Protein AF-A0A2D5W8D3-F1 (afdb_monomer)

Nearest PDB structures (foldseek):
  2ddr-assembly3_C  TM=7.465E-01  e=8.000E-18  Bacillus cereus
  3i5v-assembly2_B  TM=7.827E-01  e=8.193E-17  Staphylococcus aureus subsp. aureus RN4220
  2uyr-assembly1_X  TM=7.467E-01  e=1.779E-16  Bacillus cereus
  1zwx-assembly1_A  TM=7.799E-01  e=8.390E-16  Listeria ivanovii
  3k55-assembly1_A  TM=8.135E-01  e=6.959E-13  Staphylococcus aureus subsp. aureus RN4220

Secondary structure (DSSP, 8-state):
---------------HHHHHTGGGTSHHHHHHHHHHHHHHGGG-TT-------------SEEEEEEEEEEE-TTSSSSSSS-HHHHHHHHHHHHHHHHHHHHTT--EEEEEEE--HHHHHHHHHHS--SEEEE-----TTS-TTT--B----EEEESS-EEEEEEEEPPP-SSGGGGB--EEEEEEEEETTEEEEEEEEEPPPS-SHHHHHHHHHHHHHHHHHHHHHHHHHGGGPPPEEEEEE----TT-HHHHHHHHHHH-BTTB-EEEHHHH-SEEESTT--SB-TT-HHHHHHTTT--PPPB--EEEEEEPPTTS---EEEEEEEEE--B--TTSPPSEEEE-TTS-EEEE-BSSSSPEEEEEEEEPPPPSEEEEEESSPPGGGGGGGGGTEEEEEEETTEEEEEETTS-HHHHHHHHHHHHHHH-SS-SSS-TTHHHHHHHHHTT-EEEEESSHHHHTT--HHHHHHTT--SEEEEETTT--TT--BTTTB--THHHHHHHHHHHHHHHH-HHHH-SSBTBHHHHHHHHHTTS--SS--SS--TT-SB----SS--HHHHHHHHHHHHHHHHTTTT-STTHHHHSTTTB---SHHHHHHH-HHHHHHHT-TTS----S---S-TT-

pLDDT: mean 83.13, std 19.75, range [19.62, 98.62]

Mean predicted aligned error: 13.13 Å

Sequence (630 aa):
MIITDGKERSRRRGWGALVGVVLALVLGQSMAWAAQAAQGSQAAQGAREGPLAGIQPEDDSLRILTWNVHLFGKTMFGLGGTYADDQRRVEFISEELSRLARAGMDVVVLQEVWDDGMARQLIRDAGFPHGVMGADRTLRGDVERTFLGSGLVILSRYPLERVEQVAFAPTQGYDNFTSKGFVMCDVKLAGRTIGLVTTHLHAGGGEETEANRKLQIAALGEALAEREGLAGPAAMPCLIAGDFNTSRESPARHEFMLESLGTTGQPVVDAWIAAEETEPESGATAVSHNTLRRFFNDGRRSRSHSIDYCLLRADGQGRQPFVVRRASVRRFVLSDEERPFGEIAEDDGSVTPVIDLSDHLAVEVELELVAVPVLEAPTVGPLPGRLAWAREQLFTKWGSAFGIDVIAMETVSEEKLLHALHVLAQYIDNDEDGEADDKRVLAALREHGALLVMAGSDRELERLDQRQFERAGHRLIQDLYGRETHPAGSSLAKGFDATLEEVWHLVSFGWAATYPEVFGFERGSRLAQAMDLARGGYHRRMPRRYPAGAWYSYYDRTCDYRCQVAEYSYWTLITKLGGQSYAGRAREIADEWRLTTPDELQSGDPAVWSLLSDSRWRLPRVLPDGSYGD

Foldseek 3Di:
DDDDDDDPDPPPPDCLLVLVQVLPVVVVVVVVVVVVVVVVCPVDPDDDDDDPDDDQLPALKAKEKEEAQQQCQPPDDPLAADNVLSVVLLVLVLVVLLVCLVVDHFKYKYANQFDVVSLVVSQVRSNAPDKDDQQDQCQQVCNVQAPTGQRIMMGGNFDWAPKDWHADHAAPDPCNRYSFAKIWTWTCHSNATEIEMEGAAQADDDDRSLVRLLSRLLVLLVVLVVVCLVQALLFHKYKYWYFSNFFPVDVVRVVSSQDSNADVQKGKDWLLVQEPEEPPNVQFWQPQPQQSLCVSVLNDRDHTGNGTTIMIIAGSRSDGQKRWHYKYWAWDWADPPDAASDWHQDPVRDIDGNTTSHSTTMMMIMIGTDPDQQWFQKDQAQDRPLCNLCVVLQWRIWIDGLNQIETEHPLADSLLRLLLNQLLSCQQPVVLPSHGLDSQLSNLLSSQRQYEYEYQDPVSCVPDDPVSCVSSSNRQYFYDHNQLADLQAAAPVRHHHCSLQRSLLRSLVSVCRSCVQASNLDPNHLLLVLLQVLQVHDDQAQDPDTDPLHQFHDDDRSHGSSNSSSVSSSLLVCQLQQSQVYPPSCVVCVNGGHQRHNVSCCVSRVSVVVSQPPVVVSGRDHRRSSDRPD

Solvent-accessible surface area (backbone atoms only — not comparable to full-atom values): 33862 Å² total; per-residue (Å²): 134,90,83,86,84,89,79,85,73,79,75,81,78,68,56,73,34,63,65,56,52,56,68,61,66,57,58,64,58,57,51,59,50,54,60,52,53,60,65,68,50,74,81,67,86,79,78,81,86,68,83,94,69,86,82,77,64,82,50,65,60,47,35,40,35,27,33,50,43,70,31,43,40,88,71,54,97,67,85,75,67,53,51,69,51,36,59,53,40,52,54,54,51,17,52,52,39,27,50,40,36,74,72,63,46,37,35,39,33,36,27,42,40,43,20,66,69,57,43,56,44,38,51,68,53,19,62,37,86,28,63,53,64,34,68,66,31,57,76,76,75,48,53,90,58,20,81,29,28,37,11,36,37,42,36,19,67,40,64,76,39,81,74,45,71,48,52,52,81,84,53,84,70,79,62,38,36,32,28,34,29,39,38,37,27,36,32,52,54,65,79,40,69,31,35,41,34,36,38,47,47,55,73,76,79,57,71,68,38,52,52,52,34,52,54,48,44,41,54,53,20,50,55,51,50,51,60,29,67,76,35,26,46,34,19,53,31,30,42,42,29,25,41,51,60,49,41,60,90,37,60,74,59,41,51,52,49,35,56,40,57,26,52,96,64,22,56,41,42,54,37,71,78,60,22,77,36,61,38,60,86,78,58,50,20,38,41,64,85,34,35,35,36,28,57,73,50,76,65,52,92,56,76,64,35,25,26,60,45,52,32,44,31,24,14,45,58,42,48,64,61,55,45,36,53,32,22,33,55,46,81,59,60,63,59,93,88,54,82,57,81,46,72,38,82,43,98,87,76,50,72,47,66,21,38,38,61,25,43,37,36,25,42,37,39,37,32,32,54,54,80,70,60,51,66,42,72,70,44,84,51,86,61,55,81,70,45,46,72,43,49,83,69,58,38,43,32,36,32,27,26,70,74,35,44,36,39,23,22,75,71,33,54,68,69,53,53,42,23,48,41,20,34,45,36,25,68,46,17,51,86,53,81,76,54,54,63,44,57,63,31,55,44,42,30,45,61,38,21,37,33,41,42,35,26,46,40,72,79,66,58,75,74,58,65,67,67,58,44,47,65,54,21,33,75,38,74,34,69,44,42,44,76,40,46,39,72,88,50,62,37,76,89,81,38,68,31,42,49,72,46,42,46,42,57,54,54,47,49,11,43,17,70,65,35,42,69,45,52,12,44,50,92,78,7,54,46,30,54,35,48,23,58,33,32,64,44,84,62,98,59,85,66,98,66,70,50,90,85,32,45,41,47,80,84,63,85,72,45,52,69,40,48,50,33,51,52,46,51,43,55,51,52,41,10,60,44,42,74,39,58,50,72,66,42,60,71,77,40,52,84,34,44,64,49,35,31,40,69,44,32,49,73,75,38,50,64,51,40,56,59,69,64,40,74,91,66,55,59,73,78,56,59,65,72,40,68,64,80,117

Structure (mmCIF, N/CA/C/O backbone):
data_AF-A0A2D5W8D3-F1
#
_entry.id   AF-A0A2D5W8D3-F1
#
loop_
_atom_site.group_PDB
_atom_site.id
_atom_site.type_symbol
_atom_site.label_atom_id
_atom_site.label_alt_id
_atom_site.label_comp_id
_atom_site.label_asym_id
_atom_site.label_entity_id
_atom_site.label_seq_id
_atom_site.pdbx_PDB_ins_code
_atom_site.Cartn_x
_atom_site.Cartn_y
_atom_site.Cartn_z
_atom_site.occupancy
_atom_site.B_iso_or_equiv
_atom_site.auth_seq_id
_atom_site.auth_comp_id
_atom_site.auth_asym_id
_atom_site.auth_atom_id
_atom_site.pdbx_PDB_model_num
ATOM 1 N N . MET A 1 1 ? 49.568 6.950 -50.021 1.00 24.25 1 MET A N 1
ATOM 2 C CA . MET A 1 1 ? 49.724 7.988 -48.979 1.00 24.25 1 MET A CA 1
ATOM 3 C C . MET A 1 1 ? 48.438 7.978 -48.171 1.00 24.25 1 MET A C 1
ATOM 5 O O . MET A 1 1 ? 47.384 7.801 -48.760 1.00 24.25 1 MET A O 1
ATOM 9 N N . ILE A 1 2 ? 48.569 7.939 -46.853 1.00 23.28 2 ILE A N 1
ATOM 10 C CA . ILE A 1 2 ? 47.726 7.185 -45.916 1.00 23.28 2 ILE A CA 1
ATOM 11 C C . ILE A 1 2 ? 46.347 7.830 -45.675 1.00 23.28 2 ILE A C 1
ATOM 13 O O . ILE A 1 2 ? 46.267 9.012 -45.363 1.00 23.28 2 ILE A O 1
ATOM 17 N N . ILE A 1 3 ? 45.293 7.014 -45.787 1.00 19.62 3 ILE A N 1
ATOM 18 C CA . ILE A 1 3 ? 43.926 7.257 -45.301 1.00 19.62 3 ILE A CA 1
ATOM 19 C C . ILE A 1 3 ? 43.832 6.515 -43.960 1.00 19.62 3 ILE A C 1
ATOM 21 O O . ILE A 1 3 ? 44.001 5.296 -43.939 1.00 19.62 3 ILE A O 1
ATOM 25 N N . THR A 1 4 ? 43.644 7.228 -42.848 1.00 24.56 4 THR A N 1
ATOM 26 C CA . THR A 1 4 ? 43.496 6.628 -41.511 1.00 24.56 4 THR A CA 1
ATOM 27 C C . THR A 1 4 ? 42.038 6.330 -41.178 1.00 24.56 4 THR A C 1
ATOM 29 O O . THR A 1 4 ? 41.163 7.184 -41.288 1.00 24.56 4 THR A O 1
ATOM 32 N N . ASP A 1 5 ? 41.858 5.078 -40.773 1.00 22.69 5 ASP A N 1
ATOM 33 C CA . ASP A 1 5 ? 40.679 4.324 -40.359 1.00 22.69 5 ASP A CA 1
ATOM 34 C C . ASP A 1 5 ? 40.107 4.859 -39.027 1.00 22.69 5 ASP A C 1
ATOM 36 O O . ASP A 1 5 ? 40.812 4.909 -38.021 1.00 22.69 5 ASP A O 1
ATOM 40 N N . GLY A 1 6 ? 38.835 5.265 -39.020 1.00 23.48 6 GLY A N 1
ATOM 41 C CA . GLY A 1 6 ? 38.076 5.666 -37.830 1.00 23.48 6 GLY A CA 1
ATOM 42 C C . GLY A 1 6 ? 37.102 4.563 -37.429 1.00 23.48 6 GLY A C 1
ATOM 43 O O . GLY A 1 6 ? 35.901 4.681 -37.648 1.00 23.48 6 GLY A O 1
ATOM 44 N N . LYS A 1 7 ? 37.631 3.459 -36.894 1.00 24.30 7 LYS A N 1
ATOM 45 C CA . LYS A 1 7 ? 36.863 2.356 -36.296 1.00 24.30 7 LYS A CA 1
ATOM 46 C C . LYS A 1 7 ? 37.125 2.301 -34.792 1.00 24.30 7 LYS A C 1
ATOM 48 O O . LYS A 1 7 ? 37.852 1.429 -34.320 1.00 24.30 7 LYS A O 1
ATOM 53 N N . GLU A 1 8 ? 36.481 3.172 -34.024 1.00 25.92 8 GLU A N 1
ATOM 54 C CA . GLU A 1 8 ? 36.252 2.907 -32.600 1.00 25.92 8 GLU A CA 1
ATOM 55 C C . GLU A 1 8 ? 34.978 2.073 -32.458 1.00 25.92 8 GLU A C 1
ATOM 57 O O . GLU A 1 8 ? 33.883 2.548 -32.187 1.00 25.92 8 GLU A O 1
ATOM 62 N N . ARG A 1 9 ? 35.147 0.768 -32.697 1.00 29.73 9 ARG A N 1
ATOM 63 C CA . ARG A 1 9 ? 34.225 -0.256 -32.208 1.00 29.73 9 ARG A CA 1
ATOM 64 C C . ARG A 1 9 ? 34.239 -0.187 -30.682 1.00 29.73 9 ARG A C 1
ATOM 66 O O . ARG A 1 9 ? 35.213 -0.647 -30.079 1.00 29.73 9 ARG A O 1
ATOM 73 N N . SER A 1 10 ? 33.167 0.303 -30.061 1.00 31.20 10 SER A N 1
ATOM 74 C CA . SER A 1 10 ? 32.905 -0.045 -28.668 1.00 31.20 10 SER A CA 1
ATOM 75 C C . SER A 1 10 ? 32.681 -1.560 -28.638 1.00 31.20 10 SER A C 1
ATOM 77 O O . SER A 1 10 ? 31.729 -2.126 -29.175 1.00 31.20 10 SER A O 1
ATOM 79 N N . ARG A 1 11 ? 33.666 -2.283 -28.108 1.00 31.50 11 ARG A N 1
ATOM 80 C CA . ARG A 1 11 ? 33.438 -3.649 -27.656 1.00 31.50 11 ARG A CA 1
ATOM 81 C C . ARG A 1 11 ? 32.442 -3.518 -26.512 1.00 31.50 11 ARG A C 1
ATOM 83 O O . ARG A 1 11 ? 32.870 -3.166 -25.418 1.00 31.50 11 ARG A O 1
ATOM 90 N N . ARG A 1 12 ? 31.158 -3.783 -26.776 1.00 39.97 12 ARG A N 1
ATOM 91 C CA . ARG A 1 12 ? 30.146 -4.073 -25.754 1.00 39.97 12 ARG A CA 1
ATOM 92 C C . ARG A 1 12 ? 30.737 -5.105 -24.788 1.00 39.97 12 ARG A C 1
ATOM 94 O O . ARG A 1 12 ? 30.813 -6.294 -25.087 1.00 39.97 12 ARG A O 1
ATOM 101 N N . ARG A 1 13 ? 31.267 -4.629 -23.665 1.00 34.84 13 ARG A N 1
ATOM 102 C CA . ARG A 1 13 ? 31.344 -5.384 -22.417 1.00 34.84 13 ARG A CA 1
ATOM 103 C C . ARG A 1 13 ? 30.086 -4.966 -21.670 1.00 34.84 13 ARG A C 1
ATOM 105 O O . ARG A 1 13 ? 30.158 -4.127 -20.787 1.00 34.84 13 ARG A O 1
ATOM 112 N N . GLY A 1 14 ? 28.940 -5.451 -22.147 1.00 31.59 14 GLY A N 1
ATOM 113 C CA . GLY A 1 14 ? 27.645 -5.158 -21.552 1.00 31.59 14 GLY A CA 1
ATOM 114 C C . GLY A 1 14 ? 27.603 -5.743 -20.149 1.00 31.59 14 GLY A C 1
ATOM 115 O O . GLY A 1 14 ? 27.614 -6.959 -19.976 1.00 31.59 14 GLY A O 1
ATOM 116 N N . TRP A 1 15 ? 27.609 -4.867 -19.151 1.00 33.50 15 TRP A N 1
ATOM 117 C CA . TRP A 1 15 ? 27.189 -5.194 -17.792 1.00 33.50 15 TRP A CA 1
ATOM 118 C C . TRP A 1 15 ? 25.678 -5.008 -17.594 1.00 33.50 15 TRP A C 1
ATOM 120 O O . TRP A 1 15 ? 25.173 -5.498 -16.589 1.00 33.50 15 TRP A O 1
ATOM 130 N N . GLY A 1 16 ? 24.941 -4.460 -18.575 1.00 35.34 16 GLY A N 1
ATOM 131 C CA . GLY A 1 16 ? 23.466 -4.463 -18.570 1.00 35.34 16 GLY A CA 1
ATOM 132 C C . GLY A 1 16 ? 22.880 -5.878 -18.434 1.00 35.34 16 GLY A C 1
ATOM 133 O O . GLY A 1 16 ? 21.890 -6.106 -17.746 1.00 35.34 16 GLY A O 1
ATOM 134 N N . ALA A 1 17 ? 23.595 -6.889 -18.939 1.00 37.69 17 ALA A N 1
ATOM 135 C CA . ALA A 1 17 ? 23.249 -8.285 -18.708 1.00 37.69 17 ALA A CA 1
ATOM 136 C C . ALA A 1 17 ? 23.621 -8.798 -17.301 1.00 37.69 17 ALA A C 1
ATOM 138 O O . ALA A 1 17 ? 22.993 -9.736 -16.834 1.00 37.69 17 ALA A O 1
ATOM 139 N N . LEU A 1 18 ? 24.597 -8.232 -16.578 1.00 33.50 18 LEU A N 1
ATOM 140 C CA . LEU A 1 18 ? 24.971 -8.741 -15.247 1.00 33.50 18 LEU A CA 1
ATOM 141 C C . LEU A 1 18 ? 23.983 -8.322 -14.144 1.00 33.50 18 LEU A C 1
ATOM 143 O O . LEU A 1 18 ? 23.810 -9.076 -13.186 1.00 33.50 18 LEU A O 1
ATOM 147 N N . VAL A 1 19 ? 23.289 -7.190 -14.309 1.00 36.91 19 VAL A N 1
ATOM 148 C CA . VAL A 1 19 ? 22.168 -6.789 -13.437 1.00 36.91 19 VAL A CA 1
ATOM 149 C C . VAL A 1 19 ? 20.884 -7.535 -13.835 1.00 36.91 19 VAL A C 1
ATOM 151 O O . VAL A 1 19 ? 20.197 -8.074 -12.966 1.00 36.91 19 VAL A O 1
ATOM 154 N N . GLY A 1 20 ? 20.639 -7.739 -15.138 1.00 33.91 20 GLY A N 1
ATOM 155 C CA . GLY A 1 20 ? 19.534 -8.577 -15.630 1.00 33.91 20 GLY A CA 1
ATOM 156 C C . GLY A 1 20 ? 19.639 -10.079 -15.290 1.00 33.91 20 GLY A C 1
ATOM 157 O O . GLY A 1 20 ? 18.625 -10.772 -15.222 1.00 33.91 20 GLY A O 1
ATOM 158 N N . VAL A 1 21 ? 20.841 -10.609 -15.027 1.00 37.09 21 VAL A N 1
ATOM 159 C CA . VAL A 1 21 ? 21.083 -12.057 -14.827 1.00 37.09 21 VAL A CA 1
ATOM 160 C C . VAL A 1 21 ? 20.906 -12.537 -13.379 1.00 37.09 21 VAL A C 1
ATOM 162 O O . VAL A 1 21 ? 20.705 -13.733 -13.158 1.00 37.09 21 VAL A O 1
ATOM 165 N N . VAL A 1 22 ? 20.878 -11.660 -12.370 1.00 36.31 22 VAL A N 1
ATOM 166 C CA . VAL A 1 22 ? 20.624 -12.101 -10.976 1.00 36.31 22 VAL A CA 1
ATOM 167 C C . VAL A 1 22 ? 19.124 -12.160 -10.637 1.00 36.31 22 VAL A C 1
ATOM 169 O O . VAL A 1 22 ? 18.720 -12.918 -9.751 1.00 36.31 22 VAL A O 1
ATOM 172 N N . LEU A 1 23 ? 18.268 -11.531 -11.453 1.00 37.06 23 LEU A N 1
ATOM 173 C CA . LEU A 1 23 ? 16.800 -11.627 -11.381 1.00 37.06 23 LEU A CA 1
ATOM 174 C C . LEU A 1 23 ? 16.247 -13.053 -11.618 1.00 37.06 23 LEU A C 1
ATOM 176 O O . LEU A 1 23 ? 15.072 -13.320 -11.357 1.00 37.06 23 LEU A O 1
ATOM 180 N N . ALA A 1 24 ? 17.077 -14.002 -12.069 1.00 34.75 24 ALA A N 1
ATOM 181 C CA . ALA A 1 24 ? 16.685 -15.395 -12.303 1.00 34.75 24 ALA A CA 1
ATOM 182 C C . ALA A 1 24 ? 17.076 -16.383 -11.183 1.00 34.75 24 ALA A C 1
ATOM 184 O O . ALA A 1 24 ? 16.484 -17.458 -11.094 1.00 34.75 24 ALA A O 1
ATOM 185 N N . LEU A 1 25 ? 18.022 -16.051 -10.294 1.00 31.30 25 LEU A N 1
ATOM 186 C CA . LEU A 1 25 ? 18.466 -16.985 -9.244 1.00 31.30 25 LEU A CA 1
ATOM 187 C C . LEU A 1 25 ? 17.639 -16.899 -7.953 1.00 31.30 25 LEU A C 1
ATOM 189 O O . LEU A 1 25 ? 17.515 -17.899 -7.247 1.00 31.30 25 LEU A O 1
ATOM 193 N N . VAL A 1 26 ? 17.023 -15.748 -7.668 1.00 32.66 26 VAL A N 1
ATOM 194 C CA . VAL A 1 26 ? 16.264 -15.529 -6.421 1.00 32.66 26 VAL A CA 1
ATOM 195 C C . VAL A 1 26 ? 14.777 -15.894 -6.564 1.00 32.66 26 VAL A C 1
ATOM 197 O O . VAL A 1 26 ? 14.192 -16.434 -5.627 1.00 32.66 26 VAL A O 1
ATOM 200 N N . LEU A 1 27 ? 14.181 -15.758 -7.757 1.00 34.28 27 LEU A N 1
ATOM 201 C CA . LEU A 1 27 ? 12.790 -16.186 -8.009 1.00 34.28 27 LEU A CA 1
ATOM 202 C C . LEU A 1 27 ? 12.598 -17.716 -7.976 1.00 34.28 27 LEU A C 1
ATOM 204 O O . LEU A 1 27 ? 11.504 -18.208 -7.705 1.00 34.28 27 LEU A O 1
ATOM 208 N N . GLY A 1 28 ? 13.670 -18.487 -8.191 1.00 28.38 28 GLY A N 1
ATOM 209 C CA . GLY A 1 28 ? 13.640 -19.947 -8.066 1.00 28.38 28 GLY A CA 1
ATOM 210 C C . GLY A 1 28 ? 13.543 -20.453 -6.620 1.00 28.38 28 GLY A C 1
ATOM 211 O O . GLY A 1 28 ? 13.090 -21.575 -6.403 1.00 28.38 28 GLY A O 1
ATOM 212 N N . GLN A 1 29 ? 13.931 -19.644 -5.625 1.00 29.00 29 GLN A N 1
ATOM 213 C CA . GLN A 1 29 ? 13.843 -20.021 -4.207 1.00 29.00 29 GLN A CA 1
ATOM 214 C C . GLN A 1 29 ? 12.537 -19.556 -3.547 1.00 29.00 29 GLN A C 1
ATOM 216 O O . GLN A 1 29 ? 12.048 -20.229 -2.641 1.00 29.00 29 GLN A O 1
ATOM 221 N N . SER A 1 30 ? 11.906 -18.490 -4.044 1.00 30.86 30 SER A N 1
ATOM 222 C CA . SER A 1 30 ? 10.603 -18.020 -3.551 1.00 30.86 30 SER A CA 1
ATOM 223 C C . SER A 1 30 ? 9.411 -18.855 -4.052 1.00 30.86 30 SER A C 1
ATOM 225 O O . SER A 1 30 ? 8.416 -18.977 -3.339 1.00 30.86 30 SER A O 1
ATOM 227 N N . MET A 1 31 ? 9.514 -19.541 -5.199 1.00 31.61 31 MET A N 1
ATOM 228 C CA . MET A 1 31 ? 8.467 -20.480 -5.653 1.00 31.61 31 MET A CA 1
ATOM 229 C C . MET A 1 31 ? 8.491 -21.848 -4.947 1.00 31.61 31 MET A C 1
ATOM 231 O O . MET A 1 31 ? 7.461 -22.519 -4.877 1.00 31.61 31 MET A O 1
ATOM 235 N N . ALA A 1 32 ? 9.625 -22.258 -4.366 1.00 28.38 32 ALA A N 1
ATOM 236 C CA . ALA A 1 32 ? 9.691 -23.477 -3.552 1.00 28.38 32 ALA A CA 1
ATOM 237 C C . ALA A 1 32 ? 8.893 -23.336 -2.239 1.00 28.38 32 ALA A C 1
ATOM 239 O O . ALA A 1 32 ? 8.331 -24.314 -1.748 1.00 28.38 32 ALA A O 1
ATOM 240 N N . TRP A 1 33 ? 8.765 -22.109 -1.724 1.00 29.73 33 TRP A N 1
ATOM 241 C CA . TRP A 1 33 ? 7.934 -21.778 -0.565 1.00 29.73 33 TRP A CA 1
ATOM 242 C C . TRP A 1 33 ? 6.436 -21.713 -0.899 1.00 29.73 33 TRP A C 1
ATOM 244 O O . TRP A 1 33 ? 5.616 -22.214 -0.130 1.00 29.73 33 TRP A O 1
ATOM 254 N N . ALA A 1 34 ? 6.066 -21.200 -2.079 1.00 30.02 34 ALA A N 1
ATOM 255 C CA . ALA A 1 34 ? 4.674 -21.183 -2.546 1.00 30.02 34 ALA A CA 1
ATOM 256 C C . ALA A 1 34 ? 4.088 -22.602 -2.721 1.00 30.02 34 ALA A C 1
ATOM 258 O O . ALA A 1 34 ? 2.923 -22.845 -2.404 1.00 30.02 34 ALA A O 1
ATOM 259 N N . ALA A 1 35 ? 4.910 -23.574 -3.137 1.00 28.59 35 ALA A N 1
ATOM 260 C CA . ALA A 1 35 ? 4.507 -24.980 -3.225 1.00 28.59 35 ALA A CA 1
ATOM 261 C C . ALA A 1 35 ? 4.337 -25.661 -1.848 1.00 28.59 35 ALA A C 1
ATOM 263 O O . ALA A 1 35 ? 3.561 -26.610 -1.726 1.00 28.59 35 ALA A O 1
ATOM 264 N N . GLN A 1 36 ? 5.021 -25.171 -0.807 1.00 29.75 36 GLN A N 1
ATOM 265 C CA . GLN A 1 36 ? 4.899 -25.661 0.573 1.00 29.75 36 GLN A CA 1
ATOM 266 C C . GLN A 1 36 ? 3.724 -25.009 1.323 1.00 29.75 36 GLN A C 1
ATOM 268 O O . GLN A 1 36 ? 3.009 -25.700 2.048 1.00 29.75 36 GLN A O 1
ATOM 273 N N . ALA A 1 37 ? 3.424 -23.734 1.050 1.00 30.97 37 ALA A N 1
ATOM 274 C CA . ALA A 1 37 ? 2.202 -23.065 1.507 1.00 30.97 37 ALA A CA 1
ATOM 275 C C . ALA A 1 37 ? 0.925 -23.684 0.895 1.00 30.97 37 ALA A C 1
ATOM 277 O O . ALA A 1 37 ? -0.091 -23.832 1.576 1.00 30.97 37 ALA A O 1
ATOM 278 N N . ALA A 1 38 ? 0.989 -24.151 -0.358 1.00 29.48 38 ALA A N 1
ATOM 279 C CA . ALA A 1 38 ? -0.114 -24.865 -1.008 1.00 29.48 38 ALA A CA 1
ATOM 280 C C . ALA A 1 38 ? -0.427 -26.238 -0.372 1.00 29.48 38 ALA A C 1
ATOM 282 O O . ALA A 1 38 ? -1.560 -26.710 -0.460 1.00 29.48 38 ALA A O 1
ATOM 283 N N . GLN A 1 39 ? 0.541 -26.873 0.303 1.00 28.34 39 GLN A N 1
ATOM 284 C CA . GLN A 1 39 ? 0.322 -28.140 1.017 1.00 28.34 39 GLN A CA 1
ATOM 285 C C . GLN A 1 39 ? -0.253 -27.936 2.431 1.00 28.34 39 GLN A C 1
ATOM 287 O O . GLN A 1 39 ? -0.991 -28.797 2.904 1.00 28.34 39 GLN A O 1
ATOM 292 N N . GLY A 1 40 ? -0.008 -26.784 3.071 1.00 29.47 40 GLY A N 1
ATOM 293 C CA . GLY A 1 40 ? -0.643 -26.401 4.345 1.00 29.47 40 GLY A CA 1
ATOM 294 C C . GLY A 1 40 ? -2.096 -25.911 4.214 1.00 29.47 40 GLY A C 1
ATOM 295 O O . GLY A 1 40 ? -2.850 -25.936 5.181 1.00 29.47 40 GLY A O 1
ATOM 296 N N . SER A 1 41 ? -2.516 -25.524 3.007 1.00 29.38 41 SER A N 1
ATOM 297 C CA . SER A 1 41 ? -3.860 -25.004 2.694 1.00 29.38 41 SER A CA 1
ATOM 298 C C . SER A 1 41 ? -4.951 -26.088 2.561 1.00 29.38 41 SER A C 1
ATOM 300 O O . SER A 1 41 ? -6.147 -25.789 2.543 1.00 29.38 41 SER A O 1
ATOM 302 N N . GLN A 1 42 ? -4.596 -27.380 2.554 1.00 27.25 42 GLN A N 1
ATOM 303 C CA . GLN A 1 42 ? -5.591 -28.461 2.429 1.00 27.25 42 GLN A CA 1
ATOM 304 C C . GLN A 1 42 ? -6.546 -28.603 3.633 1.00 27.25 42 GLN A C 1
ATOM 306 O O . GLN A 1 42 ? -7.509 -29.362 3.547 1.00 27.25 42 GLN A O 1
ATOM 311 N N . ALA A 1 43 ? -6.349 -27.850 4.720 1.00 29.00 43 ALA A N 1
ATOM 312 C CA . ALA A 1 43 ? -7.259 -27.834 5.868 1.00 29.00 43 ALA A CA 1
ATOM 313 C C . ALA A 1 43 ? -8.363 -26.751 5.809 1.00 29.00 43 ALA A C 1
ATOM 315 O O . ALA A 1 43 ? -9.230 -26.738 6.679 1.00 29.00 43 ALA A O 1
ATOM 316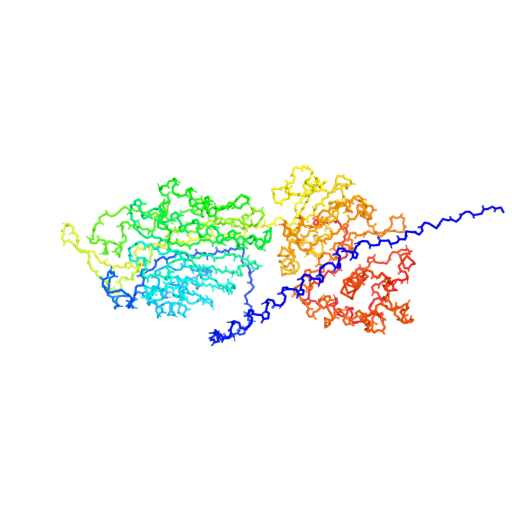 N N . ALA A 1 44 ? -8.390 -25.881 4.790 1.00 30.53 44 ALA A N 1
ATOM 317 C CA . ALA A 1 44 ? -9.366 -24.788 4.674 1.00 30.53 44 ALA A CA 1
ATOM 318 C C . ALA A 1 44 ? -10.197 -24.851 3.374 1.00 30.53 44 ALA A C 1
ATOM 320 O O . ALA A 1 44 ? -10.417 -23.848 2.702 1.00 30.53 44 ALA A O 1
ATOM 321 N N . GLN A 1 45 ? -10.687 -26.033 2.989 1.00 25.31 45 GLN A N 1
ATOM 322 C CA . GLN A 1 45 ? -11.633 -26.156 1.873 1.00 25.31 45 GLN A CA 1
ATOM 323 C C . GLN A 1 45 ? -13.073 -25.947 2.353 1.00 25.31 45 GLN A C 1
ATOM 325 O O . GLN A 1 45 ? -13.758 -26.876 2.775 1.00 25.31 45 GLN A O 1
ATOM 330 N N . GLY A 1 46 ? -13.528 -24.696 2.272 1.00 26.03 46 GLY A N 1
ATOM 331 C CA . GLY A 1 46 ? -14.923 -24.316 2.506 1.00 26.03 46 GLY A CA 1
ATOM 332 C C . GLY A 1 46 ? -15.346 -22.956 1.937 1.00 26.03 46 GLY A C 1
ATOM 333 O O . GLY A 1 46 ? -16.501 -22.578 2.113 1.00 26.03 46 GLY A O 1
ATOM 334 N N . ALA A 1 47 ? -14.465 -22.222 1.250 1.00 28.34 47 ALA A N 1
ATOM 335 C CA . ALA A 1 47 ? -14.824 -20.971 0.585 1.00 28.34 47 ALA A CA 1
ATOM 336 C C . ALA A 1 47 ? -15.275 -21.261 -0.855 1.00 28.34 47 ALA A C 1
ATOM 338 O O . ALA A 1 47 ? -14.506 -21.751 -1.678 1.00 28.34 47 ALA A O 1
ATOM 339 N N . ARG A 1 48 ? -16.551 -21.000 -1.157 1.00 26.08 48 ARG A N 1
ATOM 340 C CA . ARG A 1 48 ? -17.068 -21.012 -2.530 1.00 26.08 48 ARG A CA 1
ATOM 341 C C . ARG A 1 48 ? -16.492 -19.807 -3.276 1.00 26.08 48 ARG A C 1
ATOM 343 O O . ARG A 1 48 ? -16.851 -18.679 -2.958 1.00 26.08 48 ARG A O 1
ATOM 350 N N . GLU A 1 49 ? -15.653 -20.051 -4.277 1.00 26.20 49 GLU A N 1
ATOM 351 C CA . GLU A 1 49 ? -15.272 -19.044 -5.272 1.00 26.20 49 GLU A CA 1
ATOM 352 C C . GLU A 1 49 ? -16.506 -18.684 -6.116 1.00 26.20 49 GLU A C 1
ATOM 354 O O . GLU A 1 49 ? -16.991 -19.478 -6.926 1.00 26.20 49 GLU A O 1
ATOM 359 N N . GLY A 1 50 ? -17.067 -17.499 -5.871 1.00 25.22 50 GLY A N 1
ATOM 360 C CA . GLY A 1 50 ? -18.019 -16.857 -6.774 1.00 25.22 50 GLY A CA 1
ATOM 361 C C . GLY A 1 50 ? -17.290 -16.195 -7.952 1.00 25.22 50 GLY A C 1
ATOM 362 O O . GLY A 1 50 ? -16.098 -15.907 -7.848 1.00 25.22 50 GLY A O 1
ATOM 363 N N . PRO A 1 51 ? -17.972 -15.953 -9.085 1.00 24.41 51 PRO A N 1
ATOM 364 C CA . PRO A 1 51 ? -17.352 -15.354 -10.261 1.00 24.41 51 PRO A CA 1
ATOM 365 C C . PRO A 1 51 ? -16.816 -13.951 -9.938 1.00 24.41 51 PRO A C 1
ATOM 367 O O . PRO A 1 51 ? -17.545 -13.110 -9.417 1.00 24.41 51 PRO A O 1
ATOM 370 N N . LEU A 1 52 ? -15.544 -13.720 -10.281 1.00 29.34 52 LEU A N 1
ATOM 371 C CA . LEU A 1 52 ? -14.853 -12.427 -10.276 1.00 29.34 52 LEU A CA 1
ATOM 372 C C . LEU A 1 52 ? -15.582 -11.444 -11.208 1.00 29.34 52 LEU A C 1
ATOM 374 O O . LEU A 1 52 ? -15.242 -11.307 -12.382 1.00 29.34 52 LEU A O 1
ATOM 378 N N . ALA A 1 53 ? -16.623 -10.795 -10.695 1.00 25.31 53 ALA A N 1
ATOM 379 C CA . ALA A 1 53 ? -17.351 -9.735 -11.371 1.00 25.31 53 ALA A CA 1
ATOM 380 C C . ALA A 1 53 ? -17.022 -8.393 -10.703 1.00 25.31 53 ALA A C 1
ATOM 382 O O . ALA A 1 53 ? -17.346 -8.174 -9.542 1.00 25.31 53 ALA A O 1
ATOM 383 N N . GLY A 1 54 ? -16.341 -7.549 -11.484 1.00 32.25 54 GLY A N 1
ATOM 384 C CA . GLY A 1 54 ? -16.121 -6.108 -11.345 1.00 32.25 54 GLY A CA 1
ATOM 385 C C . GLY A 1 54 ? -16.487 -5.427 -10.027 1.00 32.25 54 GLY A C 1
ATOM 386 O O . GLY A 1 54 ? -17.634 -5.048 -9.823 1.00 32.25 54 GLY A O 1
ATOM 387 N N . ILE A 1 55 ? -15.464 -5.115 -9.236 1.00 32.47 55 ILE A N 1
ATOM 388 C CA . ILE A 1 55 ? -15.447 -3.892 -8.433 1.00 32.47 55 ILE A CA 1
ATOM 389 C C . ILE A 1 55 ? -14.279 -3.078 -8.990 1.00 32.47 55 ILE A C 1
ATOM 391 O O . ILE A 1 55 ? -13.117 -3.426 -8.781 1.00 32.47 55 ILE A O 1
ATOM 395 N N . GLN A 1 56 ? -14.593 -2.076 -9.811 1.00 33.75 56 GLN A N 1
ATOM 396 C CA . GLN A 1 56 ? -13.643 -1.024 -10.162 1.00 33.75 56 GLN A CA 1
ATOM 397 C C . GLN A 1 56 ? -13.480 -0.159 -8.902 1.00 33.75 56 GLN A C 1
ATOM 399 O O . GLN A 1 56 ? -14.496 0.283 -8.364 1.00 33.75 56 GLN A O 1
ATOM 404 N N . PRO A 1 57 ? -12.263 0.044 -8.375 1.00 42.31 57 PRO A N 1
ATOM 405 C CA . PRO A 1 57 ? -12.039 1.046 -7.347 1.00 42.31 57 PRO A CA 1
ATOM 406 C C . PRO A 1 57 ? -12.144 2.428 -8.002 1.00 42.31 57 PRO A C 1
ATOM 408 O O . PRO A 1 57 ? -11.165 2.920 -8.554 1.00 42.31 57 PRO A O 1
ATOM 411 N N . GLU A 1 58 ? -13.352 2.990 -8.035 1.00 44.31 58 GLU A N 1
ATOM 412 C CA . GLU A 1 58 ? -13.613 4.330 -8.586 1.00 44.31 58 GLU A CA 1
ATOM 413 C C . GLU A 1 58 ? -13.491 5.445 -7.534 1.00 44.31 58 GLU A C 1
ATOM 415 O O . GLU A 1 58 ? -13.418 6.605 -7.917 1.00 44.31 58 GLU A O 1
ATOM 420 N N . ASP A 1 59 ? -13.418 5.122 -6.238 1.00 55.75 59 ASP A N 1
ATOM 421 C CA . ASP A 1 59 ? -13.345 6.130 -5.175 1.00 55.75 59 ASP A CA 1
ATOM 422 C C . ASP A 1 59 ? -11.959 6.186 -4.519 1.00 55.75 59 ASP A C 1
ATOM 424 O O . ASP A 1 59 ? -11.458 5.196 -3.980 1.00 55.75 59 ASP A O 1
ATOM 428 N N . ASP A 1 60 ? -11.385 7.391 -4.487 1.00 71.00 60 ASP A N 1
ATOM 429 C CA . ASP A 1 60 ? -10.192 7.741 -3.705 1.00 71.00 60 ASP A CA 1
ATOM 430 C C . ASP A 1 60 ? -10.488 7.845 -2.196 1.00 71.00 60 ASP A C 1
ATOM 432 O O . ASP A 1 60 ? -9.612 8.197 -1.410 1.00 71.00 60 ASP A O 1
ATOM 436 N N . SER A 1 61 ? -11.714 7.539 -1.762 1.00 83.25 61 SER A N 1
ATOM 437 C CA . SER A 1 61 ? -12.134 7.592 -0.361 1.00 83.25 61 SER A CA 1
ATOM 438 C C . SER A 1 61 ? -12.295 6.198 0.251 1.00 83.25 61 SER A C 1
ATOM 440 O O . SER A 1 61 ? -12.592 5.220 -0.431 1.00 83.25 61 SER A O 1
ATOM 442 N N . LEU A 1 62 ? -12.067 6.103 1.560 1.00 88.88 62 LEU A N 1
ATOM 443 C CA . LEU A 1 62 ? -12.128 4.872 2.337 1.00 88.88 62 LEU A CA 1
ATOM 444 C C . LEU A 1 62 ? -12.833 5.128 3.668 1.00 88.88 62 LEU A C 1
ATOM 446 O O . LEU A 1 62 ? -12.442 6.017 4.423 1.00 88.88 62 LEU A O 1
ATOM 450 N N . ARG A 1 63 ? -13.824 4.299 4.001 1.00 94.44 63 ARG A N 1
ATOM 451 C CA . ARG A 1 63 ? -14.543 4.369 5.281 1.00 94.44 63 ARG A CA 1
ATOM 452 C C . ARG A 1 63 ? -14.302 3.123 6.120 1.00 94.44 63 ARG A C 1
ATOM 454 O O . ARG A 1 63 ? -14.625 2.009 5.700 1.00 94.44 63 ARG A O 1
ATOM 461 N N . ILE A 1 64 ? -13.751 3.319 7.317 1.00 96.06 64 ILE A N 1
ATOM 462 C CA . ILE A 1 64 ? -13.468 2.254 8.285 1.00 96.06 64 ILE A CA 1
ATOM 463 C C . ILE A 1 64 ? -14.218 2.487 9.597 1.00 96.06 64 ILE A C 1
ATOM 465 O O . ILE A 1 64 ? -14.254 3.602 10.112 1.00 96.06 64 ILE A O 1
ATOM 469 N N . LEU A 1 65 ? -14.785 1.419 10.159 1.00 98.19 65 LEU A N 1
ATOM 470 C CA . LEU A 1 65 ? -15.413 1.412 11.480 1.00 98.19 65 LEU A CA 1
ATOM 471 C C . LEU A 1 65 ? -14.697 0.426 12.407 1.00 98.19 65 LEU A C 1
ATOM 473 O O . LEU A 1 65 ? -14.496 -0.729 12.035 1.00 98.19 65 LEU A O 1
ATOM 477 N N . THR A 1 66 ? -14.389 0.838 13.635 1.00 98.56 66 THR A N 1
ATOM 478 C CA . THR A 1 66 ? -14.049 -0.084 14.727 1.00 98.56 66 THR A CA 1
ATOM 479 C C . THR A 1 66 ? -15.143 -0.097 15.782 1.00 98.56 66 THR A C 1
ATOM 481 O O . THR A 1 66 ? -15.651 0.960 16.167 1.00 98.56 66 THR A O 1
ATOM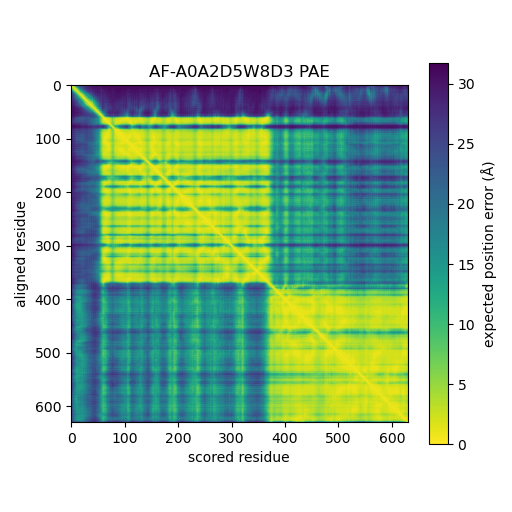 484 N N . TRP A 1 67 ? -15.524 -1.289 16.242 1.00 98.44 67 TRP A N 1
ATOM 485 C CA . TRP A 1 67 ? -16.594 -1.438 17.221 1.00 98.44 67 TRP A CA 1
ATOM 486 C C . TRP A 1 67 ? -16.411 -2.668 18.119 1.00 98.44 67 TRP A C 1
ATOM 488 O O . TRP A 1 67 ? -16.581 -3.809 17.684 1.00 98.44 67 TRP A O 1
ATOM 498 N N . ASN A 1 68 ? -16.133 -2.438 19.402 1.00 97.62 68 ASN A N 1
ATOM 499 C CA . ASN A 1 68 ? -16.331 -3.451 20.434 1.00 97.62 68 ASN A CA 1
ATOM 500 C C . ASN A 1 68 ? -17.842 -3.684 20.605 1.00 97.62 68 ASN A C 1
ATOM 502 O O . ASN A 1 68 ? -18.582 -2.732 20.851 1.00 97.62 68 ASN A O 1
ATOM 506 N N . VAL A 1 69 ? -18.318 -4.919 20.418 1.00 95.81 69 VAL A N 1
ATOM 507 C CA . VAL A 1 69 ? -19.757 -5.255 20.424 1.00 95.81 69 VAL A CA 1
ATOM 508 C C . VAL A 1 69 ? -20.213 -6.039 21.654 1.00 95.81 69 VAL A C 1
ATOM 510 O O . VAL A 1 69 ? -21.410 -6.308 21.794 1.00 95.81 69 VAL A O 1
ATOM 513 N N . HIS A 1 70 ? -19.290 -6.401 22.550 1.00 91.50 70 HIS A N 1
ATOM 514 C CA . HIS A 1 70 ? -19.602 -7.090 23.805 1.00 91.50 70 HIS A CA 1
ATOM 515 C C . HIS A 1 70 ? -20.474 -8.348 23.591 1.00 91.50 70 HIS A C 1
ATOM 517 O O . HIS A 1 70 ? -21.489 -8.514 24.255 1.00 91.50 70 HIS A O 1
ATOM 523 N N . LEU A 1 71 ? -20.189 -9.215 22.615 1.00 91.44 71 LEU A N 1
ATOM 524 C CA . LEU A 1 71 ? -20.990 -10.417 22.321 1.00 91.44 71 LEU A CA 1
ATOM 525 C C . LEU A 1 71 ? -20.342 -11.668 22.925 1.00 91.44 71 LEU A C 1
ATOM 527 O O . LEU A 1 71 ? -19.485 -12.314 22.318 1.00 91.44 71 LEU A O 1
ATOM 531 N N . PHE A 1 72 ? -20.793 -12.056 24.117 1.00 86.81 72 PHE A N 1
ATOM 532 C CA . PHE A 1 72 ? -20.273 -13.219 24.836 1.00 86.81 72 PHE A CA 1
ATOM 533 C C . PHE A 1 72 ? -20.967 -14.527 24.433 1.00 86.81 72 PHE A C 1
ATOM 535 O O . PHE A 1 72 ? -20.369 -15.602 24.497 1.00 86.81 72 PHE A O 1
ATOM 542 N N . GLY A 1 73 ? -22.219 -14.486 23.993 1.00 85.12 73 GLY A N 1
ATOM 543 C CA . GLY A 1 73 ? -22.972 -15.667 23.586 1.00 85.12 73 GLY A CA 1
ATOM 544 C C . GLY A 1 73 ? -22.939 -16.772 24.648 1.00 85.12 73 GLY A C 1
ATOM 545 O O . GLY A 1 73 ? -23.271 -16.544 25.811 1.00 85.12 73 GLY A O 1
ATOM 546 N N . LYS A 1 74 ? -22.574 -18.004 24.268 1.00 78.19 74 LYS A N 1
ATOM 547 C CA . LYS A 1 74 ? -22.539 -19.146 25.209 1.00 78.19 74 LYS A CA 1
ATOM 548 C C . LYS A 1 74 ? -21.268 -19.209 26.055 1.00 78.19 74 LYS A C 1
ATOM 550 O O . LYS A 1 74 ? -21.116 -20.141 26.844 1.00 78.19 74 LYS A O 1
ATOM 555 N N . THR A 1 75 ? -20.328 -18.292 25.849 1.00 65.06 75 THR A N 1
ATOM 556 C CA . THR A 1 75 ? -18.937 -18.490 26.268 1.00 65.06 75 THR A CA 1
ATOM 557 C C . THR A 1 75 ? -18.625 -18.079 27.702 1.00 65.06 75 THR A C 1
ATOM 559 O O . THR A 1 75 ? -17.624 -18.540 28.247 1.00 65.06 75 THR A O 1
ATOM 562 N N . MET A 1 76 ? -19.492 -17.300 28.358 1.00 62.09 76 MET A N 1
ATOM 563 C CA . MET A 1 76 ? -19.297 -16.869 29.745 1.00 62.09 76 MET A CA 1
ATOM 564 C C . MET A 1 76 ? -20.572 -17.034 30.579 1.00 62.09 76 MET A C 1
ATOM 566 O O . MET A 1 76 ? -21.629 -16.490 30.266 1.00 62.09 76 MET A O 1
ATOM 570 N N . PHE A 1 77 ? -20.455 -17.791 31.674 1.00 50.28 77 PHE A N 1
ATOM 571 C CA . PHE A 1 77 ? -21.504 -18.051 32.663 1.00 50.28 77 PHE A CA 1
ATOM 572 C C . PHE A 1 77 ? -21.862 -16.782 33.468 1.00 50.28 77 PHE A C 1
ATOM 574 O O . PHE A 1 77 ? -21.505 -16.664 34.637 1.00 50.28 77 PHE A O 1
ATOM 581 N N . GLY A 1 78 ? -22.587 -15.839 32.861 1.00 47.81 78 GLY A N 1
ATOM 582 C CA . GLY A 1 78 ? -23.316 -14.792 33.590 1.00 47.81 78 GLY A CA 1
ATOM 583 C C . GLY A 1 78 ? -22.511 -13.576 34.063 1.00 47.81 78 GLY A C 1
ATOM 584 O O . GLY A 1 78 ? -22.919 -12.944 35.032 1.00 47.81 78 GLY A O 1
ATOM 585 N N . LEU A 1 79 ? -21.402 -13.224 33.402 1.00 49.28 79 LEU A N 1
ATOM 586 C CA . LEU A 1 79 ? -20.616 -12.015 33.718 1.00 49.28 79 LEU A CA 1
ATOM 587 C C . LEU A 1 79 ? -21.008 -10.759 32.909 1.00 49.28 79 LEU A C 1
ATOM 589 O O . LEU A 1 79 ? -20.384 -9.722 33.100 1.00 49.28 79 LEU A O 1
ATOM 593 N N . GLY A 1 80 ? -22.035 -10.817 32.050 1.00 50.84 80 GLY A N 1
ATOM 594 C CA . GLY A 1 80 ? -22.363 -9.690 31.162 1.00 50.84 80 GLY A CA 1
ATOM 595 C C . GLY A 1 80 ? -23.636 -9.855 30.327 1.00 50.84 80 GLY A C 1
ATOM 596 O O . GLY A 1 80 ? -23.614 -9.632 29.126 1.00 50.84 80 GLY A O 1
ATOM 597 N N . GLY A 1 81 ? -24.760 -10.236 30.944 1.00 58.69 81 GLY A N 1
ATOM 598 C CA . GLY A 1 81 ? -26.061 -10.367 30.262 1.00 58.69 81 GLY A CA 1
ATOM 599 C C . GLY A 1 81 ? -26.491 -11.820 30.050 1.00 58.69 81 GLY A C 1
ATOM 600 O O . GLY A 1 81 ? -25.778 -12.753 30.430 1.00 58.69 81 GLY A O 1
ATOM 601 N N . THR A 1 82 ? -27.698 -12.037 29.515 1.00 68.38 82 THR A N 1
ATOM 602 C CA . THR A 1 82 ? -28.183 -13.395 29.227 1.00 68.38 82 THR A CA 1
ATOM 603 C C . THR A 1 82 ? -27.841 -13.802 27.796 1.00 68.38 82 THR A C 1
ATOM 605 O O . THR A 1 82 ? -27.866 -12.981 26.886 1.00 68.38 82 THR A O 1
ATOM 608 N N . TYR A 1 83 ? -27.603 -15.097 27.556 1.00 78.19 83 TYR A N 1
ATOM 609 C CA . TYR A 1 83 ? -27.426 -15.621 26.193 1.00 78.19 83 TYR A CA 1
ATOM 610 C C . TYR A 1 83 ? -28.570 -15.212 25.245 1.00 78.19 83 TYR A C 1
ATOM 612 O O . TYR A 1 83 ? -28.344 -14.987 24.060 1.00 78.19 83 TYR A O 1
ATOM 620 N N . ALA A 1 84 ? -29.795 -15.100 25.770 1.00 81.56 84 ALA A N 1
ATOM 621 C CA . ALA A 1 84 ? -30.956 -14.662 25.005 1.00 81.56 84 ALA A CA 1
ATOM 622 C C . ALA A 1 84 ? -30.844 -13.195 24.555 1.00 81.56 84 ALA A C 1
ATOM 624 O O . ALA A 1 84 ? -31.263 -12.870 23.445 1.00 81.56 84 ALA A O 1
ATOM 625 N N . ASP A 1 85 ? -30.254 -12.324 25.376 1.00 84.94 85 ASP A N 1
ATOM 626 C CA . ASP A 1 85 ? -30.006 -10.932 24.998 1.00 84.94 85 ASP A CA 1
ATOM 627 C C . ASP A 1 85 ? -28.941 -10.850 23.907 1.00 84.94 85 ASP A C 1
ATOM 629 O O . ASP A 1 85 ? -29.134 -10.133 22.932 1.00 84.94 85 ASP A O 1
ATOM 633 N N . ASP A 1 86 ? -27.874 -11.645 23.995 1.00 88.69 86 ASP A N 1
ATOM 634 C CA . ASP A 1 86 ? -26.828 -11.687 22.964 1.00 88.69 86 ASP A CA 1
ATOM 635 C C . ASP A 1 86 ? -27.354 -12.221 21.627 1.00 88.69 86 ASP A C 1
ATOM 637 O O . ASP A 1 86 ? -26.962 -11.723 20.574 1.00 88.69 86 ASP A O 1
ATOM 641 N N . GLN A 1 87 ? -28.281 -13.188 21.647 1.00 89.31 87 GLN A N 1
ATOM 642 C CA . GLN A 1 87 ? -28.972 -13.644 20.434 1.00 89.31 87 GLN A CA 1
ATOM 643 C C . GLN A 1 87 ? -29.794 -12.528 19.782 1.00 89.31 87 GLN A C 1
ATOM 645 O O . GLN A 1 87 ? -29.780 -12.396 18.564 1.00 89.31 87 GLN A O 1
ATOM 650 N N . ARG A 1 88 ? -30.469 -11.696 20.579 1.00 92.06 88 ARG A N 1
ATOM 651 C CA . ARG A 1 88 ? -31.189 -10.533 20.047 1.00 92.06 88 ARG A CA 1
ATOM 652 C C . ARG A 1 88 ? -30.219 -9.461 19.551 1.00 92.06 88 ARG A C 1
ATOM 654 O O . ARG A 1 88 ? -30.397 -8.924 18.465 1.00 92.06 88 ARG A O 1
ATOM 661 N N . ARG A 1 89 ? -29.165 -9.155 20.315 1.00 93.19 89 ARG A N 1
ATOM 662 C CA . ARG A 1 89 ? -28.174 -8.131 19.951 1.00 93.19 89 ARG A CA 1
ATOM 663 C C . ARG A 1 89 ? -27.441 -8.480 18.665 1.00 93.19 89 ARG A C 1
ATOM 665 O O . ARG A 1 89 ? -27.293 -7.597 17.831 1.00 93.19 89 ARG A O 1
ATOM 672 N N . VAL A 1 90 ? -27.035 -9.737 18.456 1.00 95.44 90 VAL A N 1
ATOM 673 C CA . VAL A 1 90 ? -26.351 -10.125 17.210 1.00 95.44 90 VAL A CA 1
ATOM 674 C C . VAL A 1 90 ? -27.244 -9.933 15.978 1.00 95.44 90 VAL A C 1
ATOM 676 O O . VAL A 1 90 ? -26.728 -9.576 14.921 1.00 95.44 90 VAL A O 1
ATOM 679 N N . GLU A 1 91 ? -28.566 -10.097 16.098 1.00 94.81 91 GLU A N 1
ATOM 680 C CA . GLU A 1 91 ? -29.517 -9.821 15.011 1.00 94.81 91 GLU A CA 1
ATOM 681 C C . GLU A 1 91 ? -29.550 -8.324 14.670 1.00 94.81 91 GLU A C 1
ATOM 683 O O . GLU A 1 91 ? -29.306 -7.961 13.518 1.00 94.81 91 GLU A O 1
ATOM 688 N N . PHE A 1 92 ? -29.734 -7.451 15.669 1.00 96.50 92 PHE A N 1
ATOM 689 C CA . PHE A 1 92 ? -29.714 -5.995 15.457 1.00 96.50 92 PHE A CA 1
ATOM 690 C C . PHE A 1 92 ? -28.362 -5.497 14.939 1.00 96.50 92 PHE A C 1
ATOM 692 O O . PHE A 1 92 ? -28.306 -4.712 13.997 1.00 96.50 92 PHE A O 1
ATOM 699 N N . ILE A 1 93 ? -27.257 -5.989 15.503 1.00 97.62 93 ILE A N 1
ATOM 700 C CA . ILE A 1 93 ? -25.901 -5.648 15.056 1.00 97.62 93 ILE A CA 1
ATOM 701 C C . ILE A 1 93 ? -25.702 -6.076 13.599 1.00 97.62 93 ILE A C 1
ATOM 703 O O . ILE A 1 93 ? -25.182 -5.296 12.804 1.00 97.62 93 ILE A O 1
ATOM 707 N N . SER A 1 94 ? -26.148 -7.277 13.217 1.00 97.81 94 SER A N 1
ATOM 708 C CA . SER A 1 94 ? -26.067 -7.739 11.825 1.00 97.81 94 SER A CA 1
ATOM 709 C C . SER A 1 94 ? -26.835 -6.812 10.883 1.00 97.81 94 SER A C 1
ATOM 711 O O . SER A 1 94 ? -26.328 -6.487 9.810 1.00 97.81 94 SER A O 1
ATOM 713 N N . GLU A 1 95 ? -28.022 -6.347 11.284 1.00 96.88 95 GLU A N 1
ATOM 714 C CA . GLU A 1 95 ? -28.826 -5.413 10.493 1.00 96.88 95 GLU A CA 1
ATOM 715 C C . GLU A 1 95 ? -28.149 -4.042 10.337 1.00 96.88 95 GLU A C 1
ATOM 717 O O . GLU A 1 95 ? -28.089 -3.513 9.220 1.00 96.88 95 GLU A O 1
ATOM 722 N N . GLU A 1 96 ? -27.595 -3.491 11.421 1.00 97.75 96 GLU A N 1
ATOM 723 C CA . GLU A 1 96 ? -26.847 -2.229 11.400 1.00 97.75 96 GLU A CA 1
ATOM 724 C C . GLU A 1 96 ? -25.619 -2.318 10.491 1.00 97.75 96 GLU A C 1
ATOM 726 O O . GLU A 1 96 ? -25.419 -1.456 9.631 1.00 97.75 96 GLU A O 1
ATOM 731 N N . LEU A 1 97 ? -24.836 -3.395 10.597 1.00 98.25 97 LEU A N 1
ATOM 732 C CA . LEU A 1 97 ? -23.693 -3.638 9.714 1.00 98.25 97 LEU A CA 1
ATOM 733 C C . LEU A 1 97 ? -24.129 -3.758 8.249 1.00 98.25 97 LEU A C 1
ATOM 735 O O . LEU A 1 97 ? -23.535 -3.131 7.373 1.00 98.25 97 LEU A O 1
ATOM 739 N N . SER A 1 98 ? -25.228 -4.470 7.995 1.00 98.12 98 SER A N 1
ATOM 740 C CA . SER A 1 98 ? -25.864 -4.561 6.678 1.00 98.12 98 SER A CA 1
ATOM 741 C C . SER A 1 98 ? -26.266 -3.188 6.126 1.00 98.12 98 SER A C 1
ATOM 743 O O . SER A 1 98 ? -26.130 -2.922 4.927 1.00 98.12 98 SER A O 1
ATOM 745 N N . ARG A 1 99 ? -26.775 -2.292 6.981 1.00 97.62 99 ARG A N 1
ATOM 746 C CA . ARG A 1 99 ? -27.127 -0.919 6.602 1.00 97.62 99 ARG A CA 1
ATOM 747 C C . ARG A 1 99 ? -25.882 -0.098 6.279 1.00 97.62 99 ARG A C 1
ATOM 749 O O . ARG A 1 99 ? -25.885 0.593 5.263 1.00 97.62 99 ARG A O 1
ATOM 756 N N . LEU A 1 100 ? -24.826 -0.214 7.082 1.00 97.31 100 LEU A N 1
ATOM 757 C CA . LEU A 1 100 ? -23.539 0.442 6.842 1.00 97.31 100 LEU A CA 1
ATOM 758 C C . LEU A 1 100 ? -22.904 -0.015 5.523 1.00 97.31 100 LEU A C 1
ATOM 760 O O . LEU A 1 100 ? -22.491 0.830 4.730 1.00 97.31 100 LEU A O 1
ATOM 764 N N . ALA A 1 101 ? -22.899 -1.322 5.244 1.00 96.38 101 ALA A N 1
ATOM 765 C CA . ALA A 1 101 ? -22.387 -1.883 3.993 1.00 96.38 101 ALA A CA 1
ATOM 766 C C . ALA A 1 101 ? -23.107 -1.294 2.766 1.00 96.38 101 ALA A C 1
ATOM 768 O O . ALA A 1 101 ? -22.462 -0.874 1.800 1.00 96.38 101 ALA A O 1
ATOM 769 N N . ARG A 1 102 ? -24.446 -1.190 2.825 1.00 96.62 102 ARG A N 1
ATOM 770 C CA . ARG A 1 102 ? -25.264 -0.534 1.784 1.00 96.62 102 ARG A CA 1
ATOM 771 C C . ARG A 1 102 ? -25.022 0.973 1.691 1.00 96.62 102 ARG A C 1
ATOM 773 O O . ARG A 1 102 ? -25.154 1.534 0.611 1.00 96.62 102 ARG A O 1
ATOM 780 N N . ALA A 1 103 ? -24.683 1.616 2.804 1.00 95.19 103 ALA A N 1
ATOM 781 C CA . ALA A 1 103 ? -24.420 3.049 2.889 1.00 95.19 103 ALA A CA 1
ATOM 782 C C . ALA A 1 103 ? -22.977 3.436 2.525 1.00 95.19 103 ALA A C 1
ATOM 784 O O . ALA A 1 103 ? -22.589 4.577 2.765 1.00 95.19 103 ALA A O 1
ATOM 785 N N . GLY A 1 104 ? -22.172 2.518 1.982 1.00 92.06 104 GLY A N 1
ATOM 786 C CA . GLY A 1 104 ? -20.830 2.849 1.507 1.00 92.06 104 GLY A CA 1
ATOM 787 C C . GLY A 1 104 ? -19.682 2.460 2.439 1.00 92.06 104 GLY A C 1
ATOM 788 O O . GLY A 1 104 ? -18.553 2.694 2.044 1.00 92.06 104 GLY A O 1
ATOM 789 N N . MET A 1 105 ? -19.925 1.864 3.613 1.00 95.38 105 MET A N 1
ATOM 790 C CA . MET A 1 105 ? -18.843 1.421 4.508 1.00 95.38 105 MET A CA 1
ATOM 791 C C . MET A 1 105 ? -17.962 0.365 3.828 1.00 95.38 105 MET A C 1
ATOM 793 O O . MET A 1 105 ? -18.488 -0.593 3.254 1.00 95.38 105 MET A O 1
ATOM 797 N N . ASP A 1 106 ? -16.640 0.522 3.911 1.00 94.06 106 ASP A N 1
ATOM 798 C CA . ASP A 1 106 ? -15.689 -0.353 3.221 1.00 94.06 106 ASP A CA 1
ATOM 799 C C . ASP A 1 106 ? -15.145 -1.450 4.125 1.00 94.06 106 ASP A C 1
ATOM 801 O O . ASP A 1 106 ? -15.077 -2.609 3.711 1.00 94.06 106 ASP A O 1
ATOM 805 N N . VAL A 1 107 ? -14.767 -1.092 5.353 1.00 96.19 107 VAL A N 1
ATOM 806 C CA . VAL A 1 107 ? -14.137 -1.999 6.315 1.00 96.19 107 VAL A CA 1
ATOM 807 C C . VAL A 1 107 ? -14.775 -1.830 7.687 1.00 96.19 107 VAL A C 1
ATOM 809 O O . VAL A 1 107 ? -14.955 -0.716 8.172 1.00 96.19 107 VAL A O 1
ATOM 812 N N . VAL A 1 108 ? -15.073 -2.945 8.347 1.00 98.44 108 VAL A N 1
ATOM 813 C CA . VAL A 1 108 ? -15.480 -2.960 9.753 1.00 98.44 108 VAL A CA 1
ATOM 814 C C . VAL A 1 108 ? -14.610 -3.944 10.515 1.00 98.44 108 VAL A C 1
ATOM 816 O O . VAL A 1 108 ? -14.462 -5.094 10.107 1.00 98.44 108 VAL A O 1
ATOM 819 N N . VAL A 1 109 ? -14.066 -3.510 11.646 1.00 98.56 109 VAL A N 1
ATOM 820 C CA . VAL A 1 109 ? -13.365 -4.381 12.586 1.00 98.56 109 VAL A CA 1
ATOM 821 C C . VAL A 1 109 ? -14.122 -4.440 13.906 1.00 98.56 109 VAL A C 1
ATOM 823 O O . VAL A 1 109 ? -14.479 -3.412 14.479 1.00 98.56 109 VAL A O 1
ATOM 826 N N . LEU A 1 110 ? -14.395 -5.651 14.381 1.00 98.62 110 LEU A N 1
ATOM 827 C CA . LEU A 1 110 ? -15.186 -5.894 15.582 1.00 98.62 110 LEU A CA 1
ATOM 828 C C . LEU A 1 110 ? -14.340 -6.553 16.663 1.00 98.62 110 LEU A C 1
ATOM 830 O O . LEU A 1 110 ? -13.514 -7.425 16.372 1.00 98.62 110 LEU A O 1
ATOM 834 N N . GLN A 1 111 ? -14.590 -6.160 17.908 1.00 98.00 111 GLN A N 1
ATOM 835 C CA . GLN A 1 111 ? -13.984 -6.747 19.101 1.00 98.00 111 GLN A CA 1
ATOM 836 C C . GLN A 1 111 ? -15.062 -7.356 20.001 1.00 98.00 111 GLN A C 1
ATOM 838 O O . GLN A 1 111 ? -16.237 -7.002 19.916 1.00 98.00 111 GLN A O 1
ATOM 843 N N . GLU A 1 112 ? -14.646 -8.286 20.860 1.00 94.44 112 GLU A N 1
ATOM 844 C CA . GLU A 1 112 ? -15.516 -9.016 21.791 1.00 94.44 112 GLU A CA 1
ATOM 845 C C . GLU A 1 112 ? -16.634 -9.831 21.134 1.00 94.44 112 GLU A C 1
ATOM 847 O O . GLU A 1 112 ? -17.707 -10.004 21.697 1.00 94.44 112 GLU A O 1
ATOM 852 N N . VAL A 1 113 ? -16.380 -10.399 19.955 1.00 94.81 113 VAL A N 1
ATOM 853 C CA . VAL A 1 113 ? -17.248 -11.424 19.360 1.00 94.81 113 VAL A CA 1
ATOM 854 C C . VAL A 1 113 ? -16.795 -12.809 19.828 1.00 94.81 113 VAL A C 1
ATOM 856 O O . VAL A 1 113 ? -16.192 -13.579 19.080 1.00 94.81 113 VAL A O 1
ATOM 859 N N . TRP A 1 114 ? -17.009 -13.108 21.107 1.00 90.44 114 TRP A N 1
ATOM 860 C CA . TRP A 1 114 ? -16.420 -14.276 21.771 1.00 90.44 114 TRP A CA 1
ATOM 861 C C . TRP A 1 114 ? -17.038 -15.611 21.341 1.00 90.44 114 TRP A C 1
ATOM 863 O O . TRP A 1 114 ? -16.351 -16.634 21.331 1.00 90.44 114 TRP A O 1
ATOM 873 N N . ASP A 1 115 ? -18.322 -15.620 20.976 1.00 90.44 115 ASP A N 1
ATOM 874 C CA . ASP A 1 115 ? -19.018 -16.814 20.492 1.00 90.44 115 ASP A CA 1
ATOM 875 C C . ASP A 1 115 ? -18.802 -17.013 18.983 1.00 90.44 115 ASP A C 1
ATOM 877 O O . ASP A 1 115 ? -19.293 -16.239 18.157 1.00 90.44 115 ASP A O 1
ATOM 881 N N . ASP A 1 116 ? -18.111 -18.093 18.598 1.00 90.56 116 ASP A N 1
ATOM 882 C CA . ASP A 1 116 ? -17.845 -18.392 17.182 1.00 90.56 116 ASP A CA 1
ATOM 883 C C . ASP A 1 116 ? -19.124 -18.513 16.335 1.00 90.56 116 ASP A C 1
ATOM 885 O O . ASP A 1 116 ? -19.102 -18.278 15.127 1.00 90.56 116 ASP A O 1
ATOM 889 N N . GLY A 1 117 ? -20.235 -18.961 16.928 1.00 92.88 117 GLY A N 1
ATOM 890 C CA . GLY A 1 117 ? -21.513 -19.082 16.234 1.00 92.88 117 GLY A CA 1
ATOM 891 C C . GLY A 1 117 ? -22.042 -17.713 15.820 1.00 92.88 117 GLY A C 1
ATOM 892 O O . GLY A 1 117 ? -22.438 -17.541 14.665 1.00 92.88 117 GLY A O 1
ATOM 893 N N . MET A 1 118 ? -21.967 -16.748 16.737 1.00 94.56 118 MET A N 1
ATOM 894 C CA . MET A 1 118 ? -22.319 -15.348 16.498 1.00 94.56 118 MET A CA 1
ATOM 895 C C . MET A 1 118 ? -21.340 -14.668 15.538 1.00 94.56 118 MET A C 1
ATOM 897 O O . MET A 1 118 ? -21.783 -13.996 14.612 1.00 94.56 118 MET A O 1
ATOM 901 N N . ALA A 1 119 ? -20.032 -14.917 15.656 1.00 95.62 119 ALA A N 1
ATOM 902 C CA . ALA A 1 119 ? -19.046 -14.409 14.696 1.00 95.62 119 ALA A CA 1
ATOM 903 C C . ALA A 1 119 ? -19.342 -14.875 13.265 1.00 95.62 119 ALA A C 1
ATOM 905 O O . ALA A 1 119 ? -19.378 -14.075 12.331 1.00 95.62 119 ALA A O 1
ATOM 906 N N . ARG A 1 120 ? -19.640 -16.169 13.087 1.00 96.19 120 ARG A N 1
ATOM 907 C CA . ARG A 1 120 ? -20.043 -16.699 11.777 1.00 96.19 120 ARG A CA 1
ATOM 908 C C . ARG A 1 120 ? -21.384 -16.137 11.309 1.00 96.19 120 ARG A C 1
ATOM 910 O O . ARG A 1 120 ? -21.599 -16.091 10.104 1.00 96.19 120 ARG A O 1
ATOM 917 N N . GLN A 1 121 ? -22.298 -15.791 12.215 1.00 96.25 121 GLN A N 1
ATOM 918 C CA . GLN A 1 121 ? -23.563 -15.139 11.864 1.00 96.25 121 GLN A CA 1
ATOM 919 C C . GLN A 1 121 ? -23.314 -13.727 11.334 1.00 96.25 121 GLN A C 1
ATOM 921 O O . GLN A 1 121 ? -23.712 -13.443 10.211 1.00 96.25 121 GLN A O 1
ATOM 926 N N . LEU A 1 122 ? -22.544 -12.913 12.060 1.00 97.38 122 LEU A N 1
ATOM 927 C CA . LEU A 1 122 ? -22.154 -11.572 11.624 1.00 97.38 122 LEU A CA 1
ATOM 928 C C . LEU A 1 122 ? -21.476 -11.597 10.250 1.00 97.38 122 LEU A C 1
ATOM 930 O O . LEU A 1 122 ? -21.893 -10.867 9.361 1.00 97.38 122 LEU A O 1
ATOM 934 N N . ILE A 1 123 ? -20.498 -12.486 10.030 1.00 97.56 123 ILE A N 1
ATOM 935 C CA . ILE A 1 123 ? -19.812 -12.598 8.728 1.00 97.56 123 ILE A CA 1
ATOM 936 C C . ILE A 1 123 ? -20.789 -12.908 7.582 1.00 97.56 123 ILE A C 1
ATOM 938 O O . ILE A 1 123 ? -20.594 -12.425 6.471 1.00 97.56 123 ILE A O 1
ATOM 942 N N . ARG A 1 124 ? -21.835 -13.708 7.824 1.00 97.31 124 ARG A N 1
ATOM 943 C CA . ARG A 1 124 ? -22.825 -14.040 6.787 1.00 97.31 124 ARG A CA 1
ATOM 944 C C . ARG A 1 124 ? -23.829 -12.917 6.541 1.00 97.31 124 ARG A C 1
ATOM 946 O O . ARG A 1 124 ? -24.199 -12.694 5.392 1.00 97.31 124 ARG A O 1
ATOM 953 N N . ASP A 1 125 ? -24.268 -12.244 7.600 1.00 97.62 125 ASP A N 1
ATOM 954 C CA . ASP A 1 125 ? -25.481 -11.420 7.570 1.00 97.62 125 ASP A CA 1
ATOM 955 C C . ASP A 1 125 ? -25.174 -9.906 7.507 1.00 97.62 125 ASP A C 1
ATOM 957 O O . ASP A 1 125 ? -26.035 -9.105 7.140 1.00 97.62 125 ASP A O 1
ATOM 961 N N . ALA A 1 126 ? -23.931 -9.495 7.783 1.00 96.62 126 ALA A N 1
ATOM 962 C CA . ALA A 1 126 ? -23.495 -8.094 7.782 1.00 96.62 126 ALA A CA 1
ATOM 963 C C . ALA A 1 126 ? -23.408 -7.440 6.388 1.00 96.62 126 ALA A C 1
ATOM 965 O O . ALA A 1 126 ? -23.146 -6.245 6.294 1.00 96.62 126 ALA A O 1
ATOM 966 N N . GLY A 1 127 ? -23.596 -8.192 5.298 1.00 96.44 127 GLY A N 1
ATOM 967 C CA . GLY A 1 127 ? -23.637 -7.641 3.936 1.00 96.44 127 GLY A CA 1
ATOM 968 C C . GLY A 1 127 ? -22.277 -7.309 3.304 1.00 96.44 127 GLY A C 1
ATOM 969 O O . GLY A 1 127 ? -22.248 -6.727 2.220 1.00 96.44 127 GLY A O 1
ATOM 970 N N . PHE A 1 128 ? -21.163 -7.697 3.932 1.00 96.62 128 PHE A N 1
ATOM 971 C CA . PHE A 1 128 ? -19.815 -7.581 3.363 1.00 96.62 128 PHE A CA 1
ATOM 972 C C . PHE A 1 128 ? -19.428 -8.868 2.602 1.00 96.62 128 PHE A C 1
ATOM 974 O O . PHE A 1 128 ? -19.638 -9.959 3.133 1.00 96.62 128 PHE A O 1
ATOM 981 N N . PRO A 1 129 ? -18.848 -8.795 1.385 1.00 94.38 129 PRO A N 1
ATOM 982 C CA . PRO A 1 129 ? -18.451 -9.979 0.612 1.00 94.38 129 PRO A CA 1
ATOM 983 C C . PRO A 1 129 ? -17.296 -10.782 1.224 1.00 94.38 129 PRO A C 1
ATOM 985 O O . PRO A 1 129 ? -17.163 -11.974 0.942 1.00 94.38 129 PRO A O 1
ATOM 988 N N . HIS A 1 130 ? -16.451 -10.143 2.037 1.00 95.81 130 HIS A N 1
ATOM 989 C CA . HIS A 1 130 ? -15.279 -10.764 2.643 1.00 95.81 130 HIS A CA 1
ATOM 990 C C . HIS A 1 130 ? -15.307 -10.595 4.161 1.00 95.81 130 HIS A C 1
ATOM 992 O O . HIS A 1 130 ? -15.592 -9.512 4.669 1.00 95.81 130 HIS A O 1
ATOM 998 N N . GLY A 1 131 ? -14.973 -11.659 4.892 1.00 96.88 131 GLY A N 1
ATOM 999 C CA . GLY A 1 131 ? -14.867 -11.598 6.343 1.00 96.88 131 GLY A CA 1
ATOM 1000 C C . GLY A 1 131 ? -14.011 -12.711 6.930 1.00 96.88 131 GLY A C 1
ATOM 1001 O O . GLY A 1 131 ? -13.994 -13.833 6.420 1.00 96.88 131 GLY A O 1
ATOM 1002 N N . VAL A 1 132 ? -13.293 -12.390 8.004 1.00 96.44 132 VAL A N 1
ATOM 1003 C CA . VAL A 1 132 ? -12.411 -13.309 8.738 1.00 96.44 132 VAL A CA 1
ATOM 1004 C C . VAL A 1 132 ? -12.579 -13.120 10.241 1.00 96.44 132 VAL A C 1
ATOM 1006 O O . VAL A 1 132 ? -12.965 -12.048 10.701 1.00 96.44 132 VAL A O 1
ATOM 1009 N N . MET A 1 133 ? -12.283 -14.163 11.015 1.00 95.31 133 MET A N 1
ATOM 1010 C CA . MET A 1 133 ? -12.337 -14.130 12.478 1.00 95.31 133 MET A CA 1
ATOM 1011 C C . MET A 1 133 ? -11.104 -14.796 13.088 1.00 95.31 133 MET A C 1
ATOM 1013 O O . MET A 1 133 ? -10.586 -15.766 12.532 1.00 95.31 133 MET A O 1
ATOM 1017 N N . GLY A 1 134 ? -10.670 -14.322 14.255 1.00 92.25 134 GLY A N 1
ATOM 1018 C CA . GLY A 1 134 ? -9.581 -14.936 15.016 1.00 92.25 134 GLY A CA 1
ATOM 1019 C C . GLY A 1 134 ? -10.043 -16.155 15.823 1.00 92.25 134 GLY A C 1
ATOM 1020 O O . GLY A 1 134 ? -10.184 -16.098 17.046 1.00 92.25 134 GLY A O 1
ATOM 1021 N N . ALA A 1 135 ? -10.328 -17.253 15.122 1.00 87.81 135 ALA A N 1
ATOM 1022 C CA . ALA A 1 135 ? -10.857 -18.493 15.694 1.00 87.81 135 ALA A CA 1
ATOM 1023 C C . ALA A 1 135 ? -9.788 -19.456 16.248 1.00 87.81 135 ALA A C 1
ATOM 1025 O O . ALA A 1 135 ? -10.155 -20.425 16.916 1.00 87.81 135 ALA A O 1
ATOM 1026 N N . ASP A 1 136 ? -8.496 -19.243 15.976 1.00 86.94 136 ASP A N 1
ATOM 1027 C CA . ASP A 1 136 ? -7.448 -20.176 16.398 1.00 86.94 136 ASP A CA 1
ATOM 1028 C C . ASP A 1 136 ? -7.133 -20.026 17.893 1.00 86.94 136 ASP A C 1
ATOM 1030 O O . ASP A 1 136 ? -6.664 -18.989 18.362 1.00 86.94 136 ASP A O 1
ATOM 1034 N N . ARG A 1 137 ? -7.390 -21.100 18.642 1.00 85.31 137 ARG A N 1
ATOM 1035 C CA . ARG A 1 137 ? -7.199 -21.193 20.099 1.00 85.31 137 ARG A CA 1
ATOM 1036 C C . ARG A 1 137 ? -5.886 -21.872 20.480 1.00 85.31 137 ARG A C 1
ATOM 1038 O O . ARG A 1 137 ? -5.533 -21.925 21.654 1.00 85.31 137 ARG A O 1
ATOM 1045 N N . THR A 1 138 ? -5.164 -22.414 19.503 1.00 81.25 138 THR A N 1
ATOM 1046 C CA . THR A 1 138 ? -3.959 -23.225 19.720 1.00 81.25 138 THR A CA 1
ATOM 1047 C C . THR A 1 138 ? -2.681 -22.393 19.798 1.00 81.25 138 THR A C 1
ATOM 1049 O O . THR A 1 138 ? -1.656 -22.888 20.260 1.00 81.25 138 THR A O 1
ATOM 1052 N N . LEU A 1 139 ? -2.753 -21.111 19.432 1.00 82.19 139 LEU A N 1
ATOM 1053 C CA . LEU A 1 139 ? -1.606 -20.206 19.297 1.00 82.19 139 LEU A CA 1
ATOM 1054 C C . LEU A 1 139 ? -0.794 -19.998 20.587 1.00 82.19 139 LEU A C 1
ATOM 1056 O O . LEU A 1 139 ? 0.381 -19.654 20.521 1.00 82.19 139 LEU A O 1
ATOM 1060 N N . ARG A 1 140 ? -1.387 -20.226 21.767 1.00 75.75 140 ARG A N 1
ATOM 1061 C CA . ARG A 1 140 ? -0.682 -20.158 23.063 1.00 75.75 140 ARG A CA 1
ATOM 1062 C C . ARG A 1 140 ? -0.034 -21.484 23.487 1.00 75.75 140 ARG A C 1
ATOM 1064 O O . ARG A 1 140 ? 0.589 -21.541 24.542 1.00 75.75 140 ARG A O 1
ATOM 1071 N N . GLY A 1 141 ? -0.211 -22.560 22.720 1.00 64.94 141 GLY A N 1
ATOM 1072 C CA . GLY A 1 141 ? 0.306 -23.902 23.017 1.00 64.94 141 GLY A CA 1
ATOM 1073 C C . GLY A 1 141 ? -0.412 -24.656 24.149 1.00 64.94 141 GLY A C 1
ATOM 1074 O O . GLY A 1 141 ? -0.329 -25.880 24.196 1.00 64.94 141 GLY A O 1
ATOM 1075 N N . ASP A 1 142 ? -1.151 -23.965 25.025 1.00 65.88 142 ASP A N 1
ATOM 1076 C CA . ASP A 1 142 ? -1.951 -24.551 26.111 1.00 65.88 142 ASP A CA 1
ATOM 1077 C C . ASP A 1 142 ? -3.456 -24.462 25.794 1.00 65.88 142 ASP A C 1
ATOM 1079 O O . ASP A 1 142 ? -4.166 -23.525 26.181 1.00 65.88 142 ASP A O 1
ATOM 1083 N N . VAL A 1 143 ? -3.930 -25.448 25.027 1.00 58.81 143 VAL A N 1
ATOM 1084 C CA . VAL A 1 143 ? -5.325 -25.543 24.561 1.00 58.81 143 VAL A CA 1
ATOM 1085 C C . VAL A 1 143 ? -6.294 -25.914 25.692 1.00 58.81 143 VAL A C 1
ATOM 1087 O O . VAL A 1 143 ? -7.489 -25.662 25.575 1.00 58.81 143 VAL A O 1
ATOM 1090 N N . GLU A 1 144 ? -5.804 -26.492 26.797 1.00 59.12 144 GLU A N 1
ATOM 1091 C CA . GLU A 1 144 ? -6.641 -26.840 27.955 1.00 59.12 144 GLU A CA 1
ATOM 1092 C C . GLU A 1 144 ? -7.034 -25.595 28.764 1.00 59.12 144 GLU A C 1
ATOM 1094 O O . GLU A 1 144 ? -8.110 -25.562 29.364 1.00 59.12 144 GLU A O 1
ATOM 1099 N N . ARG A 1 145 ? -6.193 -24.551 28.752 1.00 62.44 145 ARG A N 1
ATOM 1100 C CA . ARG A 1 145 ? -6.480 -23.259 29.400 1.00 62.44 145 ARG A CA 1
ATOM 1101 C C . ARG A 1 145 ? -7.131 -22.225 28.482 1.00 62.44 145 ARG A C 1
ATOM 1103 O O . ARG A 1 145 ? -7.840 -21.355 28.984 1.00 62.44 145 ARG A O 1
ATOM 1110 N N . THR A 1 146 ? -6.921 -22.316 27.168 1.00 66.12 146 THR A N 1
ATOM 1111 C CA . THR A 1 146 ? -7.428 -21.345 26.180 1.00 66.12 146 THR A CA 1
ATOM 1112 C C . THR A 1 146 ? -8.681 -21.871 25.484 1.00 66.12 146 THR A C 1
ATOM 1114 O O . THR A 1 146 ? -8.603 -22.507 24.434 1.00 66.12 146 THR A O 1
ATOM 1117 N N . PHE A 1 147 ? -9.859 -21.620 26.057 1.00 68.12 147 PHE A N 1
ATOM 1118 C CA . PHE A 1 147 ? -11.112 -22.150 25.503 1.00 68.12 147 PHE A CA 1
ATOM 1119 C C . PHE A 1 147 ? -11.848 -21.180 24.566 1.00 68.12 147 PHE A C 1
ATOM 1121 O O . PHE A 1 147 ? -12.714 -21.634 23.814 1.00 68.12 147 PHE A O 1
ATOM 1128 N N . LEU A 1 148 ? -11.489 -19.889 24.549 1.00 72.25 148 LEU A N 1
ATOM 1129 C CA . LEU A 1 148 ? -12.064 -18.876 23.649 1.00 72.25 148 LEU A CA 1
ATOM 1130 C C . LEU A 1 148 ? -11.066 -18.405 22.591 1.00 72.25 148 LEU A C 1
ATOM 1132 O O . LEU A 1 148 ? -9.864 -18.350 22.848 1.00 72.25 148 LEU A O 1
ATOM 1136 N N . GLY A 1 149 ? -11.591 -18.057 21.408 1.00 81.44 149 GLY A N 1
ATOM 1137 C CA . GLY A 1 149 ? -10.828 -17.381 20.352 1.00 81.44 149 GLY A CA 1
ATOM 1138 C C . GLY A 1 149 ? -10.428 -15.955 20.755 1.00 81.44 149 GLY A C 1
ATOM 1139 O O . GLY A 1 149 ? -10.533 -15.571 21.922 1.00 81.44 149 GLY A O 1
ATOM 1140 N N . SER A 1 150 ? -9.973 -15.144 19.798 1.00 89.25 150 SER A N 1
ATOM 1141 C CA . SER A 1 150 ? -9.532 -13.771 20.090 1.00 89.25 150 SER A CA 1
ATOM 1142 C C . SER A 1 150 ? -10.687 -12.786 20.283 1.00 89.25 150 SER A C 1
ATOM 1144 O O . SER A 1 150 ? -10.468 -11.691 20.794 1.00 89.25 150 SER A O 1
ATOM 1146 N N . GLY A 1 151 ? -11.901 -13.157 19.859 1.00 93.75 151 GLY A N 1
ATOM 1147 C CA . GLY A 1 151 ? -13.059 -12.263 19.833 1.00 93.75 151 GLY A CA 1
ATOM 1148 C C . GLY A 1 151 ? -12.995 -11.209 18.722 1.00 93.75 151 GLY A C 1
ATOM 1149 O O . GLY A 1 151 ? -13.753 -10.245 18.763 1.00 93.75 151 GLY A O 1
ATOM 1150 N N . LEU A 1 152 ? -12.084 -11.364 17.756 1.00 97.94 152 LEU A N 1
ATOM 1151 C CA . LEU A 1 152 ? -11.838 -10.389 16.696 1.00 97.94 152 LEU A CA 1
ATOM 1152 C C . LEU A 1 152 ? -12.457 -10.830 15.370 1.00 97.94 152 LEU A C 1
ATOM 1154 O O . LEU A 1 152 ? -12.274 -11.978 14.954 1.00 97.94 152 LEU A O 1
ATOM 1158 N N . VAL A 1 153 ? -13.129 -9.904 14.686 1.00 98.44 153 VAL A N 1
ATOM 1159 C CA . VAL A 1 153 ? -13.700 -10.104 13.345 1.00 98.44 153 VAL A CA 1
ATOM 1160 C C . VAL A 1 153 ? -13.316 -8.930 12.448 1.00 98.44 153 VAL A C 1
ATOM 1162 O O . VAL A 1 153 ? -13.362 -7.783 12.877 1.00 98.44 153 VAL A O 1
ATOM 1165 N N . ILE A 1 154 ? -12.963 -9.210 11.195 1.00 98.38 154 ILE A N 1
ATOM 1166 C CA . ILE A 1 154 ? -12.784 -8.205 10.141 1.00 98.38 154 ILE A CA 1
ATOM 1167 C C . ILE A 1 154 ? -13.812 -8.489 9.048 1.00 98.38 154 ILE A C 1
ATOM 1169 O O . ILE A 1 154 ? -13.937 -9.631 8.608 1.00 98.38 154 ILE A O 1
ATOM 1173 N N . LEU A 1 155 ? -14.521 -7.456 8.603 1.00 98.31 155 LEU A N 1
ATOM 1174 C CA . LEU A 1 155 ? -15.464 -7.460 7.487 1.00 98.31 155 LEU A CA 1
ATOM 1175 C C . LEU A 1 155 ? -15.001 -6.431 6.452 1.00 98.31 155 LEU A C 1
ATOM 1177 O O . LEU A 1 155 ? -14.576 -5.338 6.822 1.00 98.31 155 LEU A O 1
ATOM 1181 N N . SER A 1 156 ? -15.063 -6.770 5.166 1.00 95.25 156 SER A N 1
ATOM 1182 C CA . SER A 1 156 ? -14.522 -5.927 4.100 1.00 95.25 156 SER A CA 1
ATOM 1183 C C . SER A 1 156 ? -15.305 -6.058 2.796 1.00 95.25 156 SER A C 1
ATOM 1185 O O . SER A 1 156 ? -15.702 -7.154 2.386 1.00 95.25 156 SER A O 1
ATOM 1187 N N . ARG A 1 157 ? -15.490 -4.925 2.110 1.00 92.00 157 ARG A N 1
ATOM 1188 C CA . ARG A 1 157 ? -15.960 -4.858 0.718 1.00 92.00 157 ARG A CA 1
ATOM 1189 C C . ARG A 1 157 ? -14.951 -5.473 -0.255 1.00 92.00 157 ARG A C 1
ATOM 1191 O O . ARG A 1 157 ? -15.341 -5.982 -1.302 1.00 92.00 157 ARG A O 1
ATOM 1198 N N . TYR A 1 158 ? -13.676 -5.448 0.115 1.00 88.56 158 TYR A N 1
ATOM 1199 C CA . TYR A 1 158 ? -12.540 -5.846 -0.707 1.00 88.56 158 TYR A CA 1
ATOM 1200 C C . TYR A 1 158 ? -11.919 -7.170 -0.236 1.00 88.56 158 TYR A C 1
ATOM 1202 O O . TYR A 1 158 ? -12.008 -7.486 0.957 1.00 88.56 158 TYR A O 1
ATOM 1210 N N . PRO A 1 159 ? -11.260 -7.935 -1.128 1.00 87.25 159 PRO A N 1
ATOM 1211 C CA . PRO A 1 159 ? -10.603 -9.188 -0.767 1.00 87.25 159 PRO A CA 1
ATOM 1212 C C . PRO A 1 159 ? -9.592 -9.030 0.372 1.00 87.25 159 PRO A C 1
ATOM 1214 O O . PRO A 1 159 ? -8.822 -8.067 0.397 1.00 87.25 159 PRO A O 1
ATOM 1217 N N . LEU A 1 160 ? -9.597 -10.008 1.282 1.00 90.81 160 LEU A N 1
ATOM 1218 C CA . LEU A 1 160 ? -8.665 -10.122 2.403 1.00 90.81 160 LEU A CA 1
ATOM 1219 C C . LEU A 1 160 ? -7.646 -11.224 2.103 1.00 90.81 160 LEU A C 1
ATOM 1221 O O . LEU A 1 160 ? -8.015 -12.378 1.875 1.00 90.81 160 LEU A O 1
ATOM 1225 N N . GLU A 1 161 ? -6.368 -10.870 2.108 1.00 86.25 161 GLU A N 1
ATOM 1226 C CA . GLU A 1 161 ? -5.243 -11.743 1.775 1.00 86.25 161 GLU A CA 1
ATOM 1227 C C . GLU A 1 161 ? -4.267 -11.830 2.956 1.00 86.25 161 GLU A C 1
ATOM 1229 O O . GLU A 1 161 ? -4.300 -11.006 3.867 1.00 86.25 161 GLU A O 1
ATOM 1234 N N . ARG A 1 162 ? -3.404 -12.857 2.969 1.00 86.12 162 ARG A N 1
ATOM 1235 C CA . ARG A 1 162 ? -2.349 -13.037 3.992 1.00 86.12 162 ARG A CA 1
ATOM 1236 C C . ARG A 1 162 ? -2.837 -12.824 5.434 1.00 86.12 162 ARG A C 1
ATOM 1238 O O . ARG A 1 162 ? -2.245 -12.069 6.205 1.00 86.12 162 ARG A O 1
ATOM 1245 N N . VAL A 1 163 ? -3.949 -13.475 5.760 1.00 92.94 163 VAL A N 1
ATOM 1246 C CA . VAL A 1 163 ? -4.595 -13.380 7.06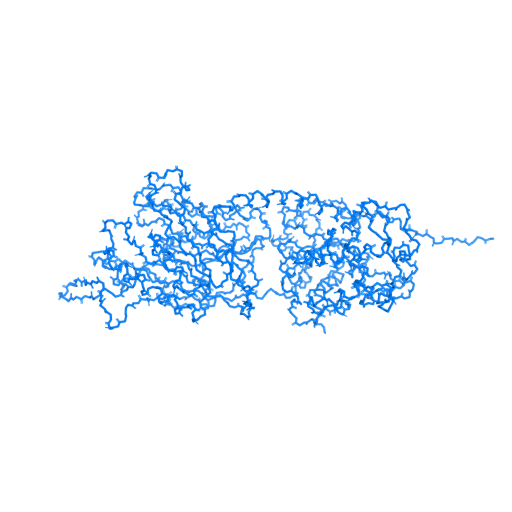9 1.00 92.94 163 VAL A CA 1
ATOM 1247 C C . VAL A 1 163 ? -3.777 -14.164 8.088 1.00 92.94 163 VAL A C 1
ATOM 1249 O O . VAL A 1 163 ? -3.524 -15.353 7.903 1.00 92.94 163 VAL A O 1
ATOM 1252 N N . GLU A 1 164 ? -3.398 -13.503 9.171 1.00 92.81 164 GLU A N 1
ATOM 1253 C CA . GLU A 1 164 ? -2.623 -14.068 10.265 1.00 92.81 164 GLU A CA 1
ATOM 1254 C C . GLU A 1 164 ? -3.244 -13.654 11.598 1.00 92.81 164 GLU A C 1
ATOM 1256 O O . GLU A 1 164 ? -3.610 -12.497 11.808 1.00 92.81 164 GLU A O 1
ATOM 1261 N N . GLN A 1 165 ? -3.373 -14.617 12.506 1.00 93.81 165 GLN A N 1
ATOM 1262 C CA . GLN A 1 165 ? -3.791 -14.379 13.879 1.00 93.81 165 GLN A CA 1
ATOM 1263 C C . GLN A 1 165 ? -2.588 -14.594 14.790 1.00 93.81 165 GLN A C 1
ATOM 1265 O O . GLN A 1 165 ? -1.932 -15.630 14.720 1.00 93.81 165 GLN A O 1
ATOM 1270 N N . VAL A 1 166 ? -2.352 -13.649 15.693 1.00 92.12 166 VAL A N 1
ATOM 1271 C CA . VAL A 1 166 ? -1.301 -13.740 16.706 1.00 92.12 166 VAL A CA 1
ATOM 1272 C C . VAL A 1 166 ? -1.942 -13.596 18.073 1.00 92.12 166 VAL A C 1
ATOM 1274 O O . VAL A 1 166 ? -2.752 -12.697 18.287 1.00 92.12 166 VAL A O 1
ATOM 1277 N N . ALA A 1 167 ? -1.589 -14.478 19.006 1.00 91.50 167 ALA A N 1
ATOM 1278 C CA . ALA A 1 167 ? -2.031 -14.389 20.392 1.00 91.50 167 ALA A CA 1
ATOM 1279 C C . ALA A 1 167 ? -0.953 -13.723 21.254 1.00 91.50 167 ALA A C 1
ATOM 1281 O O . ALA A 1 167 ? 0.223 -14.072 21.174 1.00 91.50 167 ALA A O 1
ATOM 1282 N N . PHE A 1 168 ? -1.360 -12.807 22.131 1.00 90.62 168 PHE A N 1
ATOM 1283 C CA . PHE A 1 168 ? -0.474 -12.273 23.158 1.00 90.62 168 PHE A CA 1
ATOM 1284 C C . PHE A 1 168 ? -0.097 -13.351 24.173 1.00 90.62 168 PHE A C 1
ATOM 1286 O O . PHE A 1 168 ? -0.828 -14.331 24.363 1.00 90.62 168 PHE A O 1
ATOM 1293 N N . ALA A 1 169 ? 1.012 -13.124 24.879 1.00 84.06 169 ALA A N 1
ATOM 1294 C CA . ALA A 1 169 ? 1.383 -13.934 26.027 1.00 84.06 169 ALA A CA 1
ATOM 1295 C C . ALA A 1 169 ? 0.254 -13.952 27.086 1.00 84.06 169 ALA A C 1
ATOM 1297 O O . ALA A 1 169 ? -0.476 -12.963 27.223 1.00 84.06 169 ALA A O 1
ATOM 1298 N N . PRO A 1 170 ? 0.098 -15.055 27.839 1.00 74.38 170 PRO A N 1
ATOM 1299 C CA . PRO A 1 170 ? -0.898 -15.146 28.901 1.00 74.38 170 PRO A CA 1
ATOM 1300 C C . PRO A 1 170 ? -0.718 -14.047 29.959 1.00 74.38 170 PRO A C 1
ATOM 1302 O O . PRO A 1 170 ? 0.395 -13.801 30.424 1.00 74.38 170 PRO A O 1
ATOM 1305 N N . THR A 1 171 ? -1.818 -13.416 30.369 1.00 72.81 171 THR A N 1
ATOM 1306 C CA . THR A 1 171 ? -1.870 -12.409 31.444 1.00 72.81 171 THR A CA 1
ATOM 1307 C C . THR A 1 171 ? -2.622 -12.959 32.661 1.00 72.81 171 THR A C 1
ATOM 1309 O O . THR A 1 171 ? -3.245 -14.017 32.586 1.00 72.81 171 THR A O 1
ATOM 1312 N N . GLN A 1 172 ? -2.617 -12.248 33.794 1.00 67.12 172 GLN A N 1
ATOM 1313 C CA . GLN A 1 172 ? -3.511 -12.574 34.916 1.00 67.12 172 GLN A CA 1
ATOM 1314 C C . GLN A 1 172 ? -4.975 -12.192 34.599 1.00 67.12 172 GLN A C 1
ATOM 1316 O O . GLN A 1 172 ? -5.233 -11.358 33.730 1.00 67.12 172 GLN A O 1
ATOM 1321 N N . GLY A 1 173 ? -5.945 -12.794 35.299 1.00 66.06 173 GLY A N 1
ATOM 1322 C CA . GLY A 1 173 ? -7.380 -12.480 35.166 1.00 66.06 173 GLY A CA 1
ATOM 1323 C C . GLY A 1 173 ? -8.127 -13.255 34.068 1.00 66.06 173 GLY A C 1
ATOM 1324 O O . GLY A 1 173 ? -7.642 -14.270 33.570 1.00 66.06 173 GLY A O 1
ATOM 1325 N N . TYR A 1 174 ? -9.333 -12.791 33.708 1.00 61.69 174 TYR A N 1
ATOM 1326 C CA . TYR A 1 174 ? -10.216 -13.468 32.739 1.00 61.69 174 TYR A CA 1
ATOM 1327 C C . TYR A 1 174 ? -9.618 -13.563 31.326 1.00 61.69 174 TYR A C 1
ATOM 1329 O O . TYR A 1 174 ? -9.864 -14.535 30.615 1.00 61.69 174 TYR A O 1
ATOM 1337 N N . ASP A 1 175 ? -8.754 -12.617 30.953 1.00 65.88 175 ASP A N 1
ATOM 1338 C CA . ASP A 1 175 ? -8.065 -12.597 29.655 1.00 65.88 175 ASP A CA 1
ATOM 1339 C C . ASP A 1 175 ? -7.123 -13.800 29.446 1.00 65.88 175 ASP A C 1
ATOM 1341 O O . ASP A 1 175 ? -6.776 -14.138 28.308 1.00 65.88 175 ASP A O 1
ATOM 1345 N N . ASN A 1 176 ? -6.758 -14.505 30.523 1.00 68.88 176 ASN A N 1
ATOM 1346 C CA . ASN A 1 176 ? -5.965 -15.732 30.460 1.00 68.88 176 ASN A CA 1
ATOM 1347 C C . ASN A 1 176 ? -6.682 -16.876 29.717 1.00 68.88 176 ASN A C 1
ATOM 1349 O O . ASN A 1 176 ? -6.029 -17.754 29.162 1.00 68.88 176 ASN A O 1
ATOM 1353 N N . PHE A 1 177 ? -8.017 -16.857 29.686 1.00 68.94 177 PHE A N 1
ATOM 1354 C CA . PHE A 1 177 ? -8.844 -17.917 29.099 1.00 68.94 177 PHE A CA 1
ATOM 1355 C C . PHE A 1 177 ? -9.123 -17.748 27.596 1.00 68.94 177 PHE A C 1
ATOM 1357 O O . PHE A 1 177 ? -9.761 -18.598 26.968 1.00 68.94 177 PHE A O 1
ATOM 1364 N N . THR A 1 178 ? -8.652 -16.643 27.020 1.00 74.19 178 THR A N 1
ATOM 1365 C CA . THR A 1 178 ? -8.910 -16.231 25.634 1.00 74.19 178 THR A CA 1
ATOM 1366 C C . THR A 1 178 ? -7.621 -16.241 24.828 1.00 74.19 178 THR A C 1
ATOM 1368 O O . THR A 1 178 ? -6.556 -15.967 25.378 1.00 74.19 178 THR A O 1
ATOM 1371 N N . SER A 1 179 ? -7.682 -16.450 23.514 1.00 79.12 179 SER A N 1
ATOM 1372 C CA . SER A 1 179 ? -6.542 -16.178 22.629 1.00 79.12 179 SER A CA 1
ATOM 1373 C C . SER A 1 179 ? -6.475 -14.690 22.245 1.00 79.12 179 SER A C 1
ATOM 1375 O O . SER A 1 179 ? -6.311 -14.365 21.066 1.00 79.12 179 SER A O 1
ATOM 1377 N N . LYS A 1 180 ? -6.642 -13.779 23.225 1.00 88.44 180 LYS A N 1
ATOM 1378 C CA . LYS A 1 180 ? -6.497 -12.325 23.027 1.00 88.44 180 LYS A CA 1
ATOM 1379 C C . LYS A 1 180 ? -5.170 -12.014 22.347 1.00 88.44 180 LYS A C 1
ATOM 1381 O O . LYS A 1 180 ? -4.140 -12.618 22.666 1.00 88.44 180 LYS A O 1
ATOM 1386 N N . GLY A 1 181 ? -5.214 -11.067 21.425 1.00 93.50 181 GLY A N 1
ATOM 1387 C CA . GLY A 1 181 ? -4.184 -10.883 20.422 1.00 93.50 181 GLY A CA 1
ATOM 1388 C C . GLY A 1 181 ? -4.630 -9.892 19.361 1.00 93.50 181 GLY A C 1
ATOM 1389 O O . GLY A 1 181 ? -5.445 -9.012 19.635 1.00 93.50 181 GLY A O 1
ATOM 1390 N N . PHE A 1 182 ? -4.142 -10.091 18.145 1.00 97.25 182 PHE A N 1
ATOM 1391 C CA . PHE A 1 182 ? -4.538 -9.319 16.976 1.00 97.25 182 PHE A CA 1
ATOM 1392 C C . PHE A 1 182 ? -4.704 -10.222 15.751 1.00 97.25 182 PHE A C 1
ATOM 1394 O O . PHE A 1 182 ? -4.123 -11.307 15.665 1.00 97.25 182 PHE A O 1
ATOM 1401 N N . VAL A 1 183 ? -5.524 -9.770 14.807 1.00 97.31 183 VAL A N 1
ATOM 1402 C CA . VAL A 1 183 ? -5.651 -10.357 13.469 1.00 97.31 183 VAL A CA 1
ATOM 1403 C C . VAL A 1 183 ? -5.128 -9.331 12.480 1.00 97.31 183 VAL A C 1
ATOM 1405 O O . VAL A 1 183 ? -5.578 -8.187 12.497 1.00 97.31 183 VAL A O 1
ATOM 1408 N N . MET A 1 184 ? -4.184 -9.735 11.634 1.00 94.88 184 MET A N 1
ATOM 1409 C CA . MET A 1 184 ? -3.619 -8.908 10.576 1.00 94.88 184 MET A CA 1
ATOM 1410 C C . MET A 1 184 ? -3.898 -9.517 9.203 1.00 94.88 184 MET A C 1
ATOM 1412 O O . MET A 1 184 ? -3.902 -10.734 9.041 1.00 94.88 184 MET A O 1
ATOM 1416 N N . CYS A 1 185 ? -4.119 -8.683 8.198 1.00 93.06 185 CYS A N 1
ATOM 1417 C CA . CYS A 1 185 ? -4.327 -9.106 6.817 1.00 93.06 185 CYS A CA 1
ATOM 1418 C C . CYS A 1 185 ? -3.901 -8.001 5.850 1.00 93.06 185 CYS A C 1
ATOM 1420 O O . CYS A 1 185 ? -3.702 -6.859 6.257 1.00 93.06 185 CYS A O 1
ATOM 1422 N N . ASP A 1 186 ? -3.748 -8.355 4.581 1.00 87.88 186 ASP A N 1
ATOM 1423 C CA . ASP A 1 186 ? -3.658 -7.397 3.486 1.00 87.88 186 ASP A CA 1
ATOM 1424 C C . ASP A 1 186 ? -5.048 -7.201 2.887 1.00 87.88 186 ASP A C 1
ATOM 1426 O O . ASP A 1 186 ? -5.766 -8.168 2.624 1.00 87.88 186 ASP A O 1
ATOM 1430 N N . VAL A 1 187 ? -5.426 -5.952 2.652 1.00 84.25 187 VAL A N 1
ATOM 1431 C CA . VAL A 1 187 ? -6.687 -5.593 2.009 1.00 84.25 187 VAL A CA 1
ATOM 1432 C C . VAL A 1 187 ? -6.409 -4.779 0.750 1.00 84.25 187 VAL A C 1
ATOM 1434 O O . VAL A 1 187 ? -5.589 -3.860 0.743 1.00 84.25 187 VAL A O 1
ATOM 1437 N N . LYS A 1 188 ? -7.087 -5.139 -0.343 1.00 72.00 188 LYS A N 1
ATOM 1438 C CA . LYS A 1 188 ? -6.966 -4.468 -1.645 1.00 72.00 188 LYS A CA 1
ATOM 1439 C C . LYS A 1 188 ? -7.920 -3.278 -1.731 1.00 72.00 188 LYS A C 1
ATOM 1441 O O . LYS A 1 188 ? -8.985 -3.386 -2.331 1.00 72.00 188 LYS A O 1
ATOM 1446 N N . LEU A 1 189 ? -7.556 -2.167 -1.103 1.00 67.00 189 LEU A N 1
ATOM 1447 C CA . LEU A 1 189 ? -8.357 -0.943 -1.034 1.00 67.00 189 LEU A CA 1
ATOM 1448 C C . LEU A 1 189 ? -7.995 0.000 -2.177 1.00 67.00 189 LEU A C 1
ATOM 1450 O O . LEU A 1 189 ? -6.826 0.337 -2.349 1.00 67.00 189 LEU A O 1
ATOM 1454 N N . ALA A 1 190 ? -8.993 0.448 -2.943 1.00 53.66 190 ALA A N 1
ATOM 1455 C CA . ALA A 1 190 ? -8.816 1.499 -3.948 1.00 53.66 190 ALA A CA 1
ATOM 1456 C C . ALA A 1 190 ? -7.641 1.245 -4.937 1.00 53.66 190 ALA A C 1
ATOM 1458 O O . ALA A 1 190 ? -6.851 2.128 -5.266 1.00 53.66 190 ALA A O 1
ATOM 1459 N N . GLY A 1 191 ? -7.459 -0.012 -5.366 1.00 51.88 191 GLY A N 1
ATOM 1460 C CA . GLY A 1 191 ? -6.372 -0.409 -6.277 1.00 51.88 191 GLY A CA 1
ATOM 1461 C C . GLY A 1 191 ? -4.975 -0.494 -5.640 1.00 51.88 191 GLY A C 1
ATOM 1462 O O . GLY A 1 191 ? -4.005 -0.749 -6.352 1.00 51.88 191 GLY A O 1
ATOM 1463 N N . ARG A 1 192 ? -4.859 -0.319 -4.318 1.00 66.19 192 ARG A N 1
ATOM 1464 C CA . ARG A 1 192 ? -3.628 -0.477 -3.530 1.00 66.19 192 ARG A CA 1
ATOM 1465 C C . ARG A 1 192 ? -3.783 -1.618 -2.526 1.00 66.19 192 ARG A C 1
ATOM 1467 O O . ARG A 1 192 ? -4.884 -1.919 -2.078 1.00 66.19 192 ARG A O 1
ATOM 1474 N N . THR A 1 193 ? -2.674 -2.239 -2.145 1.00 74.06 193 THR A N 1
ATOM 1475 C CA . THR A 1 193 ? -2.654 -3.206 -1.041 1.00 74.06 193 THR A CA 1
ATOM 1476 C C . THR A 1 193 ? -2.214 -2.487 0.230 1.00 74.06 193 THR A C 1
ATOM 1478 O O . THR A 1 193 ? -1.222 -1.758 0.222 1.00 74.06 193 THR A O 1
ATOM 1481 N N . ILE A 1 194 ? -2.985 -2.643 1.304 1.00 83.62 194 ILE A N 1
ATOM 1482 C CA . ILE A 1 194 ? -2.785 -1.955 2.584 1.00 83.62 194 ILE A CA 1
ATOM 1483 C C . ILE A 1 194 ? -2.863 -2.995 3.697 1.00 83.62 194 ILE A C 1
ATOM 1485 O O . ILE A 1 194 ? -3.697 -3.900 3.644 1.00 83.62 194 ILE A O 1
ATOM 1489 N N . GLY A 1 195 ? -1.999 -2.875 4.702 1.00 90.38 195 GLY A N 1
ATOM 1490 C CA . GLY A 1 195 ? -2.097 -3.686 5.908 1.00 90.38 195 GLY A CA 1
ATOM 1491 C C . GLY A 1 195 ? -3.319 -3.281 6.731 1.00 90.38 195 GLY A C 1
ATOM 1492 O O . GLY A 1 195 ? -3.594 -2.097 6.917 1.00 90.38 195 GLY A O 1
ATOM 1493 N N . LEU A 1 196 ? -4.055 -4.252 7.251 1.00 94.44 196 LEU A N 1
ATOM 1494 C CA . LEU A 1 196 ? -5.171 -4.027 8.160 1.00 94.44 196 LEU A CA 1
ATOM 1495 C C . LEU A 1 196 ? -5.011 -4.916 9.384 1.00 94.44 196 LEU A C 1
ATOM 1497 O O . LEU A 1 196 ? -4.894 -6.136 9.267 1.00 94.44 196 LEU A O 1
ATOM 1501 N N . VAL A 1 197 ? -5.045 -4.296 10.558 1.00 97.62 197 VAL A N 1
ATOM 1502 C CA . VAL A 1 197 ? -4.954 -4.967 11.850 1.00 97.62 197 VAL A CA 1
ATOM 1503 C C . VAL A 1 197 ? -6.177 -4.639 12.679 1.00 97.62 197 VAL A C 1
ATOM 1505 O O . VAL A 1 197 ? -6.548 -3.472 12.809 1.00 97.62 197 VAL A O 1
ATOM 1508 N N . THR A 1 198 ? -6.735 -5.662 13.323 1.00 98.38 198 THR A N 1
ATOM 1509 C CA . THR A 1 198 ? -7.599 -5.465 14.481 1.00 98.38 198 THR A CA 1
ATOM 1510 C C . THR A 1 198 ? -7.040 -6.092 15.744 1.00 98.38 198 THR A C 1
ATOM 1512 O O . THR A 1 198 ? -6.403 -7.143 15.687 1.00 98.38 198 THR A O 1
ATOM 1515 N N . THR A 1 199 ? -7.255 -5.438 16.884 1.00 98.25 199 THR A N 1
ATOM 1516 C CA . THR A 1 199 ? -6.752 -5.870 18.190 1.00 98.25 199 THR A CA 1
ATOM 1517 C C . THR A 1 199 ? -7.752 -5.560 19.300 1.00 98.25 199 THR A C 1
ATOM 1519 O O . THR A 1 199 ? -8.594 -4.672 19.164 1.00 98.25 199 THR A O 1
ATOM 1522 N N . HIS A 1 200 ? -7.643 -6.291 20.407 1.00 96.94 200 HIS A N 1
ATOM 1523 C CA . HIS A 1 200 ? -8.317 -5.975 21.662 1.00 96.94 200 HIS A CA 1
ATOM 1524 C C . HIS A 1 200 ? -7.336 -6.207 22.818 1.00 96.94 200 HIS A C 1
ATOM 1526 O O . HIS A 1 200 ? -6.973 -7.347 23.127 1.00 96.94 200 HIS A O 1
ATOM 1532 N N . LEU A 1 201 ? -6.883 -5.116 23.441 1.00 95.06 201 LEU A N 1
ATOM 1533 C CA . LEU A 1 201 ? -5.875 -5.164 24.501 1.00 95.06 201 LEU A CA 1
ATOM 1534 C C . LEU A 1 201 ? -6.465 -5.541 25.869 1.00 95.06 201 LEU A C 1
ATOM 1536 O O . LEU A 1 201 ? -7.672 -5.703 26.055 1.00 95.06 201 LEU A O 1
ATOM 1540 N N . HIS A 1 202 ? -5.582 -5.733 26.846 1.00 91.75 202 HIS A N 1
ATOM 1541 C CA . HIS A 1 202 ? -5.947 -6.126 28.201 1.00 91.75 202 HIS A CA 1
ATOM 1542 C C . HIS A 1 202 ? -6.858 -5.086 28.876 1.00 91.75 202 HIS A C 1
ATOM 1544 O O . HIS A 1 202 ? -6.531 -3.894 28.906 1.00 91.75 202 HIS A O 1
ATOM 1550 N N . ALA A 1 203 ? -7.982 -5.543 29.432 1.00 87.56 203 ALA A N 1
ATOM 1551 C CA . ALA A 1 203 ? -9.027 -4.684 29.990 1.00 87.56 203 ALA A CA 1
ATOM 1552 C C . ALA A 1 203 ? -8.817 -4.380 31.484 1.00 87.56 203 ALA A C 1
ATOM 1554 O O . ALA A 1 203 ? -8.165 -5.128 32.211 1.00 87.56 203 ALA A O 1
ATOM 1555 N N . GLY A 1 204 ? -9.411 -3.284 31.962 1.00 83.00 204 GLY A N 1
ATOM 1556 C CA . GLY A 1 204 ? -9.387 -2.880 33.372 1.00 83.00 204 GLY A CA 1
ATOM 1557 C C . GLY A 1 204 ? -8.345 -1.807 33.716 1.00 83.00 204 GLY A C 1
ATOM 1558 O O . GLY A 1 204 ? -7.643 -1.270 32.853 1.00 83.00 204 GLY A O 1
ATOM 1559 N N . GLY A 1 205 ? -8.259 -1.473 35.007 1.00 82.31 205 GLY A N 1
ATOM 1560 C CA . GLY A 1 205 ? -7.369 -0.436 35.540 1.00 82.31 205 GLY A CA 1
ATOM 1561 C C . GLY A 1 205 ? -6.418 -0.955 36.621 1.00 82.31 205 GLY A C 1
ATOM 1562 O O . GLY A 1 205 ? -6.690 -1.969 37.255 1.00 82.31 205 GLY A O 1
ATOM 1563 N N . GLY A 1 206 ? -5.326 -0.224 36.851 1.00 86.62 206 GLY A N 1
ATOM 1564 C CA . GLY A 1 206 ? -4.275 -0.579 37.814 1.00 86.62 206 GLY A CA 1
ATOM 1565 C C . GLY A 1 206 ? -2.920 -0.802 37.141 1.00 86.62 206 GLY A C 1
ATOM 1566 O O . GLY A 1 206 ? -2.851 -1.034 35.938 1.00 86.62 206 GLY A O 1
ATOM 1567 N N . GLU A 1 207 ? -1.834 -0.704 37.910 1.00 87.00 207 GLU A N 1
ATOM 1568 C CA . GLU A 1 207 ? -0.462 -0.731 37.373 1.00 87.00 207 GLU A CA 1
ATOM 1569 C C . GLU A 1 207 ? -0.118 -2.034 36.644 1.00 87.00 207 GLU A C 1
ATOM 1571 O O . GLU A 1 207 ? 0.518 -1.993 35.593 1.00 87.00 207 GLU A O 1
ATOM 1576 N N . GLU A 1 208 ? -0.572 -3.180 37.157 1.00 86.94 208 GLU A N 1
ATOM 1577 C CA . GLU A 1 208 ? -0.355 -4.480 36.514 1.00 86.94 208 GLU A CA 1
ATOM 1578 C C . GLU A 1 208 ? -1.046 -4.556 35.146 1.00 86.94 208 GLU A C 1
ATOM 1580 O O . GLU A 1 208 ? -0.444 -4.978 34.159 1.00 86.94 208 GLU A O 1
ATOM 1585 N N . THR A 1 209 ? -2.287 -4.074 35.062 1.00 87.75 209 THR A N 1
ATOM 1586 C CA . THR A 1 209 ? -3.047 -4.047 33.812 1.00 87.75 209 THR A CA 1
ATOM 1587 C C . THR A 1 209 ? -2.390 -3.137 32.775 1.00 87.75 209 THR A C 1
ATOM 1589 O O . THR A 1 209 ? -2.288 -3.505 31.604 1.00 87.75 209 THR A O 1
ATOM 1592 N N . GLU A 1 210 ? -1.887 -1.970 33.198 1.00 90.00 210 GLU A N 1
ATOM 1593 C CA . GLU A 1 210 ? -1.110 -1.084 32.321 1.00 90.00 210 GLU A CA 1
ATOM 1594 C C . GLU A 1 210 ? 0.185 -1.752 31.843 1.00 90.00 210 GLU A C 1
ATOM 1596 O O . GLU A 1 210 ? 0.546 -1.623 30.675 1.00 90.00 210 GLU A O 1
ATOM 1601 N N . ALA A 1 211 ? 0.891 -2.475 32.719 1.00 90.81 211 ALA A N 1
ATOM 1602 C CA . ALA A 1 211 ? 2.107 -3.195 32.348 1.00 90.81 211 ALA A CA 1
ATOM 1603 C C . ALA A 1 211 ? 1.819 -4.284 31.300 1.00 90.81 211 ALA A C 1
ATOM 1605 O O . ALA A 1 211 ? 2.549 -4.383 30.312 1.00 90.81 211 ALA A O 1
ATOM 1606 N N . ASN A 1 212 ? 0.717 -5.027 31.455 1.00 90.88 212 ASN A N 1
ATOM 1607 C CA . ASN A 1 212 ? 0.261 -6.001 30.462 1.00 90.88 212 ASN A CA 1
ATOM 1608 C C . ASN A 1 212 ? -0.030 -5.331 29.112 1.00 90.88 212 ASN A C 1
ATOM 1610 O O . ASN A 1 212 ? 0.466 -5.800 28.089 1.00 90.88 212 ASN A O 1
ATOM 1614 N N . ARG A 1 213 ? -0.757 -4.202 29.091 1.00 94.06 213 ARG A N 1
ATOM 1615 C CA . ARG A 1 213 ? -1.011 -3.459 27.843 1.00 94.06 213 ARG A CA 1
ATOM 1616 C C . ARG A 1 213 ? 0.277 -3.004 27.167 1.00 94.06 213 ARG A C 1
ATOM 1618 O O . ARG A 1 213 ? 0.400 -3.155 25.958 1.00 94.06 213 ARG A O 1
ATOM 1625 N N . LYS A 1 214 ? 1.264 -2.510 27.922 1.00 94.31 214 LYS A N 1
ATOM 1626 C CA . LYS A 1 214 ? 2.560 -2.105 27.350 1.00 94.31 214 LYS A CA 1
ATOM 1627 C C . LYS A 1 214 ? 3.280 -3.259 26.655 1.00 94.31 214 LYS A C 1
ATOM 1629 O O . LYS A 1 214 ? 3.795 -3.068 25.559 1.00 94.31 214 LYS A O 1
ATOM 1634 N N . LEU A 1 215 ? 3.283 -4.448 27.262 1.00 93.69 215 LEU A N 1
ATOM 1635 C CA . LEU A 1 215 ? 3.869 -5.645 26.650 1.00 93.69 215 LEU A CA 1
ATOM 1636 C C . LEU A 1 215 ? 3.121 -6.062 25.377 1.00 93.69 215 LEU A C 1
ATOM 1638 O O . LEU A 1 215 ? 3.747 -6.443 24.394 1.00 93.69 215 LEU A O 1
ATOM 1642 N N . GLN A 1 216 ? 1.792 -5.963 25.375 1.00 95.44 216 GLN A N 1
ATOM 1643 C CA . GLN A 1 216 ? 0.969 -6.286 24.206 1.00 95.44 216 GLN A CA 1
ATOM 1644 C C . GLN A 1 216 ? 1.172 -5.297 23.053 1.00 95.44 216 GLN A C 1
ATOM 1646 O O . GLN A 1 216 ? 1.296 -5.712 21.904 1.00 95.44 216 GLN A O 1
ATOM 1651 N N . ILE A 1 217 ? 1.250 -3.998 23.359 1.00 97.12 217 ILE A N 1
ATOM 1652 C CA . ILE A 1 217 ? 1.557 -2.948 22.381 1.00 97.12 217 ILE A CA 1
ATOM 1653 C C . ILE A 1 217 ? 2.940 -3.194 21.767 1.00 97.12 217 ILE A C 1
ATOM 1655 O O . ILE A 1 217 ? 3.067 -3.153 20.547 1.00 97.12 217 ILE A O 1
ATOM 1659 N N . ALA A 1 218 ? 3.952 -3.497 22.589 1.00 94.56 218 ALA A N 1
ATOM 1660 C CA . ALA A 1 218 ? 5.293 -3.817 22.102 1.00 94.56 218 ALA A CA 1
ATOM 1661 C C . ALA A 1 218 ? 5.287 -5.055 21.188 1.00 94.56 218 ALA A C 1
ATOM 1663 O O . ALA A 1 218 ? 5.831 -4.998 20.091 1.00 94.56 218 ALA A O 1
ATOM 1664 N N . ALA A 1 219 ? 4.596 -6.131 21.580 1.00 94.06 219 ALA A N 1
ATOM 1665 C CA . ALA A 1 219 ? 4.481 -7.341 20.764 1.00 94.06 219 ALA A CA 1
ATOM 1666 C C . ALA A 1 219 ? 3.789 -7.088 19.411 1.00 94.06 219 ALA A C 1
ATOM 1668 O O . ALA A 1 219 ? 4.198 -7.640 18.391 1.00 94.06 219 ALA A O 1
ATOM 1669 N N . LEU A 1 220 ? 2.752 -6.241 19.380 1.00 96.25 220 LEU A N 1
ATOM 1670 C CA . LEU A 1 220 ? 2.118 -5.824 18.128 1.00 96.25 220 LEU A CA 1
ATOM 1671 C C . LEU A 1 220 ? 3.080 -4.991 17.263 1.00 96.25 220 LEU A C 1
ATOM 1673 O O . LEU A 1 220 ? 3.190 -5.233 16.062 1.00 96.25 220 LEU A O 1
ATOM 1677 N N . GLY A 1 221 ? 3.799 -4.041 17.866 1.00 94.31 221 GLY A N 1
ATOM 1678 C CA . GLY A 1 221 ? 4.812 -3.236 17.183 1.00 94.31 221 GLY A CA 1
ATOM 1679 C C . GLY A 1 221 ? 5.924 -4.079 16.554 1.00 94.31 221 GLY A C 1
ATOM 1680 O O . GLY A 1 221 ? 6.258 -3.874 15.386 1.00 94.31 221 GLY A O 1
ATOM 1681 N N . GLU A 1 222 ? 6.436 -5.063 17.297 1.00 91.44 222 GLU A N 1
ATOM 1682 C CA . GLU A 1 222 ? 7.455 -6.021 16.849 1.00 91.44 222 GLU A CA 1
ATOM 1683 C C . GLU A 1 222 ? 6.962 -6.884 15.684 1.00 91.44 222 GLU A C 1
ATOM 1685 O O . GLU A 1 222 ? 7.658 -6.989 14.677 1.00 91.44 222 GLU A O 1
ATOM 1690 N N . ALA A 1 223 ? 5.750 -7.441 15.768 1.00 90.62 223 ALA A N 1
ATOM 1691 C CA . ALA A 1 223 ? 5.180 -8.253 14.690 1.00 90.62 223 ALA A CA 1
ATOM 1692 C C . ALA A 1 223 ? 4.996 -7.450 13.392 1.00 90.62 223 ALA A C 1
ATOM 1694 O O . ALA A 1 223 ? 5.262 -7.940 12.292 1.00 90.62 223 ALA A O 1
ATOM 1695 N N . LEU A 1 224 ? 4.576 -6.188 13.510 1.00 89.50 224 LEU A N 1
ATOM 1696 C CA . LEU A 1 224 ? 4.486 -5.289 12.364 1.00 89.50 224 LEU A CA 1
ATOM 1697 C C . LEU A 1 224 ? 5.873 -4.968 11.794 1.00 89.50 224 LEU A C 1
ATOM 1699 O O . LEU A 1 224 ? 6.060 -5.057 10.585 1.00 89.50 224 LEU A O 1
ATOM 1703 N N . ALA A 1 225 ? 6.857 -4.670 12.646 1.00 84.88 225 ALA A N 1
ATOM 1704 C CA . ALA A 1 225 ? 8.231 -4.418 12.213 1.00 84.88 225 ALA A CA 1
ATOM 1705 C C . ALA A 1 225 ? 8.890 -5.652 11.567 1.00 84.88 225 ALA A C 1
ATOM 1707 O O . ALA A 1 225 ? 9.684 -5.508 10.642 1.00 84.88 225 ALA A O 1
ATOM 1708 N N . GLU A 1 226 ? 8.561 -6.871 12.001 1.00 83.12 226 GLU A N 1
ATOM 1709 C CA . GLU A 1 226 ? 9.029 -8.109 11.367 1.00 83.12 226 GLU A CA 1
ATOM 1710 C C . GLU A 1 226 ? 8.432 -8.276 9.963 1.00 83.12 226 GLU A C 1
ATOM 1712 O O . GLU A 1 226 ? 9.166 -8.511 8.996 1.00 83.12 226 GLU A O 1
ATOM 1717 N N . ARG A 1 227 ? 7.112 -8.080 9.825 1.00 76.75 227 ARG A N 1
ATOM 1718 C CA . ARG A 1 227 ? 6.422 -8.100 8.524 1.00 76.75 227 ARG A CA 1
ATOM 1719 C C . ARG A 1 227 ? 7.021 -7.075 7.559 1.00 76.75 227 ARG A C 1
ATOM 1721 O O . ARG A 1 227 ? 7.181 -7.368 6.374 1.00 76.75 227 ARG A O 1
ATOM 1728 N N . GLU A 1 228 ? 7.384 -5.903 8.068 1.00 71.00 228 GLU A N 1
ATOM 1729 C CA . GLU A 1 228 ? 8.070 -4.856 7.313 1.00 71.00 228 GLU A CA 1
ATOM 1730 C C . GLU A 1 228 ? 9.520 -5.194 7.003 1.00 71.00 228 GLU A C 1
ATOM 1732 O O . GLU A 1 228 ? 9.935 -4.988 5.876 1.00 71.00 228 GLU A O 1
ATOM 1737 N N . GLY A 1 229 ? 10.303 -5.738 7.936 1.00 62.88 229 GLY A N 1
ATOM 1738 C CA . GLY A 1 229 ? 11.698 -6.114 7.687 1.00 62.88 229 GLY A CA 1
ATOM 1739 C C . GLY A 1 229 ? 11.837 -7.105 6.526 1.00 62.88 229 GLY A C 1
ATOM 1740 O O . GLY A 1 229 ? 12.818 -7.069 5.784 1.00 62.88 229 GLY A O 1
ATOM 1741 N N . LEU A 1 230 ? 10.816 -7.942 6.317 1.00 58.72 230 LEU A N 1
ATOM 1742 C CA . LEU A 1 230 ? 10.691 -8.821 5.152 1.00 58.72 230 LEU A CA 1
ATOM 1743 C C . LEU A 1 230 ? 10.347 -8.071 3.847 1.00 58.72 230 LEU A C 1
ATOM 1745 O O . LEU A 1 230 ? 10.729 -8.514 2.759 1.00 58.72 230 LEU A O 1
ATOM 1749 N N . ALA A 1 231 ? 9.615 -6.959 3.940 1.00 55.19 231 ALA A N 1
ATOM 1750 C CA . ALA A 1 231 ? 9.181 -6.132 2.813 1.00 55.19 231 ALA A CA 1
ATOM 1751 C C . ALA A 1 231 ? 10.156 -4.978 2.476 1.00 55.19 231 ALA A C 1
ATOM 1753 O O . ALA A 1 231 ? 10.215 -4.539 1.329 1.00 55.19 231 ALA A O 1
ATOM 1754 N N . GLY A 1 232 ? 10.950 -4.509 3.440 1.00 59.97 232 GLY A N 1
ATOM 1755 C CA . GLY A 1 232 ? 11.800 -3.326 3.335 1.00 59.97 232 GLY A CA 1
ATOM 1756 C C . GLY A 1 232 ? 10.998 -2.069 2.964 1.00 59.97 232 GLY A C 1
ATOM 1757 O O . GLY A 1 232 ? 9.860 -1.905 3.386 1.00 59.97 232 GLY A O 1
ATOM 1758 N N . PRO A 1 233 ? 11.557 -1.190 2.125 1.00 52.09 233 PRO A N 1
ATOM 1759 C CA . PRO A 1 233 ? 10.867 -0.041 1.529 1.00 52.09 233 PRO A CA 1
ATOM 1760 C C . PRO A 1 233 ? 9.599 -0.332 0.719 1.00 52.09 233 PRO A C 1
ATOM 1762 O O . PRO A 1 233 ? 8.841 0.600 0.464 1.00 52.09 233 PRO A O 1
ATOM 1765 N N . ALA A 1 234 ? 9.328 -1.592 0.362 1.00 53.72 234 ALA A N 1
ATOM 1766 C CA . ALA A 1 234 ? 8.035 -2.010 -0.187 1.00 53.72 234 ALA A CA 1
ATOM 1767 C C . ALA A 1 234 ? 6.990 -2.314 0.905 1.00 53.72 234 ALA A C 1
ATOM 1769 O O . ALA A 1 234 ? 5.891 -2.777 0.597 1.00 53.72 234 ALA A O 1
ATOM 1770 N N . ALA A 1 235 ? 7.317 -2.087 2.184 1.00 65.19 235 ALA A N 1
ATOM 1771 C CA . ALA A 1 235 ? 6.365 -2.189 3.278 1.00 65.19 235 ALA A CA 1
ATOM 1772 C C . ALA A 1 235 ? 5.157 -1.297 2.999 1.00 65.19 235 ALA A C 1
ATOM 1774 O O . ALA A 1 235 ? 5.274 -0.090 2.782 1.00 65.19 235 ALA A O 1
ATOM 1775 N N . MET A 1 236 ? 3.989 -1.924 2.992 1.00 77.06 236 MET A N 1
ATOM 1776 C CA . MET A 1 236 ? 2.730 -1.249 2.736 1.00 77.06 236 MET A CA 1
ATOM 1777 C C . MET A 1 236 ? 2.317 -0.456 3.977 1.00 77.06 236 MET A C 1
ATOM 1779 O O . MET A 1 236 ? 2.598 -0.887 5.098 1.00 77.06 236 MET A O 1
ATOM 1783 N N . PRO A 1 237 ? 1.623 0.677 3.802 1.00 85.88 237 PRO A N 1
ATOM 1784 C CA . PRO A 1 237 ? 1.030 1.373 4.933 1.00 85.88 237 PRO A CA 1
ATOM 1785 C C . PRO A 1 237 ? 0.020 0.464 5.640 1.00 85.88 237 PRO A C 1
ATOM 1787 O O . PRO A 1 237 ? -0.537 -0.452 5.026 1.00 85.88 237 PRO A O 1
ATOM 1790 N N . CYS A 1 238 ? -0.230 0.716 6.925 1.00 91.44 238 CYS A N 1
ATOM 1791 C CA . CYS A 1 238 ? -1.087 -0.142 7.738 1.00 91.44 238 CYS A CA 1
ATOM 1792 C C . CYS A 1 238 ? -2.118 0.662 8.535 1.00 91.44 238 CYS A C 1
ATOM 1794 O O . CYS A 1 238 ? -1.776 1.607 9.244 1.00 91.44 238 CYS A O 1
ATOM 1796 N N . LEU A 1 239 ? -3.378 0.234 8.465 1.00 94.50 239 LEU A N 1
ATOM 1797 C CA . LEU A 1 239 ? -4.449 0.656 9.360 1.00 94.50 239 LEU A CA 1
ATOM 1798 C C . LEU A 1 239 ? -4.499 -0.291 10.556 1.00 94.50 239 LEU A C 1
ATOM 1800 O O . LEU A 1 239 ? -4.551 -1.509 10.388 1.00 94.50 239 LEU A O 1
ATOM 1804 N N . ILE A 1 240 ? -4.478 0.258 11.765 1.00 97.50 240 ILE A N 1
ATOM 1805 C CA . ILE A 1 240 ? -4.518 -0.512 13.011 1.00 97.50 240 ILE A CA 1
ATOM 1806 C C . ILE A 1 240 ? -5.705 -0.011 13.822 1.00 97.50 240 ILE A C 1
ATOM 1808 O O . ILE A 1 240 ? -5.693 1.128 14.281 1.00 97.50 240 ILE A O 1
ATOM 1812 N N . ALA A 1 241 ? -6.733 -0.838 13.994 1.00 98.19 241 ALA A N 1
ATOM 1813 C CA . ALA A 1 241 ? -7.982 -0.395 14.600 1.00 98.19 241 ALA A CA 1
ATOM 1814 C C . ALA A 1 241 ? -8.550 -1.381 15.627 1.00 98.19 241 ALA A C 1
ATOM 1816 O O . ALA A 1 241 ? -8.489 -2.596 15.454 1.00 98.19 241 ALA A O 1
ATOM 1817 N N . GLY A 1 242 ? -9.106 -0.878 16.722 1.00 98.12 242 GLY A N 1
ATOM 1818 C CA . GLY A 1 242 ? -9.655 -1.737 17.768 1.00 98.12 242 GLY A CA 1
ATOM 1819 C C . GLY A 1 242 ? -9.801 -1.054 19.113 1.00 98.12 242 GLY A C 1
ATOM 1820 O O . GLY A 1 242 ? -9.560 0.148 19.238 1.00 98.12 242 GLY A O 1
ATOM 1821 N N . ASP A 1 243 ? -10.140 -1.857 20.118 1.00 97.94 243 ASP A N 1
ATOM 1822 C CA . ASP A 1 243 ? -10.190 -1.453 21.520 1.00 97.94 243 ASP A CA 1
ATOM 1823 C C . ASP A 1 243 ? -8.810 -1.641 22.169 1.00 97.94 243 ASP A C 1
ATOM 1825 O O . ASP A 1 243 ? -8.365 -2.753 22.484 1.00 97.94 243 ASP A O 1
ATOM 1829 N N . PHE A 1 244 ? -8.106 -0.533 22.377 1.00 97.25 244 PHE A N 1
ATOM 1830 C CA . PHE A 1 244 ? -6.778 -0.537 22.980 1.00 97.25 244 PHE A CA 1
ATOM 1831 C C . PHE A 1 244 ? -6.813 -0.498 24.507 1.00 97.25 244 PHE A C 1
ATOM 1833 O O . PHE A 1 244 ? -5.755 -0.579 25.140 1.00 97.25 244 PHE A O 1
ATOM 1840 N N . ASN A 1 245 ? -7.984 -0.316 25.128 1.00 95.44 245 ASN A N 1
ATOM 1841 C CA . ASN A 1 245 ? -8.119 -0.116 26.573 1.00 95.44 245 ASN A CA 1
ATOM 1842 C C . ASN A 1 245 ? -7.145 0.945 27.150 1.00 95.44 245 ASN A C 1
ATOM 1844 O O . ASN A 1 245 ? -6.833 0.963 28.343 1.00 95.44 245 ASN A O 1
ATOM 1848 N N . THR A 1 246 ? -6.643 1.843 26.298 1.00 93.62 246 THR A N 1
ATOM 1849 C CA . THR A 1 246 ? -5.615 2.841 26.601 1.00 93.62 246 THR A CA 1
ATOM 1850 C C . THR A 1 246 ? -6.212 4.204 26.317 1.00 93.62 246 THR A C 1
ATOM 1852 O O . THR A 1 246 ? -6.555 4.503 25.185 1.00 93.62 246 THR A O 1
ATOM 1855 N N . SER A 1 247 ? -6.403 5.019 27.348 1.00 91.75 247 SER A N 1
ATOM 1856 C CA . SER A 1 247 ? -7.157 6.275 27.250 1.00 91.75 247 SER A CA 1
ATOM 1857 C C . SER A 1 247 ? -6.346 7.381 26.564 1.00 91.75 247 SER A C 1
ATOM 1859 O O . SER A 1 247 ? -5.238 7.695 27.010 1.00 91.75 247 SER A O 1
ATOM 1861 N N . ARG A 1 248 ? -6.924 7.997 25.518 1.00 92.25 248 ARG A N 1
ATOM 1862 C CA . ARG A 1 248 ? -6.336 9.134 24.775 1.00 92.25 248 ARG A CA 1
ATOM 1863 C C . ARG A 1 248 ? -6.121 10.343 25.684 1.00 92.25 248 ARG A C 1
ATOM 1865 O O . ARG A 1 248 ? -5.201 11.128 25.494 1.00 92.25 248 ARG A O 1
ATOM 1872 N N . GLU A 1 249 ? -6.930 10.451 26.736 1.00 91.12 249 GLU A N 1
ATOM 1873 C CA . GLU A 1 249 ? -6.847 11.487 27.767 1.00 91.12 249 GLU A CA 1
ATOM 1874 C C . GLU A 1 249 ? -5.612 11.346 28.681 1.00 91.12 249 GLU A C 1
ATOM 1876 O O . GLU A 1 249 ? -5.390 12.184 29.557 1.00 91.12 249 GLU A O 1
ATOM 1881 N N . SER A 1 250 ? -4.797 10.300 28.500 1.00 93.06 250 SER A N 1
ATOM 1882 C CA . SER A 1 250 ? -3.503 10.132 29.159 1.00 93.06 250 SER A CA 1
ATOM 1883 C C . SER A 1 250 ? -2.360 10.283 28.142 1.00 93.06 250 SER A C 1
ATOM 1885 O O . SER A 1 250 ? -1.932 9.279 27.568 1.00 93.06 250 SER A O 1
ATOM 1887 N N . PRO A 1 251 ? -1.808 11.503 27.951 1.00 93.44 251 PRO A N 1
ATOM 1888 C CA . PRO A 1 251 ? -0.816 11.777 26.908 1.00 93.44 251 PRO A CA 1
ATOM 1889 C C . PRO A 1 251 ? 0.381 10.825 26.929 1.00 93.44 251 PRO A C 1
ATOM 1891 O O . PRO A 1 251 ? 0.738 10.274 25.902 1.00 93.44 251 PRO A O 1
ATOM 1894 N N . ALA A 1 252 ? 0.930 10.529 28.111 1.00 94.69 252 ALA A N 1
ATOM 1895 C CA . ALA A 1 252 ? 2.079 9.631 28.238 1.00 94.69 252 ALA A CA 1
ATOM 1896 C C . ALA A 1 252 ? 1.783 8.180 27.810 1.00 94.69 252 ALA A C 1
ATOM 1898 O O . ALA A 1 252 ? 2.681 7.466 27.372 1.00 94.69 252 ALA A O 1
ATOM 1899 N N . ARG A 1 253 ? 0.539 7.708 27.971 1.00 93.75 253 ARG A N 1
ATOM 1900 C CA . ARG A 1 253 ? 0.145 6.358 27.533 1.00 93.75 253 ARG A CA 1
ATOM 1901 C C . ARG A 1 253 ? -0.115 6.328 26.034 1.00 93.75 253 ARG A C 1
ATOM 1903 O O . ARG A 1 253 ? 0.263 5.367 25.375 1.00 93.75 253 ARG A O 1
ATOM 1910 N N . HIS A 1 254 ? -0.752 7.380 25.529 1.00 95.56 254 HIS A N 1
ATOM 1911 C CA . HIS A 1 254 ? -1.035 7.563 24.113 1.00 95.56 254 HIS A CA 1
ATOM 1912 C C . HIS A 1 254 ? 0.255 7.700 23.293 1.00 95.56 254 HIS A C 1
ATOM 1914 O O . HIS A 1 254 ? 0.442 6.954 22.340 1.00 95.56 254 HIS A O 1
ATOM 1920 N N . GLU A 1 255 ? 1.195 8.537 23.733 1.00 95.69 255 GLU A N 1
ATOM 1921 C CA . GLU A 1 255 ? 2.515 8.710 23.111 1.00 95.69 255 GLU A CA 1
ATOM 1922 C C . GLU A 1 255 ? 3.304 7.396 23.091 1.00 95.69 255 GLU A C 1
ATOM 1924 O O . GLU A 1 255 ? 3.723 6.954 22.025 1.00 95.69 255 GLU A O 1
ATOM 1929 N N . PHE A 1 256 ? 3.397 6.697 24.231 1.00 95.88 256 PHE A N 1
ATOM 1930 C CA . PHE A 1 256 ? 4.051 5.385 24.299 1.00 95.88 256 PHE A CA 1
ATOM 1931 C C . PHE A 1 256 ? 3.454 4.380 23.302 1.00 95.88 256 PHE A C 1
ATOM 1933 O O . PHE A 1 256 ? 4.184 3.592 22.698 1.00 95.88 256 PHE A O 1
ATOM 1940 N N . MET A 1 257 ? 2.127 4.387 23.142 1.00 97.25 257 MET A N 1
ATOM 1941 C CA . MET A 1 257 ? 1.439 3.518 22.193 1.00 97.25 257 MET A CA 1
ATOM 1942 C C . MET A 1 257 ? 1.827 3.848 20.750 1.00 97.25 257 MET A C 1
ATOM 1944 O O . MET A 1 257 ? 2.198 2.939 20.013 1.00 97.25 257 MET A O 1
ATOM 1948 N N . LEU A 1 258 ? 1.786 5.123 20.354 1.00 97.06 258 LEU A N 1
ATOM 1949 C CA . LEU A 1 258 ? 2.154 5.541 18.998 1.00 97.06 258 LEU A CA 1
ATOM 1950 C C . LEU A 1 258 ? 3.628 5.249 18.685 1.00 97.06 258 LEU A C 1
ATOM 1952 O O . LEU A 1 258 ? 3.929 4.744 17.607 1.00 97.06 258 LEU A O 1
ATOM 1956 N N . GLU A 1 259 ? 4.535 5.507 19.630 1.00 95.44 259 GLU A N 1
ATOM 1957 C CA . GLU A 1 259 ? 5.967 5.224 19.472 1.00 95.44 259 GLU A CA 1
ATOM 1958 C C . GLU A 1 259 ? 6.249 3.728 19.336 1.00 95.44 259 GLU A C 1
ATOM 1960 O O . GLU A 1 259 ? 7.002 3.323 18.456 1.00 95.44 259 GLU A O 1
ATOM 1965 N N . SER A 1 260 ? 5.622 2.899 20.175 1.00 95.81 260 SER A N 1
ATOM 1966 C CA . SER A 1 260 ? 5.838 1.446 20.168 1.00 95.81 260 SER A CA 1
ATOM 1967 C C . SER A 1 260 ? 5.256 0.770 18.926 1.00 95.81 260 SER A C 1
ATOM 1969 O O . SER A 1 260 ? 5.752 -0.268 18.498 1.00 95.81 260 SER A O 1
ATOM 1971 N N . LEU A 1 261 ? 4.189 1.337 18.357 1.00 95.69 261 LEU A N 1
ATOM 1972 C CA . LEU A 1 261 ? 3.593 0.860 17.110 1.00 95.69 261 LEU A CA 1
ATOM 1973 C C . LEU A 1 261 ? 4.278 1.434 15.867 1.00 95.69 261 LEU A C 1
ATOM 1975 O O . LEU A 1 261 ? 3.977 0.967 14.771 1.00 95.69 261 LEU A O 1
ATOM 1979 N N . GLY A 1 262 ? 5.145 2.436 16.008 1.00 90.94 262 GLY A N 1
ATOM 1980 C CA . GLY A 1 262 ? 5.934 3.012 14.925 1.00 90.94 262 GLY A CA 1
ATOM 1981 C C . GLY A 1 262 ? 7.378 2.524 14.924 1.00 90.94 262 GLY A C 1
ATOM 1982 O O . GLY A 1 262 ? 7.823 1.794 15.806 1.00 90.94 262 GLY A O 1
ATOM 1983 N N . THR A 1 263 ? 8.133 2.948 13.917 1.00 83.62 263 THR A N 1
ATOM 1984 C CA . THR A 1 263 ? 9.589 2.760 13.849 1.00 83.62 263 THR A CA 1
ATOM 1985 C C . THR A 1 263 ? 10.251 4.022 13.294 1.00 83.62 263 THR A C 1
ATOM 1987 O O . THR A 1 263 ? 9.587 4.936 12.793 1.00 83.62 263 THR A O 1
ATOM 1990 N N . THR A 1 264 ? 11.581 4.109 13.379 1.00 76.94 264 THR A N 1
ATOM 1991 C CA . THR A 1 264 ? 12.333 5.202 12.748 1.00 76.94 264 THR A CA 1
ATOM 1992 C C . THR A 1 264 ? 12.054 5.228 11.246 1.00 76.94 264 THR A C 1
ATOM 1994 O O . THR A 1 264 ? 12.454 4.319 10.526 1.00 76.94 264 THR A O 1
ATOM 1997 N N . GLY A 1 265 ? 11.409 6.295 10.771 1.00 74.25 265 GLY A N 1
ATOM 1998 C CA . GLY A 1 265 ? 11.032 6.450 9.365 1.00 74.25 265 GLY A CA 1
ATOM 1999 C C . GLY A 1 265 ? 9.614 5.989 9.029 1.00 74.25 265 GLY A C 1
ATOM 2000 O O . GLY A 1 265 ? 9.165 6.299 7.936 1.00 74.25 265 GLY A O 1
ATOM 2001 N N . GLN A 1 266 ? 8.885 5.350 9.952 1.00 83.06 266 GLN A N 1
ATOM 2002 C CA . GLN A 1 266 ? 7.482 4.957 9.772 1.00 83.06 266 GLN A CA 1
ATOM 2003 C C . GLN A 1 266 ? 6.648 5.364 10.994 1.00 83.06 266 GLN A C 1
ATOM 2005 O O . GLN A 1 266 ? 6.361 4.541 11.871 1.00 83.06 266 GLN A O 1
ATOM 2010 N N . PRO A 1 267 ? 6.285 6.654 11.105 1.00 90.12 267 PRO A N 1
ATOM 2011 C CA . PRO A 1 267 ? 5.491 7.126 12.227 1.00 90.12 267 PRO A CA 1
ATOM 2012 C C . PRO A 1 267 ? 4.069 6.552 12.188 1.00 90.12 267 PRO A C 1
ATOM 2014 O O . PRO A 1 267 ? 3.511 6.287 11.117 1.00 90.12 267 PRO A O 1
ATOM 2017 N N . VAL A 1 268 ? 3.468 6.428 13.372 1.00 95.00 268 VAL A N 1
ATOM 2018 C CA . VAL A 1 268 ? 2.044 6.127 13.544 1.00 95.00 268 VAL A CA 1
ATOM 2019 C C . VAL A 1 268 ? 1.307 7.390 13.949 1.00 95.00 268 VAL A C 1
ATOM 2021 O O . VAL A 1 268 ? 1.754 8.133 14.821 1.00 95.00 268 VAL A O 1
ATOM 2024 N N . VAL A 1 269 ? 0.163 7.621 13.316 1.00 95.12 269 VAL A N 1
ATOM 2025 C CA . VAL A 1 269 ? -0.700 8.774 13.564 1.00 95.12 269 VAL A CA 1
ATOM 2026 C C . VAL A 1 269 ? -2.055 8.290 14.077 1.00 95.12 269 VAL A C 1
ATOM 2028 O O . VAL A 1 269 ? -2.616 7.331 13.552 1.00 95.12 269 VAL A O 1
ATOM 2031 N N . ASP A 1 270 ? -2.591 8.948 15.103 1.00 96.31 270 ASP A N 1
ATOM 2032 C CA . ASP A 1 270 ? -3.970 8.735 15.553 1.00 96.31 270 ASP A CA 1
ATOM 2033 C C . ASP A 1 270 ? -4.933 9.461 14.607 1.00 96.31 270 ASP A C 1
ATOM 2035 O O . ASP A 1 270 ? -4.867 10.688 14.483 1.00 96.31 270 ASP A O 1
ATOM 2039 N N . ALA A 1 271 ? -5.834 8.719 13.955 1.00 95.94 271 ALA A N 1
ATOM 2040 C CA . ALA A 1 271 ? -6.767 9.297 12.997 1.00 95.94 271 ALA A CA 1
ATOM 2041 C C . ALA A 1 271 ? -7.683 10.346 13.637 1.00 95.94 271 ALA A C 1
ATOM 2043 O O . ALA A 1 271 ? -7.999 11.341 12.997 1.00 95.94 271 ALA A O 1
ATOM 2044 N N . TRP A 1 272 ? -8.054 10.184 14.912 1.00 95.81 272 TRP A N 1
ATOM 2045 C CA . TRP A 1 272 ? -8.884 11.167 15.608 1.00 95.81 272 TRP A CA 1
ATOM 2046 C C . TRP A 1 272 ? -8.194 12.532 15.716 1.00 95.81 272 TRP A C 1
ATOM 2048 O O . TRP A 1 272 ? -8.834 13.569 15.588 1.00 95.81 272 TRP A O 1
ATOM 2058 N N . ILE A 1 273 ? -6.879 12.532 15.953 1.00 94.56 273 ILE A N 1
ATOM 2059 C CA . ILE A 1 273 ? -6.079 13.759 16.085 1.00 94.56 273 ILE A CA 1
ATOM 2060 C C . ILE A 1 273 ? -5.787 14.374 14.714 1.00 94.56 273 ILE A C 1
ATOM 2062 O O . ILE A 1 273 ? -5.707 15.594 14.596 1.00 94.56 273 ILE A O 1
ATOM 2066 N N . ALA A 1 274 ? -5.602 13.539 13.692 1.00 94.81 274 ALA A N 1
ATOM 2067 C CA . ALA A 1 274 ? -5.287 13.982 12.338 1.00 94.81 274 ALA A CA 1
ATOM 2068 C C . ALA A 1 274 ? -6.511 14.402 11.512 1.00 94.81 274 ALA A C 1
ATOM 2070 O O . ALA A 1 274 ? -6.328 14.941 10.422 1.00 94.81 274 ALA A O 1
ATOM 2071 N N . ALA A 1 275 ? -7.725 14.133 11.995 1.00 95.69 275 ALA A N 1
ATOM 2072 C CA . ALA A 1 2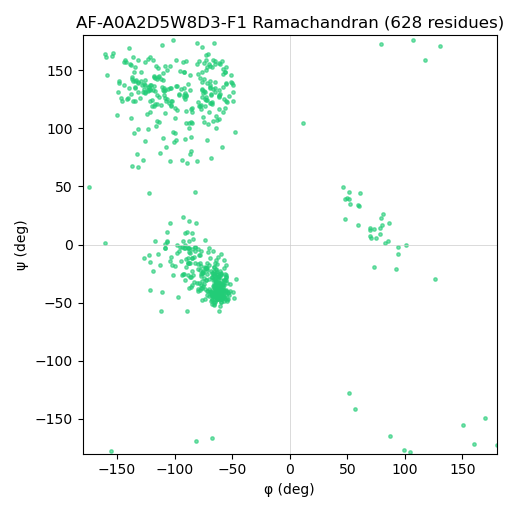75 ? -8.952 14.427 11.273 1.00 95.69 275 ALA A CA 1
ATOM 2073 C C . ALA A 1 275 ? -9.158 15.933 11.066 1.00 95.69 275 ALA A C 1
ATOM 2075 O O . ALA A 1 275 ? -9.028 16.723 12.002 1.00 95.69 275 ALA A O 1
ATOM 2076 N N . GLU A 1 276 ? -9.534 16.317 9.846 1.00 95.62 276 GLU A N 1
ATOM 2077 C CA . GLU A 1 276 ? -9.959 17.687 9.534 1.00 95.62 276 GLU A CA 1
ATOM 2078 C C . GLU A 1 276 ? -11.259 18.041 10.273 1.00 95.62 276 GLU A C 1
ATOM 2080 O O . GLU A 1 276 ? -11.411 19.160 10.768 1.00 95.62 276 GLU A O 1
ATOM 2085 N N . GLU A 1 277 ? -12.161 17.065 10.412 1.00 94.62 277 GLU A N 1
ATOM 2086 C CA . GLU A 1 277 ? -13.414 17.182 11.156 1.00 94.62 277 GLU A CA 1
ATOM 2087 C C . GLU A 1 277 ? -13.572 16.067 12.201 1.00 94.62 277 GLU A C 1
ATOM 2089 O O . GLU A 1 277 ? -13.322 14.892 11.924 1.00 94.62 277 GLU A O 1
ATOM 2094 N N . THR A 1 278 ? -14.054 16.409 13.403 1.00 94.00 278 THR A N 1
ATOM 2095 C CA . THR A 1 278 ? -14.364 15.422 14.452 1.00 94.00 278 THR A CA 1
ATOM 2096 C C . THR A 1 278 ? -15.773 15.582 15.012 1.00 94.00 278 THR A C 1
ATOM 2098 O O . THR A 1 278 ? -16.209 16.699 15.285 1.00 94.00 278 THR A O 1
ATOM 2101 N N . GLU A 1 279 ? -16.492 14.473 15.229 1.00 87.69 279 GLU A N 1
ATOM 2102 C CA . GLU A 1 279 ? -17.842 14.506 15.815 1.00 87.69 279 GLU A CA 1
ATOM 2103 C C . GLU A 1 279 ? -18.166 13.305 16.722 1.00 87.69 279 GLU A C 1
ATOM 2105 O O . GLU A 1 279 ? -18.163 12.167 16.256 1.00 87.69 279 GLU A O 1
ATOM 2110 N N . PRO A 1 280 ? -18.553 13.512 17.995 1.00 79.94 280 PRO A N 1
ATOM 2111 C CA . PRO A 1 280 ? -18.419 14.739 18.790 1.00 79.94 280 PRO A CA 1
ATOM 2112 C C . PRO A 1 280 ? -16.946 15.006 19.150 1.00 79.94 280 PRO A C 1
ATOM 2114 O O . PRO A 1 280 ? -16.198 14.046 19.282 1.00 79.94 280 PRO A O 1
ATOM 2117 N N . GLU A 1 281 ? -16.549 16.262 19.413 1.00 72.44 281 GLU A N 1
ATOM 2118 C CA . GLU A 1 281 ? -15.146 16.681 19.684 1.00 72.44 281 GLU A CA 1
ATOM 2119 C C . GLU A 1 281 ? -14.375 15.791 20.684 1.00 72.44 281 GLU A C 1
ATOM 2121 O O . GLU A 1 281 ? -13.153 15.673 20.609 1.00 72.44 281 GLU A O 1
ATOM 2126 N N . SER A 1 282 ? -15.068 15.164 21.642 1.00 79.00 282 SER A N 1
ATOM 2127 C CA . SER A 1 282 ? -14.426 14.380 22.699 1.00 79.00 282 SER A CA 1
ATOM 2128 C C . SER A 1 282 ? -13.897 13.016 22.254 1.00 79.00 282 SER A C 1
ATOM 2130 O O . SER A 1 282 ? -13.009 12.496 22.923 1.00 79.00 282 SER A O 1
ATOM 2132 N N . GLY A 1 283 ? -14.438 12.411 21.189 1.00 85.94 283 GLY A N 1
ATOM 2133 C CA . GLY A 1 283 ? -14.014 11.086 20.710 1.00 85.94 283 GLY A CA 1
ATOM 2134 C C . GLY A 1 283 ? -14.152 9.941 21.711 1.00 85.94 283 GLY A C 1
ATOM 2135 O O . GLY A 1 283 ? -13.533 8.893 21.527 1.00 85.94 283 GLY A O 1
ATOM 2136 N N . ALA A 1 284 ? -14.938 10.143 22.771 1.00 92.62 284 ALA A N 1
ATOM 2137 C CA . ALA A 1 284 ? -15.107 9.172 23.836 1.00 92.62 284 ALA A CA 1
ATOM 2138 C C . ALA A 1 284 ? -15.993 8.011 23.381 1.00 92.62 284 ALA A C 1
ATOM 2140 O O . ALA A 1 284 ? -17.088 8.214 22.857 1.00 92.62 284 ALA A O 1
ATOM 2141 N N . THR A 1 285 ? -15.537 6.793 23.648 1.00 93.94 285 THR A N 1
ATOM 2142 C CA . THR A 1 285 ? -16.139 5.556 23.138 1.00 93.94 285 THR A CA 1
ATOM 2143 C C . THR A 1 285 ? -16.795 4.760 24.256 1.00 93.94 285 THR A C 1
ATOM 2145 O O . THR A 1 285 ? -17.945 4.344 24.143 1.00 93.94 285 THR A O 1
ATOM 2148 N N . ALA A 1 286 ? -16.148 4.690 25.417 1.00 91.31 286 ALA A N 1
ATOM 2149 C CA . ALA A 1 286 ? -16.759 4.227 26.651 1.00 91.31 286 ALA A CA 1
ATOM 2150 C C . ALA A 1 286 ? -17.356 5.437 27.381 1.00 91.31 286 ALA A C 1
ATOM 2152 O O . ALA A 1 286 ? -16.676 6.082 28.181 1.00 91.31 286 ALA A O 1
ATOM 2153 N N . VAL A 1 287 ? -18.630 5.765 27.139 1.00 90.88 287 VAL A N 1
ATOM 2154 C CA . VAL A 1 287 ? -19.297 6.988 27.652 1.00 90.88 287 VAL A CA 1
ATOM 2155 C C . VAL A 1 287 ? -20.251 6.725 28.817 1.00 90.88 287 VAL A C 1
ATOM 2157 O O . VAL A 1 287 ? -20.769 5.623 28.975 1.00 90.88 287 VAL A O 1
ATOM 2160 N N . SER A 1 288 ? -20.470 7.720 29.679 1.00 88.06 288 SER A N 1
ATOM 2161 C CA . SER A 1 288 ? -21.300 7.570 30.887 1.00 88.06 288 SER A CA 1
ATOM 2162 C C . SER A 1 288 ? -22.807 7.484 30.620 1.00 88.06 288 SER A C 1
ATOM 2164 O O . SER A 1 288 ? -23.531 6.990 31.475 1.00 88.06 288 SER A O 1
ATOM 2166 N N . HIS A 1 289 ? -23.286 7.946 29.460 1.00 89.50 289 HIS A N 1
ATOM 2167 C CA . HIS A 1 289 ? -24.702 7.885 29.073 1.00 89.50 289 HIS A CA 1
ATOM 2168 C C . HIS A 1 289 ? -25.074 6.608 28.298 1.00 89.50 289 HIS A C 1
ATOM 2170 O O . HIS A 1 289 ? -26.222 6.460 27.884 1.00 89.50 289 HIS A O 1
ATOM 2176 N N . ASN A 1 290 ? -24.118 5.709 28.052 1.00 92.62 290 ASN A N 1
ATOM 2177 C CA . ASN A 1 290 ? -24.381 4.422 27.416 1.00 92.62 290 ASN A CA 1
ATOM 2178 C C . ASN A 1 290 ? -25.095 3.504 28.420 1.00 92.62 290 ASN A C 1
ATOM 2180 O O . ASN A 1 290 ? -24.565 3.208 29.493 1.00 92.62 290 ASN A O 1
ATOM 2184 N N . THR A 1 291 ? -26.311 3.076 28.090 1.00 92.62 291 THR A N 1
ATOM 2185 C CA . THR A 1 291 ? -27.163 2.302 28.996 1.00 92.62 291 THR A CA 1
ATOM 2186 C C . THR A 1 291 ? -26.639 0.886 29.215 1.00 92.62 291 THR A C 1
ATOM 2188 O O . THR A 1 291 ? -26.634 0.432 30.354 1.00 92.62 291 THR A O 1
ATOM 2191 N N . LEU A 1 292 ? -26.098 0.210 28.197 1.00 91.50 292 LEU A N 1
ATOM 2192 C CA . LEU A 1 292 ? -25.548 -1.139 28.363 1.00 91.50 292 LEU A CA 1
ATOM 2193 C C . LEU A 1 292 ? -24.301 -1.130 29.256 1.00 91.50 292 LEU A C 1
ATOM 2195 O O . LEU A 1 292 ? -24.181 -1.922 30.190 1.00 91.50 292 LEU A O 1
ATOM 2199 N N . ARG A 1 293 ? -23.424 -0.140 29.068 1.00 89.44 293 ARG A N 1
ATOM 2200 C CA . ARG A 1 293 ? -22.256 0.063 29.933 1.00 89.44 293 ARG A CA 1
ATOM 2201 C C . ARG A 1 293 ? -22.642 0.305 31.387 1.00 89.44 293 ARG A C 1
ATOM 2203 O O . ARG A 1 293 ? -22.011 -0.222 32.304 1.00 89.44 293 ARG A O 1
ATOM 2210 N N . ARG A 1 294 ? -23.646 1.155 31.619 1.00 89.62 294 ARG A N 1
ATOM 2211 C CA . ARG A 1 294 ? -24.152 1.436 32.971 1.00 89.62 294 ARG A CA 1
ATOM 2212 C C . ARG A 1 294 ? -24.755 0.186 33.601 1.00 89.62 294 ARG A C 1
ATOM 2214 O O . ARG A 1 294 ? -24.536 -0.039 34.788 1.00 89.62 294 ARG A O 1
ATOM 2221 N N . PHE A 1 295 ? -25.474 -0.608 32.811 1.00 87.12 295 PHE A N 1
ATOM 2222 C CA . PHE A 1 295 ? -26.094 -1.850 33.252 1.00 87.12 295 PHE A CA 1
ATOM 2223 C C . PHE A 1 295 ? -25.053 -2.852 33.770 1.00 87.12 295 PHE A C 1
ATOM 2225 O O . PHE A 1 295 ? -25.213 -3.364 34.873 1.00 87.12 295 PHE A O 1
ATOM 2232 N N . PHE A 1 296 ? -23.937 -3.051 33.058 1.00 81.19 296 PHE A N 1
ATOM 2233 C CA . PHE A 1 296 ? -22.873 -3.960 33.514 1.00 81.19 296 PHE A CA 1
ATOM 2234 C C . PHE A 1 296 ? -22.006 -3.416 34.651 1.00 81.19 296 PHE A C 1
ATOM 2236 O O . PHE A 1 296 ? -21.433 -4.188 35.415 1.00 81.19 296 PHE A O 1
ATOM 2243 N N . ASN A 1 297 ? -21.933 -2.096 34.816 1.00 79.19 297 ASN A N 1
ATOM 2244 C CA . ASN A 1 297 ? -21.186 -1.470 35.907 1.00 79.19 297 ASN A CA 1
ATOM 2245 C C . ASN A 1 297 ? -22.004 -1.302 37.204 1.00 79.19 297 ASN A C 1
ATOM 2247 O O . ASN A 1 297 ? -21.637 -0.468 38.036 1.00 79.19 297 ASN A O 1
ATOM 2251 N N . ASP A 1 298 ? -23.103 -2.047 37.394 1.00 69.69 298 ASP A N 1
ATOM 2252 C CA . ASP A 1 298 ? -24.026 -1.914 38.541 1.00 69.69 298 ASP A CA 1
ATOM 2253 C C . ASP A 1 298 ? -24.515 -0.461 38.746 1.00 69.69 298 ASP A C 1
ATOM 2255 O O . ASP A 1 298 ? -24.639 0.033 39.867 1.00 69.69 298 ASP A O 1
ATOM 2259 N N . GLY A 1 299 ? -24.708 0.295 37.659 1.00 62.84 299 GLY A N 1
ATOM 2260 C CA . GLY A 1 299 ? -25.125 1.701 37.721 1.00 62.84 299 GLY A CA 1
ATOM 2261 C C . GLY A 1 299 ? -24.064 2.666 38.271 1.00 62.84 299 GLY A C 1
ATOM 2262 O O . GLY A 1 299 ? -24.349 3.850 38.472 1.00 62.84 299 GLY A O 1
ATOM 2263 N N . ARG A 1 300 ? -22.822 2.213 38.500 1.00 66.56 300 ARG A N 1
ATOM 2264 C CA . ARG A 1 300 ? -21.735 3.077 38.986 1.00 66.56 300 ARG A CA 1
ATOM 2265 C C . ARG A 1 300 ? -21.380 4.140 37.948 1.00 66.56 300 ARG A C 1
ATOM 2267 O O . ARG A 1 300 ? -21.262 3.870 36.755 1.00 66.56 300 ARG A O 1
ATOM 2274 N N . ARG A 1 301 ? -21.124 5.365 38.421 1.00 66.88 301 ARG A N 1
ATOM 2275 C CA . ARG A 1 301 ? -20.632 6.463 37.575 1.00 66.88 301 ARG A CA 1
ATOM 2276 C C . ARG A 1 301 ? -19.177 6.205 37.175 1.00 66.88 301 ARG A C 1
ATOM 2278 O O . ARG A 1 301 ? -18.267 6.414 37.975 1.00 66.88 301 ARG A O 1
ATOM 2285 N N . SER A 1 302 ? -18.956 5.784 35.935 1.00 73.12 302 SER A N 1
ATOM 2286 C CA . SER A 1 302 ? -17.634 5.718 35.304 1.00 73.12 302 SER A CA 1
ATOM 2287 C C . SER A 1 302 ? -17.358 6.980 34.486 1.00 73.12 302 SER A C 1
ATOM 2289 O O . SER A 1 302 ? -18.275 7.589 33.931 1.00 73.12 302 SER A O 1
ATOM 2291 N N . ARG A 1 303 ? -16.085 7.379 34.384 1.00 80.88 303 ARG A N 1
ATOM 2292 C CA . ARG A 1 303 ? -15.693 8.467 33.480 1.00 80.88 303 ARG A CA 1
ATOM 2293 C C . ARG A 1 303 ? -15.829 8.019 32.024 1.00 80.88 303 ARG A C 1
ATOM 2295 O O . ARG A 1 303 ? -15.783 6.822 31.718 1.00 80.88 303 ARG A O 1
ATOM 2302 N N . SER A 1 304 ? -16.040 8.995 31.145 1.00 88.62 304 SER A N 1
ATOM 2303 C CA . SER A 1 304 ? -15.935 8.767 29.710 1.00 88.62 304 SER A CA 1
ATOM 2304 C C . SER A 1 304 ? -14.466 8.587 29.332 1.00 88.62 304 SER A C 1
ATOM 2306 O O . SER A 1 304 ? -13.618 9.298 29.873 1.00 88.62 304 SER A O 1
ATOM 2308 N N . HIS A 1 305 ? -14.181 7.638 28.448 1.00 90.56 305 HIS A N 1
ATOM 2309 C CA . HIS A 1 305 ? -12.831 7.365 27.965 1.00 90.56 305 HIS A CA 1
ATOM 2310 C C . HIS A 1 305 ? -12.838 7.143 26.460 1.00 90.56 305 HIS A C 1
ATOM 2312 O O . HIS A 1 305 ? -13.764 6.527 25.929 1.00 90.56 305 HIS A O 1
ATOM 2318 N N . SER A 1 306 ? -11.776 7.599 25.809 1.00 94.25 306 SER A N 1
ATOM 2319 C CA . SER A 1 306 ? -11.504 7.320 24.405 1.00 94.25 306 SER A CA 1
ATOM 2320 C C . SER A 1 306 ? -10.453 6.222 24.317 1.00 94.25 306 SER A C 1
ATOM 2322 O O . SER A 1 306 ? -9.263 6.483 24.509 1.00 94.25 306 SER A O 1
ATOM 2324 N N . ILE A 1 307 ? -10.907 4.982 24.132 1.00 95.62 307 ILE A N 1
ATOM 2325 C CA . ILE A 1 307 ? -10.047 3.787 24.165 1.00 95.62 307 ILE A CA 1
ATOM 2326 C C . ILE A 1 307 ? -10.090 2.962 22.881 1.00 95.62 307 ILE A C 1
ATOM 2328 O O . ILE A 1 307 ? -9.240 2.089 22.710 1.00 95.62 307 ILE A O 1
ATOM 2332 N N . ASP A 1 308 ? -11.008 3.278 21.970 1.00 97.44 308 ASP A N 1
ATOM 2333 C CA . ASP A 1 308 ? -11.059 2.691 20.639 1.00 97.44 308 ASP A CA 1
ATOM 2334 C C . ASP A 1 308 ? -10.410 3.648 19.632 1.00 97.44 308 ASP A C 1
ATOM 2336 O O . ASP A 1 308 ? -10.607 4.870 19.673 1.00 97.44 308 ASP A O 1
ATOM 2340 N N . TYR A 1 309 ? -9.596 3.086 18.744 1.00 97.12 309 TYR A N 1
ATOM 2341 C CA . TYR A 1 309 ? -8.758 3.849 17.824 1.00 97.12 309 TYR A CA 1
ATOM 2342 C C . TYR A 1 309 ? -8.842 3.298 16.413 1.00 97.12 309 TYR A C 1
ATOM 2344 O O . TYR A 1 309 ? -9.003 2.097 16.214 1.00 97.12 309 TYR A O 1
ATOM 2352 N N . CYS A 1 310 ? -8.614 4.184 15.448 1.00 97.19 310 CYS A N 1
ATOM 2353 C CA . CYS A 1 310 ? -8.040 3.840 14.158 1.00 97.19 310 CYS A CA 1
ATOM 2354 C C . CYS A 1 310 ? -6.710 4.592 14.048 1.00 97.19 310 CYS A C 1
ATOM 2356 O O . CYS A 1 310 ? -6.670 5.817 14.166 1.00 97.19 310 CYS A O 1
ATOM 2358 N N . LEU A 1 311 ? -5.618 3.859 13.870 1.00 97.50 311 LEU A N 1
ATOM 2359 C CA . LEU A 1 311 ? -4.260 4.382 13.779 1.00 97.50 311 LEU A CA 1
ATOM 2360 C C . LEU A 1 311 ? -3.708 4.135 12.373 1.00 97.50 311 LEU A C 1
ATOM 2362 O O . LEU A 1 311 ? -3.977 3.099 11.764 1.00 97.50 311 LEU A O 1
ATOM 2366 N N . LEU A 1 312 ? -2.923 5.087 11.877 1.00 94.62 312 LEU A N 1
ATOM 2367 C CA . LEU A 1 312 ? -2.353 5.109 10.533 1.00 94.62 312 LEU A CA 1
ATOM 2368 C C . LEU A 1 312 ? -0.836 4.981 10.626 1.00 94.62 312 LEU A C 1
ATOM 2370 O O . LEU A 1 312 ? -0.146 5.931 11.004 1.00 94.62 312 LEU A O 1
ATOM 2374 N N . ARG A 1 313 ? -0.304 3.810 10.285 1.00 92.31 313 ARG A N 1
ATOM 2375 C CA . ARG A 1 313 ? 1.138 3.577 10.169 1.00 92.31 313 ARG A CA 1
ATOM 2376 C C . ARG A 1 313 ? 1.587 3.836 8.734 1.00 92.31 313 ARG A C 1
ATOM 2378 O O . ARG A 1 313 ? 0.999 3.297 7.794 1.00 92.31 313 ARG A O 1
ATOM 2385 N N . ALA A 1 314 ? 2.624 4.656 8.585 1.00 88.06 314 ALA A N 1
ATOM 2386 C CA . ALA A 1 314 ? 3.188 5.011 7.287 1.00 88.06 314 ALA A CA 1
ATOM 2387 C C . ALA A 1 314 ? 3.807 3.804 6.551 1.00 88.06 314 ALA A C 1
ATOM 2389 O O . ALA A 1 314 ? 4.197 2.814 7.172 1.00 88.06 314 ALA A O 1
ATOM 2390 N N . ASP A 1 315 ? 3.929 3.914 5.226 1.00 81.62 315 ASP A N 1
ATOM 2391 C CA . ASP A 1 315 ? 4.615 2.925 4.382 1.00 81.62 315 ASP A CA 1
ATOM 2392 C C . ASP A 1 315 ? 6.126 2.849 4.682 1.00 81.62 315 ASP A C 1
ATOM 2394 O O . ASP A 1 315 ? 6.656 3.673 5.425 1.00 81.62 315 ASP A O 1
ATOM 2398 N N . GLY A 1 316 ? 6.842 1.891 4.084 1.00 71.25 316 GLY A N 1
ATOM 2399 C CA . GLY A 1 316 ? 8.291 1.690 4.269 1.00 71.25 316 GLY A CA 1
ATOM 2400 C C . GLY A 1 316 ? 9.170 2.878 3.870 1.00 71.25 316 GLY A C 1
ATOM 2401 O O . GLY A 1 316 ? 10.375 2.880 4.120 1.00 71.25 316 GLY A O 1
ATOM 2402 N N . GLN A 1 317 ? 8.578 3.894 3.245 1.00 69.75 317 GLN A N 1
ATOM 2403 C CA . GLN A 1 317 ? 9.217 5.137 2.840 1.00 69.75 317 GLN A CA 1
ATOM 2404 C C . GLN A 1 317 ? 8.816 6.330 3.728 1.00 69.75 317 GLN A C 1
ATOM 2406 O O . GLN A 1 317 ? 9.255 7.456 3.476 1.00 69.75 317 GLN A O 1
ATOM 2411 N N . GLY A 1 318 ? 8.002 6.098 4.760 1.00 76.12 318 GLY A N 1
ATOM 2412 C CA . GLY A 1 318 ? 7.504 7.110 5.686 1.00 76.12 318 GLY A CA 1
ATOM 2413 C C . GLY A 1 318 ? 6.352 7.948 5.151 1.00 76.12 318 GLY A C 1
ATOM 2414 O O . GLY A 1 318 ? 6.036 8.989 5.729 1.00 76.12 318 GLY A O 1
ATOM 2415 N N . ARG A 1 319 ? 5.709 7.523 4.059 1.00 77.50 319 ARG A N 1
ATOM 2416 C CA . ARG A 1 319 ? 4.561 8.223 3.481 1.00 77.50 319 ARG A CA 1
ATOM 2417 C C . ARG A 1 319 ? 3.272 7.759 4.144 1.00 77.50 319 ARG A C 1
ATOM 2419 O O . ARG A 1 319 ? 3.009 6.563 4.272 1.00 77.50 319 ARG A O 1
ATOM 2426 N N . GLN A 1 320 ? 2.446 8.728 4.519 1.00 83.25 320 GLN A N 1
ATOM 2427 C CA . GLN A 1 320 ? 1.063 8.482 4.904 1.00 83.25 320 GLN A CA 1
ATOM 2428 C C . GLN A 1 320 ? 0.209 8.474 3.633 1.00 83.25 320 GLN A C 1
ATOM 2430 O O . GLN A 1 320 ? 0.150 9.493 2.944 1.00 83.25 320 GLN A O 1
ATOM 2435 N N . PRO A 1 321 ? -0.423 7.345 3.273 1.00 74.06 321 PRO A N 1
ATOM 2436 C CA . PRO A 1 321 ? -1.195 7.246 2.037 1.00 74.06 321 PRO A CA 1
ATOM 2437 C C . PRO A 1 321 ? -2.567 7.920 2.142 1.00 74.06 321 PRO A C 1
ATOM 2439 O O . PRO A 1 321 ? -3.263 7.960 1.134 1.00 74.06 321 PRO A O 1
ATOM 2442 N N . PHE A 1 322 ? -2.966 8.405 3.324 1.00 84.62 322 PHE A N 1
ATOM 2443 C CA . PHE A 1 322 ? -4.293 8.953 3.581 1.00 84.62 322 PHE A CA 1
ATOM 2444 C C . PHE A 1 322 ? -4.239 10.325 4.252 1.00 84.62 322 PHE A C 1
ATOM 2446 O O . PHE A 1 322 ? -3.456 10.539 5.180 1.00 84.62 322 PHE A O 1
ATOM 2453 N N . VAL A 1 323 ? -5.136 11.212 3.830 1.00 89.19 323 VAL A N 1
ATOM 2454 C CA . VAL A 1 323 ? -5.631 12.329 4.637 1.00 89.19 323 VAL A CA 1
ATOM 2455 C C . VAL A 1 323 ? -6.828 11.831 5.437 1.00 89.19 323 VAL A C 1
ATOM 2457 O O . VAL A 1 323 ? -7.673 11.107 4.911 1.00 89.19 323 VAL A O 1
ATOM 2460 N N . VAL A 1 324 ? -6.918 12.216 6.708 1.00 94.69 324 VAL A N 1
ATOM 2461 C CA . VAL A 1 324 ? -8.095 11.913 7.523 1.00 94.69 324 VAL A CA 1
ATOM 2462 C C . VAL A 1 324 ? -9.091 13.051 7.371 1.00 94.69 324 VAL A C 1
ATOM 2464 O O . VAL A 1 324 ? -8.898 14.126 7.930 1.00 94.69 324 VAL A O 1
ATOM 2467 N N . ARG A 1 325 ? -10.158 12.828 6.604 1.00 94.81 325 ARG A N 1
ATOM 2468 C CA . ARG A 1 325 ? -11.195 13.845 6.390 1.00 94.81 325 ARG A CA 1
ATOM 2469 C C . ARG A 1 325 ? -12.055 14.004 7.626 1.00 94.81 325 ARG A C 1
ATOM 2471 O O . ARG A 1 325 ? -12.285 15.114 8.094 1.00 94.81 325 ARG A O 1
ATOM 2478 N N . ARG A 1 326 ? -12.490 12.883 8.194 1.00 95.94 326 ARG A N 1
ATOM 2479 C CA . ARG A 1 326 ? -13.435 12.901 9.302 1.00 95.94 326 ARG A CA 1
ATOM 2480 C C . ARG A 1 326 ? -13.213 11.737 10.247 1.00 95.94 326 ARG A C 1
ATOM 2482 O O . ARG A 1 326 ? -13.016 10.609 9.809 1.00 95.94 326 ARG A O 1
ATOM 2489 N N . ALA A 1 327 ? -13.302 11.998 11.544 1.00 96.94 327 ALA A N 1
ATOM 2490 C CA . ALA A 1 327 ? -13.409 10.966 12.566 1.00 96.94 327 ALA A CA 1
ATOM 2491 C C . ALA A 1 327 ? -14.672 11.209 13.392 1.00 96.94 327 ALA A C 1
ATOM 2493 O O . ALA A 1 327 ? -14.953 12.325 13.820 1.00 96.94 327 ALA A O 1
ATOM 2494 N N . SER A 1 328 ? -15.474 10.176 13.611 1.00 96.75 328 SER A N 1
ATOM 2495 C CA . SER A 1 328 ? -16.712 10.319 14.365 1.00 96.75 328 SER A CA 1
ATOM 2496 C C . SER A 1 328 ? -17.011 9.125 15.246 1.00 96.75 328 SER A C 1
ATOM 2498 O O . SER A 1 328 ? -16.498 8.029 15.035 1.00 96.75 328 SER A O 1
ATOM 2500 N N . VAL A 1 329 ? -17.841 9.345 16.259 1.00 96.19 329 VAL A N 1
ATOM 2501 C CA . VAL A 1 329 ? -18.329 8.291 17.140 1.00 96.19 329 VAL A CA 1
ATOM 2502 C C . VAL A 1 329 ? -19.808 8.038 16.860 1.00 96.19 329 VAL A C 1
ATOM 2504 O O . VAL A 1 329 ? -20.622 8.962 16.886 1.00 96.19 329 VAL A O 1
ATOM 2507 N N . ARG A 1 330 ? -20.181 6.776 16.631 1.00 95.06 330 ARG A N 1
ATOM 2508 C CA . ARG A 1 330 ? -21.564 6.353 16.391 1.00 95.06 330 ARG A CA 1
ATOM 2509 C C . ARG A 1 330 ? -22.133 5.579 17.568 1.00 95.06 330 ARG A C 1
ATOM 2511 O O . ARG A 1 330 ? -21.535 4.633 18.077 1.00 95.06 330 ARG A O 1
ATOM 2518 N N . ARG A 1 331 ? -23.347 5.965 17.959 1.00 94.94 331 ARG A N 1
ATOM 2519 C CA . ARG A 1 331 ? -24.161 5.264 18.950 1.00 94.94 331 ARG A CA 1
ATOM 2520 C C . ARG A 1 331 ? -25.233 4.449 18.240 1.00 94.94 331 ARG A C 1
ATOM 2522 O O . ARG A 1 331 ? -26.046 5.020 17.519 1.00 94.94 331 ARG A O 1
ATOM 2529 N N . PHE A 1 332 ? -25.254 3.147 18.497 1.00 95.69 332 PHE A N 1
ATOM 2530 C CA . PHE A 1 332 ? -26.283 2.242 17.995 1.00 95.69 332 PHE A CA 1
ATOM 2531 C C . PHE A 1 332 ? -27.198 1.821 19.143 1.00 95.69 332 PHE A C 1
ATOM 2533 O O . PHE A 1 332 ? -26.734 1.306 20.165 1.00 95.69 332 PHE A O 1
ATOM 2540 N N . VAL A 1 333 ? -28.494 2.065 18.972 1.00 96.25 333 VAL A N 1
ATOM 2541 C CA . VAL A 1 333 ? -29.535 1.751 19.954 1.00 96.25 333 VAL A CA 1
ATOM 2542 C C . VAL A 1 333 ? -30.692 1.022 19.284 1.00 96.25 333 VAL A C 1
ATOM 2544 O O . VAL A 1 333 ? -30.882 1.132 18.074 1.00 96.25 333 VAL A O 1
ATOM 2547 N N . LEU A 1 334 ? -31.469 0.302 20.086 1.00 93.94 334 LEU A N 1
ATOM 2548 C CA . LEU A 1 334 ? -32.784 -0.200 19.702 1.00 93.94 334 LEU A CA 1
ATOM 2549 C C . LEU A 1 334 ? -33.709 0.941 19.253 1.00 93.94 334 LEU A C 1
ATOM 2551 O O . LEU A 1 334 ? -33.612 2.056 19.771 1.00 93.94 334 LEU A O 1
ATOM 2555 N N . SER A 1 335 ? -34.623 0.652 18.322 1.00 89.25 335 SER A N 1
ATOM 2556 C CA . SER A 1 335 ? -35.702 1.585 17.984 1.00 89.25 335 SER A CA 1
ATOM 2557 C C . SER A 1 335 ? -36.730 1.672 19.117 1.00 89.25 335 SER A C 1
ATOM 2559 O O . SER A 1 335 ? -36.784 0.809 19.996 1.00 89.25 335 SER A O 1
ATOM 2561 N N . ASP A 1 336 ? -37.570 2.707 19.088 1.00 86.69 336 ASP A N 1
ATOM 2562 C CA . ASP A 1 336 ? -38.571 2.957 20.134 1.00 86.69 336 ASP A CA 1
ATOM 2563 C C . ASP A 1 336 ? -39.637 1.845 20.229 1.00 86.69 336 ASP A C 1
ATOM 2565 O O . ASP A 1 336 ? -40.296 1.699 21.260 1.00 86.69 336 ASP A O 1
ATOM 2569 N N . GLU A 1 337 ? -39.822 1.051 19.169 1.00 90.12 337 GLU A N 1
ATOM 2570 C CA . GLU A 1 337 ? -40.760 -0.077 19.139 1.00 90.12 337 GLU A CA 1
ATOM 2571 C C . GLU A 1 337 ? -40.197 -1.362 19.767 1.00 90.12 337 GLU A C 1
ATOM 2573 O O . GLU A 1 337 ? -40.959 -2.286 20.072 1.00 90.12 337 GLU A O 1
ATOM 2578 N N . GLU A 1 338 ? -38.880 -1.441 19.957 1.00 91.56 338 GLU A N 1
ATOM 2579 C CA . GLU A 1 338 ? -38.201 -2.649 20.405 1.00 91.56 338 GLU A CA 1
ATOM 2580 C C . GLU A 1 338 ? -38.168 -2.782 21.928 1.00 91.56 338 GLU A C 1
ATOM 2582 O O . GLU A 1 338 ? -38.044 -1.821 22.689 1.00 91.56 338 GLU A O 1
ATOM 2587 N N . ARG A 1 339 ? -38.238 -4.028 22.409 1.00 91.62 339 ARG A N 1
ATOM 2588 C CA . ARG A 1 339 ? -38.185 -4.293 23.852 1.00 91.62 339 ARG A CA 1
ATOM 2589 C C . ARG A 1 339 ? -36.756 -4.077 24.387 1.00 91.62 339 ARG A C 1
ATOM 2591 O O . ARG A 1 339 ? -35.861 -4.785 23.913 1.00 91.62 339 ARG A O 1
ATOM 2598 N N . PRO A 1 340 ? -36.548 -3.257 25.439 1.00 92.38 340 PRO A N 1
ATOM 2599 C CA . PRO A 1 340 ? -35.240 -3.085 26.076 1.00 92.38 340 PRO A CA 1
ATOM 2600 C C . PRO A 1 340 ? -34.621 -4.405 26.557 1.00 92.38 340 PRO A C 1
ATOM 2602 O O . PRO A 1 340 ? -35.337 -5.354 26.894 1.00 92.38 340 PRO A O 1
ATOM 2605 N N . PHE A 1 341 ? -33.290 -4.461 26.627 1.00 88.94 341 PHE A N 1
ATOM 2606 C CA . PHE A 1 341 ? -32.549 -5.622 27.150 1.00 88.94 341 PHE A CA 1
ATOM 2607 C C . PHE A 1 341 ? -32.643 -5.744 28.676 1.00 88.94 341 PHE A C 1
ATOM 2609 O O . PHE A 1 341 ? -32.436 -6.809 29.246 1.00 88.94 341 PHE A O 1
ATOM 2616 N N . GLY A 1 342 ? -32.987 -4.650 29.344 1.00 89.19 342 GLY A N 1
ATOM 2617 C CA . GLY A 1 342 ? -33.101 -4.571 30.789 1.00 89.19 342 GLY A CA 1
ATOM 2618 C C . GLY A 1 342 ? -33.505 -3.173 31.228 1.00 89.19 342 GLY A C 1
ATOM 2619 O O . GLY A 1 342 ? -33.807 -2.307 30.405 1.00 89.19 342 GLY A O 1
ATOM 2620 N N . GLU A 1 343 ? -33.488 -2.956 32.536 1.00 90.12 343 GLU A N 1
ATOM 2621 C CA . GLU A 1 343 ? -33.803 -1.680 33.171 1.00 90.12 343 GLU A CA 1
ATOM 2622 C C . GLU A 1 343 ? -32.750 -1.384 34.242 1.00 90.12 343 GLU A C 1
ATOM 2624 O O . GLU A 1 343 ? -32.301 -2.284 34.955 1.00 90.12 343 GLU A O 1
ATOM 2629 N N . ILE A 1 344 ? -32.350 -0.120 34.349 1.00 88.19 344 ILE A N 1
ATOM 2630 C CA . ILE A 1 344 ? -31.440 0.385 35.379 1.00 88.19 344 ILE A CA 1
ATOM 2631 C C . ILE A 1 344 ? -32.272 1.192 36.367 1.00 88.19 344 ILE A C 1
ATOM 2633 O O . ILE A 1 344 ? -32.958 2.126 35.960 1.00 88.19 344 ILE A O 1
ATOM 2637 N N . ALA A 1 345 ? -32.194 0.859 37.653 1.00 89.50 345 ALA A N 1
ATOM 2638 C CA . ALA A 1 345 ? -32.798 1.674 38.702 1.00 89.50 345 ALA A CA 1
ATOM 2639 C C . ALA A 1 345 ? -31.981 2.958 38.920 1.00 89.50 345 ALA A C 1
ATOM 2641 O O . ALA A 1 345 ? -30.760 2.898 39.070 1.00 89.50 345 ALA A O 1
ATOM 2642 N N . GLU A 1 346 ? -32.655 4.105 38.950 1.00 88.44 346 GLU A N 1
ATOM 2643 C CA . GLU A 1 346 ? -32.049 5.417 39.188 1.00 88.44 346 GLU A CA 1
ATOM 2644 C C . GLU A 1 346 ? -32.218 5.861 40.651 1.00 88.44 346 GLU A C 1
ATOM 2646 O O . GLU A 1 346 ? -33.124 5.418 41.363 1.00 88.44 346 GLU A O 1
ATOM 2651 N N . ASP A 1 347 ? -31.362 6.786 41.101 1.00 86.06 347 ASP A N 1
ATOM 2652 C CA . ASP A 1 347 ? -31.362 7.302 42.482 1.00 86.06 347 ASP A CA 1
ATOM 2653 C C . ASP A 1 347 ? -32.693 7.981 42.878 1.00 86.06 347 ASP A C 1
ATOM 2655 O O . ASP A 1 347 ? -33.037 8.044 44.060 1.00 86.06 347 ASP A O 1
ATOM 2659 N N . ASP A 1 348 ? -33.447 8.502 41.904 1.00 90.00 348 ASP A N 1
ATOM 2660 C CA . ASP A 1 348 ? -34.747 9.158 42.101 1.00 90.00 348 ASP A CA 1
ATOM 2661 C C . ASP A 1 348 ? -35.942 8.182 42.085 1.00 90.00 348 ASP A C 1
ATOM 2663 O O . ASP A 1 348 ? -37.094 8.606 42.210 1.00 90.00 348 ASP A O 1
ATOM 2667 N N . GLY A 1 349 ? -35.674 6.878 41.963 1.00 88.50 349 GLY A N 1
ATOM 2668 C CA . GLY A 1 349 ? -36.678 5.819 41.885 1.00 88.50 349 GLY A CA 1
ATOM 2669 C C . GLY A 1 349 ? -37.267 5.604 40.489 1.00 88.50 349 GLY A C 1
ATOM 2670 O O . GLY A 1 349 ? -38.143 4.749 40.342 1.00 88.50 349 GLY A O 1
ATOM 2671 N N . SER A 1 350 ? -36.815 6.348 39.474 1.00 92.81 350 SER A N 1
ATOM 2672 C CA . SER A 1 350 ? -37.144 6.070 38.075 1.00 92.81 350 SER A CA 1
ATOM 2673 C C . SER A 1 350 ? -36.340 4.883 37.529 1.00 92.81 350 SER A C 1
ATOM 2675 O O . SER A 1 350 ? -35.431 4.361 38.181 1.00 92.81 350 SER A O 1
ATOM 2677 N N . VAL A 1 351 ? -36.710 4.420 36.333 1.00 91.88 351 VAL A N 1
ATOM 2678 C CA . VAL A 1 351 ? -35.990 3.365 35.614 1.00 91.88 351 VAL A CA 1
ATOM 2679 C C . VAL A 1 351 ? -35.566 3.859 34.238 1.00 91.88 351 VAL A C 1
ATOM 2681 O O . VAL A 1 351 ? -36.362 4.460 33.515 1.00 91.88 351 VAL A O 1
ATOM 2684 N N . THR A 1 352 ? -34.320 3.573 33.866 1.00 92.00 352 THR A N 1
ATOM 2685 C CA . THR A 1 352 ? -33.796 3.837 32.522 1.00 92.00 352 THR A CA 1
ATOM 2686 C C . THR A 1 352 ? -33.739 2.531 31.729 1.00 92.00 352 THR A C 1
ATOM 2688 O O . THR A 1 352 ? -33.083 1.588 32.180 1.00 92.00 352 THR A O 1
ATOM 2691 N N . PRO A 1 353 ? -34.382 2.444 30.550 1.00 93.44 353 PRO A N 1
ATOM 2692 C CA . PRO A 1 353 ? -34.322 1.246 29.719 1.00 93.44 353 PRO A CA 1
ATOM 2693 C C . PRO A 1 353 ? -32.925 1.054 29.112 1.00 93.44 353 PRO A C 1
ATOM 2695 O O . PRO A 1 353 ? -32.284 2.011 28.675 1.00 93.44 353 PRO A O 1
ATOM 2698 N N . VAL A 1 354 ? -32.466 -0.197 29.052 1.00 92.19 354 VAL A N 1
ATOM 2699 C CA . VAL A 1 354 ? -31.206 -0.580 28.400 1.00 92.19 354 VAL A CA 1
ATOM 2700 C C . VAL A 1 354 ? -31.458 -0.815 26.917 1.00 92.19 354 VAL A C 1
ATOM 2702 O O . VAL A 1 354 ? -32.052 -1.825 26.534 1.00 92.19 354 VAL A O 1
ATOM 2705 N N . ILE A 1 355 ? -31.020 0.137 26.098 1.00 94.62 355 ILE A N 1
ATOM 2706 C CA . ILE A 1 355 ? -31.298 0.187 24.655 1.00 94.62 355 ILE A CA 1
ATOM 2707 C C . ILE A 1 355 ? -30.036 0.185 23.792 1.00 94.62 355 ILE A C 1
ATOM 2709 O O . ILE A 1 355 ? -30.130 -0.041 22.592 1.00 94.62 355 ILE A O 1
ATOM 2713 N N . ASP A 1 356 ? -28.864 0.451 24.370 1.00 95.06 356 ASP A N 1
ATOM 2714 C CA . ASP A 1 356 ? -27.604 0.446 23.625 1.00 95.06 356 ASP A CA 1
ATOM 2715 C C . ASP A 1 356 ? -27.227 -0.985 23.212 1.00 95.06 356 ASP A C 1
ATOM 2717 O O . ASP A 1 356 ? -27.316 -1.916 24.014 1.00 95.06 356 ASP A O 1
ATOM 2721 N N . LEU A 1 357 ? -26.805 -1.163 21.954 1.00 94.88 357 LEU A N 1
ATOM 2722 C CA . LEU A 1 357 ? -26.433 -2.483 21.417 1.00 94.88 357 LEU A CA 1
ATOM 2723 C C . LEU A 1 357 ? -25.066 -2.974 21.923 1.00 94.88 357 LEU A C 1
ATOM 2725 O O . LEU A 1 357 ? -24.799 -4.177 21.937 1.00 94.88 357 LEU A O 1
ATOM 2729 N N . SER A 1 358 ? -24.213 -2.040 22.339 1.00 94.06 358 SER A N 1
ATOM 2730 C CA . SER A 1 358 ? -22.884 -2.278 22.898 1.00 94.06 358 SER A CA 1
ATOM 2731 C C . SER A 1 358 ? -22.617 -1.290 24.035 1.00 94.06 358 SER A C 1
ATOM 2733 O O . SER A 1 358 ? -23.226 -0.221 24.086 1.00 94.06 358 SER A O 1
ATOM 2735 N N . ASP A 1 359 ? -21.709 -1.630 24.946 1.00 91.81 359 ASP A N 1
ATOM 2736 C CA . ASP A 1 359 ? -21.202 -0.743 25.993 1.00 91.81 359 ASP A CA 1
ATOM 2737 C C . ASP A 1 359 ? -20.152 0.259 25.478 1.00 91.81 359 ASP A C 1
ATOM 2739 O O . ASP A 1 359 ? -19.811 1.218 26.182 1.00 91.81 359 ASP A O 1
ATOM 2743 N N . HIS A 1 360 ? -19.710 0.087 24.231 1.00 94.88 360 HIS A N 1
ATOM 2744 C CA . HIS A 1 360 ? -18.878 1.024 23.486 1.00 94.88 360 HIS A CA 1
ATOM 2745 C C . HIS A 1 360 ? -19.670 1.676 22.350 1.00 94.88 360 HIS A C 1
ATOM 2747 O O . HIS A 1 360 ? -20.471 1.051 21.647 1.00 94.88 360 HIS A O 1
ATOM 2753 N N . LEU A 1 361 ? -19.411 2.963 22.145 1.00 96.12 361 LEU A N 1
ATOM 2754 C CA . LEU A 1 361 ? -19.736 3.632 20.897 1.00 96.12 361 LEU A CA 1
ATOM 2755 C C . LEU A 1 361 ? -18.688 3.263 19.834 1.00 96.12 361 LEU A C 1
ATOM 2757 O O . LEU A 1 361 ? -17.506 3.139 20.152 1.00 96.12 361 LEU A O 1
ATOM 2761 N N . ALA A 1 362 ? -19.107 3.111 18.580 1.00 97.25 362 ALA A N 1
ATOM 2762 C CA . ALA 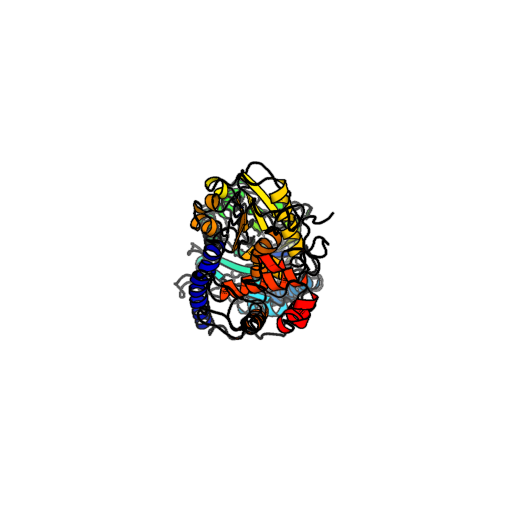A 1 362 ? -18.208 2.763 17.482 1.00 97.25 362 ALA A CA 1
ATOM 2763 C C . ALA A 1 362 ? -17.431 3.990 16.989 1.00 97.25 362 ALA A C 1
ATOM 2765 O O . ALA A 1 362 ? -17.990 5.085 16.967 1.00 97.25 362 ALA A O 1
ATOM 2766 N N . VAL A 1 363 ? -16.190 3.817 16.532 1.00 97.75 363 VAL A N 1
ATOM 2767 C CA . VAL A 1 363 ? -15.403 4.892 15.899 1.00 97.75 363 VAL A CA 1
ATOM 2768 C C . VAL A 1 363 ? -15.392 4.683 14.393 1.00 97.75 363 VAL A C 1
ATOM 2770 O O . VAL A 1 363 ? -14.923 3.649 13.920 1.00 97.75 363 VAL A O 1
ATOM 2773 N N . GLU A 1 364 ? -15.896 5.662 13.649 1.00 97.56 364 GLU A N 1
ATOM 2774 C CA . GLU A 1 364 ? -15.854 5.717 12.188 1.00 97.56 364 GLU A CA 1
ATOM 2775 C C . GLU A 1 364 ? -14.823 6.738 11.727 1.00 97.56 364 GLU A C 1
ATOM 2777 O O . GLU A 1 364 ? -14.807 7.867 12.217 1.00 97.56 364 GLU A O 1
ATOM 2782 N N . VAL A 1 365 ? -14.000 6.359 10.756 1.00 97.06 365 VAL A N 1
ATOM 2783 C CA . VAL A 1 365 ? -13.024 7.243 10.125 1.00 97.06 365 VAL A CA 1
ATOM 2784 C C . VAL A 1 365 ? -13.228 7.236 8.617 1.00 97.06 365 VAL A C 1
ATOM 2786 O O . VAL A 1 365 ? -13.303 6.177 7.992 1.00 97.06 365 VAL A O 1
ATOM 2789 N N . GLU A 1 366 ? -13.298 8.435 8.049 1.00 95.38 366 GLU A N 1
ATOM 2790 C CA . GLU A 1 366 ? -13.321 8.697 6.616 1.00 95.38 366 GLU A CA 1
ATOM 2791 C C . GLU A 1 366 ? -11.934 9.185 6.193 1.00 95.38 366 GLU A C 1
ATOM 2793 O O . GLU A 1 366 ? -11.415 10.195 6.683 1.00 95.38 366 GLU A O 1
ATOM 2798 N N . LEU A 1 367 ? -11.319 8.422 5.302 1.00 91.75 367 LEU A N 1
ATOM 2799 C CA . LEU A 1 367 ? -9.978 8.620 4.783 1.00 91.75 367 LEU A CA 1
ATOM 2800 C C . LEU A 1 367 ? -10.072 8.963 3.299 1.00 91.75 367 LEU A C 1
ATOM 2802 O O . LEU A 1 367 ? -10.910 8.418 2.587 1.00 91.75 367 LEU A O 1
ATOM 2806 N N . GLU A 1 368 ? -9.183 9.820 2.822 1.00 87.44 368 GLU A N 1
ATOM 2807 C CA . GLU A 1 368 ? -8.998 10.084 1.396 1.00 87.44 368 GLU A CA 1
ATOM 2808 C C . GLU A 1 368 ? -7.560 9.758 1.021 1.00 87.44 368 GLU A C 1
ATOM 2810 O O . GLU A 1 368 ? -6.627 10.143 1.727 1.00 87.44 368 GLU A O 1
ATOM 2815 N N . LEU A 1 369 ? -7.363 9.021 -0.065 1.00 75.62 369 LEU A N 1
ATOM 2816 C CA . LEU A 1 369 ? -6.046 8.702 -0.579 1.00 75.62 369 LEU A CA 1
ATOM 2817 C C . LEU A 1 369 ? -5.316 9.983 -0.971 1.00 75.62 369 LEU A C 1
ATOM 2819 O O . LEU A 1 369 ? -5.784 10.773 -1.785 1.00 75.62 369 LEU A O 1
ATOM 2823 N N . VAL A 1 370 ? -4.108 10.155 -0.440 1.00 69.75 370 VAL A N 1
ATOM 2824 C CA . VAL A 1 370 ? -3.212 11.207 -0.907 1.00 69.75 370 VAL A CA 1
ATOM 2825 C C . VAL A 1 370 ? -2.805 10.853 -2.337 1.00 69.75 370 VAL A C 1
ATOM 2827 O O . VAL A 1 370 ? -2.215 9.788 -2.593 1.00 69.75 370 VAL A O 1
ATOM 2830 N N . ALA A 1 371 ? -3.107 11.756 -3.269 1.00 57.00 371 ALA A N 1
ATOM 2831 C CA . ALA A 1 371 ? -2.558 11.710 -4.612 1.00 57.00 371 ALA A CA 1
ATOM 2832 C C . ALA A 1 371 ? -1.027 11.712 -4.502 1.00 57.00 371 ALA A C 1
ATOM 2834 O O . ALA A 1 371 ? -0.424 12.648 -3.976 1.00 57.00 371 ALA A O 1
ATOM 2835 N N . VAL A 1 372 ? -0.386 10.636 -4.962 1.00 57.19 372 VAL A N 1
ATOM 2836 C CA . VAL A 1 372 ? 1.068 10.657 -5.146 1.00 57.19 372 VAL A CA 1
ATOM 2837 C C . VAL A 1 372 ? 1.301 11.608 -6.316 1.00 57.19 372 VAL A C 1
ATOM 2839 O O . VAL A 1 372 ? 0.720 11.343 -7.371 1.00 57.19 372 VAL A O 1
ATOM 2842 N N . PRO A 1 373 ? 2.073 12.700 -6.160 1.00 56.91 373 PRO A N 1
ATOM 2843 C CA . PRO A 1 373 ? 2.344 13.592 -7.275 1.00 56.91 373 PRO A CA 1
ATOM 2844 C C . PRO A 1 373 ? 2.878 12.769 -8.445 1.00 56.91 373 PRO A C 1
ATOM 2846 O O . PRO A 1 373 ? 3.790 11.953 -8.292 1.00 56.91 373 PRO A O 1
ATOM 2849 N N . VAL A 1 374 ? 2.245 12.962 -9.598 1.00 66.88 374 VAL A N 1
ATOM 2850 C CA . VAL A 1 374 ? 2.564 12.260 -10.842 1.00 66.88 374 VAL A CA 1
ATOM 2851 C C . VAL A 1 374 ? 4.039 12.435 -11.191 1.00 66.88 374 VAL A C 1
ATOM 2853 O O . VAL A 1 374 ? 4.708 11.476 -11.571 1.00 66.88 374 VAL A O 1
ATOM 2856 N N . LEU A 1 375 ? 4.564 13.636 -10.951 1.00 73.50 375 LEU A N 1
ATOM 2857 C CA . LEU A 1 375 ? 5.963 13.969 -11.131 1.00 73.50 375 LEU A CA 1
ATOM 2858 C C . LEU A 1 375 ? 6.476 14.792 -9.943 1.00 73.50 375 LEU A C 1
ATOM 2860 O O . LEU A 1 375 ? 5.966 15.869 -9.635 1.00 73.50 375 LEU A O 1
ATOM 2864 N N . GLU A 1 376 ? 7.525 14.298 -9.296 1.00 75.75 376 GLU A N 1
ATOM 2865 C CA . GLU A 1 376 ? 8.371 15.052 -8.376 1.00 75.75 376 GLU A CA 1
ATOM 2866 C C . GLU A 1 376 ? 9.634 15.462 -9.137 1.00 75.75 376 GLU A C 1
ATOM 2868 O O . GLU A 1 376 ? 10.481 14.626 -9.472 1.00 75.75 376 GLU A O 1
ATOM 2873 N N . ALA A 1 377 ? 9.735 16.760 -9.435 1.00 71.69 377 ALA A N 1
ATOM 2874 C CA . ALA A 1 377 ? 10.825 17.315 -10.226 1.00 71.69 377 ALA A CA 1
ATOM 2875 C C . ALA A 1 377 ? 12.211 17.026 -9.603 1.00 71.69 377 ALA A C 1
ATOM 2877 O O . ALA A 1 377 ? 12.335 16.944 -8.372 1.00 71.69 377 ALA A O 1
ATOM 2878 N N . PRO A 1 378 ? 13.271 16.923 -10.432 1.00 73.44 378 PRO A N 1
ATOM 2879 C CA . PRO A 1 378 ? 14.634 16.710 -9.972 1.00 73.44 378 PRO A CA 1
ATOM 2880 C C . PRO A 1 378 ? 15.013 17.689 -8.868 1.00 73.44 378 PRO A C 1
ATOM 2882 O O . PRO A 1 378 ? 14.979 18.905 -9.050 1.00 73.44 378 PRO A O 1
ATOM 2885 N N . THR A 1 379 ? 15.420 17.155 -7.725 1.00 73.94 379 THR A N 1
ATOM 2886 C CA . THR A 1 379 ? 15.931 17.954 -6.618 1.00 73.94 379 THR A CA 1
ATOM 2887 C C . THR A 1 379 ? 17.417 17.668 -6.441 1.00 73.94 379 THR A C 1
ATOM 2889 O O . THR A 1 379 ? 17.827 16.536 -6.167 1.00 73.94 379 THR A O 1
ATOM 2892 N N . VAL A 1 380 ? 18.236 18.716 -6.566 1.00 62.03 380 VAL A N 1
ATOM 2893 C CA . VAL A 1 380 ? 19.639 18.697 -6.132 1.00 62.03 380 VAL A CA 1
ATOM 2894 C C . VAL A 1 380 ? 19.678 19.027 -4.650 1.00 62.03 380 VAL A C 1
ATOM 2896 O O . VAL A 1 380 ? 19.288 20.121 -4.243 1.00 62.03 380 VAL A O 1
ATOM 2899 N N . GLY A 1 381 ? 20.150 18.098 -3.821 1.00 64.50 381 GLY A N 1
ATOM 2900 C CA . GLY A 1 381 ? 20.240 18.349 -2.388 1.00 64.50 381 GLY A CA 1
ATOM 2901 C C . GLY A 1 381 ? 20.107 17.096 -1.530 1.00 64.50 381 GLY A C 1
ATOM 2902 O O . GLY A 1 381 ? 20.436 15.996 -1.976 1.00 64.50 381 GLY A O 1
ATOM 2903 N N . PRO A 1 382 ? 19.682 17.238 -0.261 1.00 64.75 382 PRO A N 1
ATOM 2904 C CA . PRO A 1 382 ? 19.558 16.096 0.623 1.00 64.75 382 PRO A CA 1
ATOM 2905 C C . PRO A 1 382 ? 18.532 15.102 0.068 1.00 64.75 382 PRO A C 1
ATOM 2907 O O . PRO A 1 382 ? 17.348 15.414 -0.002 1.00 64.75 382 PRO A O 1
ATOM 2910 N N . LEU A 1 383 ? 18.988 13.886 -0.265 1.00 76.19 383 LEU A N 1
ATOM 2911 C CA . LEU A 1 383 ? 18.095 12.761 -0.560 1.00 76.19 383 LEU A CA 1
ATOM 2912 C C . LEU A 1 383 ? 17.046 12.614 0.562 1.00 76.19 383 LEU A C 1
ATOM 2914 O O . LEU A 1 383 ? 17.435 12.765 1.734 1.00 76.19 383 LEU A O 1
ATOM 2918 N N . PRO A 1 384 ? 15.770 12.328 0.233 1.00 72.62 384 PRO A N 1
ATOM 2919 C CA . PRO A 1 384 ? 14.708 12.117 1.211 1.00 72.62 384 PRO A CA 1
ATOM 2920 C C . PRO A 1 384 ? 15.084 10.964 2.141 1.00 72.62 384 PRO A C 1
ATOM 2922 O O . PRO A 1 384 ? 15.902 10.119 1.780 1.00 72.62 384 PRO A O 1
ATOM 2925 N N . GLY A 1 385 ? 14.483 10.907 3.335 1.00 70.38 385 GLY A N 1
ATOM 2926 C CA . GLY A 1 385 ? 14.831 9.906 4.355 1.00 70.38 385 GLY A CA 1
ATOM 2927 C C . GLY A 1 385 ? 14.862 8.471 3.813 1.00 70.38 385 GLY A C 1
ATOM 2928 O O . GLY A 1 385 ? 15.821 7.744 4.063 1.00 70.38 385 GLY A O 1
ATOM 2929 N N . ARG A 1 386 ? 13.889 8.118 2.960 1.00 73.31 386 ARG A N 1
ATOM 2930 C CA . ARG A 1 386 ? 13.794 6.817 2.274 1.00 73.31 386 ARG A CA 1
ATOM 2931 C C . ARG A 1 386 ? 14.991 6.474 1.367 1.00 73.31 386 ARG A C 1
ATOM 2933 O O . ARG A 1 386 ? 15.294 5.304 1.173 1.00 73.31 386 ARG A O 1
ATOM 2940 N N . LEU A 1 387 ? 15.690 7.483 0.843 1.00 80.62 387 LEU A N 1
ATOM 2941 C CA . LEU A 1 387 ? 16.871 7.363 -0.022 1.00 80.62 387 LEU A CA 1
ATOM 2942 C C . LEU A 1 387 ? 18.173 7.732 0.708 1.00 80.62 387 LEU A C 1
ATOM 2944 O O . LEU A 1 387 ? 19.218 7.874 0.075 1.00 80.62 387 LEU A O 1
ATOM 2948 N N . ALA A 1 388 ? 18.160 7.896 2.036 1.00 79.50 388 ALA A N 1
ATOM 2949 C CA . ALA A 1 388 ? 19.355 8.289 2.787 1.00 79.50 388 ALA A CA 1
ATOM 2950 C C . ALA A 1 388 ? 20.527 7.308 2.585 1.00 79.50 388 ALA A C 1
ATOM 2952 O O . ALA A 1 388 ? 21.675 7.743 2.485 1.00 79.50 388 ALA A O 1
ATOM 2953 N N . TRP A 1 389 ? 20.226 6.013 2.438 1.00 81.69 389 TRP A N 1
ATOM 2954 C CA . TRP A 1 389 ? 21.195 4.952 2.145 1.00 81.69 389 TRP A CA 1
ATOM 2955 C C . TRP A 1 389 ? 21.960 5.192 0.834 1.00 81.69 389 TRP A C 1
ATOM 2957 O O . TRP A 1 389 ? 23.148 4.894 0.750 1.00 81.69 389 TRP A O 1
ATOM 2967 N N . ALA A 1 390 ? 21.327 5.792 -0.179 1.00 84.06 390 ALA A N 1
ATOM 2968 C CA . ALA A 1 390 ? 21.944 6.005 -1.486 1.00 84.06 390 ALA A CA 1
ATOM 2969 C C . ALA A 1 390 ? 23.067 7.060 -1.438 1.00 84.06 390 ALA A C 1
ATOM 2971 O O . ALA A 1 390 ? 23.949 7.069 -2.298 1.00 84.06 390 ALA A O 1
ATOM 2972 N N . ARG A 1 391 ? 23.131 7.896 -0.388 1.00 80.50 391 ARG A N 1
ATOM 2973 C CA . ARG A 1 391 ? 24.274 8.807 -0.187 1.00 80.50 391 ARG A CA 1
ATOM 2974 C C . ARG A 1 391 ? 25.580 8.054 0.043 1.00 80.50 391 ARG A C 1
ATOM 2976 O O . ARG A 1 391 ? 26.633 8.516 -0.388 1.00 80.50 391 ARG A O 1
ATOM 2983 N N . GLU A 1 392 ? 25.516 6.892 0.692 1.00 77.25 392 GLU A N 1
ATOM 2984 C CA . GLU A 1 392 ? 26.682 6.025 0.910 1.00 77.25 392 GLU A CA 1
ATOM 2985 C C . GLU A 1 392 ? 27.224 5.461 -0.414 1.00 77.25 392 GLU A C 1
ATOM 2987 O O . GLU A 1 392 ? 28.390 5.086 -0.503 1.00 77.25 392 GLU A O 1
ATOM 2992 N N . GLN A 1 393 ? 26.392 5.486 -1.458 1.00 73.81 393 GLN A N 1
ATOM 2993 C CA . GLN A 1 393 ? 26.669 5.024 -2.815 1.00 73.81 393 GLN A CA 1
ATOM 2994 C C . GLN A 1 393 ? 26.923 6.180 -3.806 1.00 73.81 393 GLN A C 1
ATOM 2996 O O . GLN A 1 393 ? 26.869 5.984 -5.016 1.00 73.81 393 GLN A O 1
ATOM 3001 N N . LEU A 1 394 ? 27.245 7.382 -3.303 1.00 84.44 394 LEU A N 1
ATOM 3002 C CA . LEU A 1 394 ? 27.602 8.581 -4.084 1.00 84.44 394 LEU A CA 1
ATOM 3003 C C . LEU A 1 394 ? 26.456 9.228 -4.891 1.00 84.44 394 LEU A C 1
ATOM 3005 O O . LEU A 1 394 ? 26.716 10.112 -5.712 1.00 84.44 394 LEU A O 1
ATOM 3009 N N . PHE A 1 395 ? 25.198 8.852 -4.648 1.00 89.31 395 PHE A N 1
ATOM 3010 C CA . PHE A 1 395 ? 24.048 9.533 -5.252 1.00 89.31 395 PHE A CA 1
ATOM 3011 C C . PHE A 1 395 ? 23.777 10.871 -4.556 1.00 89.31 395 PHE A C 1
ATOM 3013 O O . PHE A 1 395 ? 23.746 10.954 -3.325 1.00 89.31 395 PHE A O 1
ATOM 3020 N N . THR A 1 396 ? 23.577 11.924 -5.351 1.00 89.75 396 THR A N 1
ATOM 3021 C CA . THR A 1 396 ? 23.372 13.303 -4.861 1.00 89.75 396 THR A CA 1
ATOM 3022 C C . THR A 1 396 ? 22.101 13.956 -5.397 1.00 89.75 396 THR A C 1
ATOM 3024 O O . THR A 1 396 ? 21.696 15.003 -4.890 1.00 89.75 396 THR A O 1
ATOM 3027 N N . LYS A 1 397 ? 21.464 13.349 -6.403 1.00 92.19 397 LYS A N 1
ATOM 3028 C CA . LYS A 1 397 ? 20.288 13.880 -7.098 1.00 92.19 397 LYS A CA 1
ATOM 3029 C C . LYS A 1 397 ? 19.206 12.814 -7.148 1.00 92.19 397 LYS A C 1
ATOM 3031 O O . LYS A 1 397 ? 19.515 11.623 -7.221 1.00 92.19 397 LYS A O 1
ATOM 3036 N N . TRP A 1 398 ? 17.953 13.243 -7.115 1.00 92.44 398 TRP A N 1
ATOM 3037 C CA . TRP A 1 398 ? 16.816 12.341 -7.242 1.00 92.44 398 TRP A CA 1
ATOM 3038 C C . TRP A 1 398 ? 15.588 13.062 -7.802 1.00 92.44 398 TRP A C 1
ATOM 3040 O O . TRP A 1 398 ? 15.512 14.290 -7.755 1.00 92.44 398 TRP A O 1
ATOM 3050 N N . GLY A 1 399 ? 14.636 12.284 -8.293 1.00 90.62 399 GLY A N 1
ATOM 3051 C CA . GLY A 1 399 ? 13.247 12.674 -8.516 1.00 90.62 399 GLY A CA 1
ATOM 3052 C C . GLY A 1 399 ? 12.367 11.426 -8.487 1.00 90.62 399 GLY A C 1
ATOM 3053 O O . GLY A 1 399 ? 12.864 10.324 -8.245 1.00 90.62 399 GLY A O 1
ATOM 3054 N N . SER A 1 400 ? 11.071 11.583 -8.725 1.00 89.12 400 SER A N 1
ATOM 3055 C CA . SER A 1 400 ? 10.125 10.462 -8.738 1.00 89.12 400 SER A CA 1
ATOM 3056 C C . SER A 1 400 ? 9.060 10.689 -9.803 1.00 89.12 400 SER A C 1
ATOM 3058 O O . SER A 1 400 ? 8.556 11.799 -9.941 1.00 89.12 400 SER A O 1
ATOM 3060 N N . ALA A 1 401 ? 8.717 9.645 -10.551 1.00 89.25 401 ALA A N 1
ATOM 3061 C CA . ALA A 1 401 ? 7.587 9.646 -11.476 1.00 89.25 401 ALA A CA 1
ATOM 3062 C C . ALA A 1 401 ? 6.638 8.523 -11.065 1.00 89.25 401 ALA A C 1
ATOM 3064 O O . ALA A 1 401 ? 7.058 7.376 -10.901 1.00 89.25 401 ALA A O 1
ATOM 3065 N N . PHE A 1 402 ? 5.373 8.854 -10.810 1.00 82.44 402 PHE A N 1
ATOM 3066 C CA . PHE A 1 402 ? 4.377 7.928 -10.277 1.00 82.44 402 PHE A CA 1
ATOM 3067 C C . PHE A 1 402 ? 4.894 7.130 -9.064 1.00 82.44 402 PHE A C 1
ATOM 3069 O O . PHE A 1 402 ? 4.582 5.950 -8.897 1.00 82.44 402 PHE A O 1
ATOM 3076 N N . GLY A 1 403 ? 5.664 7.746 -8.165 1.00 81.00 403 GLY A N 1
ATOM 3077 C CA . GLY A 1 403 ? 6.194 7.073 -6.973 1.00 81.00 403 GLY A CA 1
ATOM 3078 C C . GLY A 1 403 ? 7.277 6.021 -7.248 1.00 81.00 403 GLY A C 1
ATOM 3079 O O . GLY A 1 403 ? 7.555 5.223 -6.353 1.00 81.00 403 GLY A O 1
ATOM 3080 N N . ILE A 1 404 ? 7.847 5.997 -8.457 1.00 89.12 404 ILE A N 1
ATOM 3081 C CA . ILE A 1 404 ? 9.054 5.249 -8.816 1.00 89.12 404 ILE A CA 1
ATOM 3082 C C . ILE A 1 404 ? 10.218 6.237 -8.788 1.00 89.12 404 ILE A C 1
ATOM 3084 O O . ILE A 1 404 ? 10.235 7.213 -9.540 1.00 89.12 404 ILE A O 1
ATOM 3088 N N . ASP A 1 405 ? 11.175 5.995 -7.895 1.00 91.44 405 ASP A N 1
ATOM 3089 C CA . ASP A 1 405 ? 12.313 6.888 -7.703 1.00 91.44 405 ASP A CA 1
ATOM 3090 C C . ASP A 1 405 ? 13.325 6.742 -8.862 1.00 91.44 405 ASP A C 1
ATOM 3092 O O . ASP A 1 405 ? 13.602 5.644 -9.358 1.00 91.44 405 ASP A O 1
ATOM 3096 N N . VAL A 1 406 ? 13.916 7.867 -9.267 1.00 94.50 406 VAL A N 1
ATOM 3097 C CA . VAL A 1 406 ? 15.088 7.932 -10.148 1.00 94.50 406 VAL A CA 1
ATOM 3098 C C . VAL A 1 406 ? 16.197 8.628 -9.377 1.00 94.50 406 VAL A C 1
ATOM 3100 O O . VAL A 1 406 ? 16.042 9.781 -8.975 1.00 94.50 406 VAL A O 1
ATOM 3103 N N . ILE A 1 407 ? 17.320 7.945 -9.161 1.00 93.88 407 ILE A N 1
ATOM 3104 C CA . ILE A 1 407 ? 18.474 8.501 -8.442 1.00 93.88 407 ILE A CA 1
ATOM 3105 C C . ILE A 1 407 ? 19.647 8.696 -9.386 1.00 93.88 407 ILE A C 1
ATOM 3107 O O . ILE A 1 407 ? 19.887 7.876 -10.267 1.00 93.88 407 ILE A O 1
ATOM 3111 N N . ALA A 1 408 ? 20.405 9.773 -9.196 1.00 93.94 408 ALA A N 1
ATOM 3112 C CA . ALA A 1 408 ? 21.528 10.098 -10.061 1.00 93.94 408 ALA A CA 1
ATOM 3113 C C . ALA A 1 408 ? 22.769 10.557 -9.286 1.00 93.94 408 ALA A C 1
ATOM 3115 O O . ALA A 1 408 ? 22.692 11.244 -8.260 1.00 93.94 408 ALA A O 1
ATOM 3116 N N . MET A 1 409 ? 23.934 10.144 -9.786 1.00 92.81 409 MET A N 1
ATOM 3117 C CA . MET A 1 409 ? 25.229 10.630 -9.314 1.00 92.81 409 MET A CA 1
ATOM 3118 C C . MET A 1 409 ? 25.480 12.066 -9.781 1.00 92.81 409 MET A C 1
ATOM 3120 O O . MET A 1 409 ? 24.885 12.547 -10.747 1.00 92.81 409 MET A O 1
ATOM 3124 N N . GLU A 1 410 ? 26.436 12.737 -9.140 1.00 90.62 410 GLU A N 1
ATOM 3125 C CA . GLU A 1 410 ? 26.776 14.129 -9.451 1.00 90.62 410 GLU A CA 1
ATOM 3126 C C . GLU A 1 410 ? 27.153 14.353 -10.927 1.00 90.62 410 GLU A C 1
ATOM 3128 O O . GLU A 1 410 ? 26.876 15.407 -11.494 1.00 90.62 410 GLU A O 1
ATOM 3133 N N . THR A 1 411 ? 27.738 13.342 -11.572 1.00 92.81 411 THR A N 1
ATOM 3134 C CA . THR A 1 411 ? 28.180 13.371 -12.975 1.00 92.81 411 THR A CA 1
ATOM 3135 C C . THR A 1 411 ? 27.041 13.410 -13.996 1.00 92.81 411 THR A C 1
ATOM 3137 O O . THR A 1 411 ? 27.287 13.675 -15.175 1.00 92.81 411 THR A O 1
ATOM 3140 N N . VAL A 1 412 ? 25.800 13.180 -13.568 1.00 94.75 412 VAL A N 1
ATOM 3141 C CA . VAL A 1 412 ? 24.600 13.287 -14.401 1.00 94.75 412 VAL A CA 1
ATOM 3142 C C . VAL A 1 412 ? 24.041 14.707 -14.289 1.00 94.75 412 VAL A C 1
ATOM 3144 O O . VAL A 1 412 ? 23.878 15.238 -13.186 1.00 94.75 412 VAL A O 1
ATOM 3147 N N . SER A 1 413 ? 23.763 15.351 -15.427 1.00 94.38 413 SER A N 1
ATOM 3148 C CA . SER A 1 413 ? 23.133 16.677 -15.443 1.00 94.38 413 SER A CA 1
ATOM 3149 C C . SER A 1 413 ? 21.658 16.592 -15.048 1.00 94.38 413 SER A C 1
ATOM 3151 O O . SER A 1 413 ? 20.989 15.603 -15.340 1.00 94.38 413 SER A O 1
ATOM 3153 N N . GLU A 1 414 ? 21.131 17.651 -14.433 1.00 92.81 414 GLU A N 1
ATOM 3154 C CA . GLU A 1 414 ? 19.711 17.732 -14.052 1.00 92.81 414 GLU A CA 1
ATOM 3155 C C . GLU A 1 414 ? 18.777 17.585 -15.257 1.00 92.81 414 GLU A C 1
ATOM 3157 O O . GLU A 1 414 ? 17.794 16.866 -15.170 1.00 92.81 414 GLU A O 1
ATOM 3162 N N . GLU A 1 415 ? 19.135 18.171 -16.405 1.00 94.50 415 GLU A N 1
ATOM 3163 C CA . GLU A 1 415 ? 18.407 18.012 -17.675 1.00 94.50 415 GLU A CA 1
ATOM 3164 C C . GLU A 1 415 ? 18.245 16.536 -18.072 1.00 94.50 415 GLU A C 1
ATOM 3166 O O . GLU A 1 415 ? 17.185 16.120 -18.520 1.00 94.50 415 GLU A O 1
ATOM 3171 N N . LYS A 1 416 ? 19.285 15.717 -17.877 1.00 96.50 416 LYS A N 1
ATOM 3172 C CA . LYS A 1 416 ? 19.251 14.289 -18.218 1.00 96.50 416 LYS A CA 1
ATOM 3173 C C . LYS A 1 416 ? 18.439 13.479 -17.219 1.00 96.50 416 LYS A C 1
ATOM 3175 O O . LYS A 1 416 ? 17.769 12.535 -17.620 1.00 96.50 416 LYS A O 1
ATOM 3180 N N . LEU A 1 417 ? 18.501 13.848 -15.940 1.00 95.88 417 LEU A N 1
ATOM 3181 C CA . LEU A 1 417 ? 17.649 13.264 -14.908 1.00 95.88 417 LEU A CA 1
ATOM 3182 C C . LEU A 1 417 ? 16.171 13.596 -15.163 1.00 95.88 417 LEU A C 1
ATOM 3184 O O . LEU A 1 417 ? 15.337 12.698 -15.110 1.00 95.88 417 LEU A O 1
ATOM 3188 N N . LEU A 1 418 ? 15.860 14.851 -15.502 1.00 94.25 418 LEU A N 1
ATOM 3189 C CA . LEU A 1 418 ? 14.510 15.276 -15.877 1.00 94.25 418 LEU A CA 1
ATOM 3190 C C . LEU A 1 418 ? 14.007 14.503 -17.098 1.00 94.25 418 LEU A C 1
ATOM 3192 O O . LEU A 1 418 ? 12.915 13.951 -17.061 1.00 94.25 418 LEU A O 1
ATOM 3196 N N . HIS A 1 419 ? 14.841 14.395 -18.134 1.00 96.81 419 HIS A N 1
ATOM 3197 C CA . HIS A 1 419 ? 14.524 13.631 -19.340 1.00 96.81 419 HIS A CA 1
ATOM 3198 C C . HIS A 1 419 ? 14.172 12.173 -19.023 1.00 96.81 419 HIS A C 1
ATOM 3200 O O . HIS A 1 419 ? 13.149 11.667 -19.470 1.00 96.81 419 HIS A O 1
ATOM 3206 N N . ALA A 1 420 ? 14.972 11.501 -18.189 1.00 97.62 420 ALA A N 1
ATOM 3207 C CA . ALA A 1 420 ? 14.697 10.127 -17.772 1.00 97.62 420 ALA A CA 1
ATOM 3208 C C . ALA A 1 420 ? 13.395 9.995 -16.958 1.00 97.62 420 ALA A C 1
ATOM 3210 O O . ALA A 1 420 ? 12.659 9.028 -17.146 1.00 97.62 420 ALA A O 1
ATOM 3211 N N . LEU A 1 421 ? 13.098 10.963 -16.082 1.00 95.88 421 LEU A N 1
ATOM 3212 C CA . LEU A 1 421 ? 11.844 11.013 -15.321 1.00 95.88 421 LEU A CA 1
ATOM 3213 C C . LEU A 1 421 ? 10.625 11.191 -16.231 1.00 95.88 421 LEU A C 1
ATOM 3215 O O . LEU A 1 421 ? 9.628 10.503 -16.038 1.00 95.88 421 LEU A O 1
ATOM 3219 N N . HIS A 1 422 ? 10.710 12.071 -17.228 1.00 95.31 422 HIS A N 1
ATOM 3220 C CA . HIS A 1 422 ? 9.624 12.290 -18.182 1.00 95.31 422 HIS A CA 1
ATOM 3221 C C . HIS A 1 422 ? 9.400 11.067 -19.072 1.00 95.31 422 HIS A C 1
ATOM 3223 O O . HIS A 1 422 ? 8.264 10.637 -19.228 1.00 95.31 422 HIS A O 1
ATOM 3229 N N . VAL A 1 423 ? 10.467 10.435 -19.574 1.00 98.25 423 VAL A N 1
ATOM 3230 C CA . VAL A 1 423 ? 10.343 9.184 -20.341 1.00 98.25 423 VAL A CA 1
ATOM 3231 C C . VAL A 1 423 ? 9.729 8.065 -19.488 1.00 98.25 423 VAL A C 1
ATOM 3233 O O . VAL A 1 423 ? 8.917 7.287 -19.984 1.00 98.25 423 VAL A O 1
ATOM 3236 N N . LEU A 1 424 ? 10.072 7.991 -18.196 1.00 98.00 424 LEU A N 1
ATOM 3237 C CA . LEU A 1 424 ? 9.448 7.054 -17.255 1.00 98.00 424 LEU A CA 1
ATOM 3238 C C . LEU A 1 424 ? 7.958 7.341 -17.071 1.00 98.00 424 LEU A C 1
ATOM 3240 O O . LEU A 1 424 ? 7.163 6.406 -17.142 1.00 98.00 424 LEU A O 1
ATOM 3244 N N . ALA A 1 425 ? 7.581 8.606 -16.886 1.00 94.69 425 ALA A N 1
ATOM 3245 C CA . ALA A 1 425 ? 6.184 9.016 -16.797 1.00 94.69 425 ALA A CA 1
ATOM 3246 C C . ALA A 1 425 ? 5.410 8.653 -18.077 1.00 94.69 425 ALA A C 1
ATOM 3248 O O . ALA A 1 425 ? 4.416 7.944 -17.981 1.00 94.69 425 ALA A O 1
ATOM 3249 N N . GLN A 1 426 ? 5.935 8.989 -19.260 1.00 96.19 426 GLN A N 1
ATOM 3250 C CA . GLN A 1 426 ? 5.314 8.704 -20.565 1.00 96.19 426 GLN A CA 1
ATOM 3251 C C . GLN A 1 426 ? 5.168 7.208 -20.891 1.00 96.19 426 GLN A C 1
ATOM 3253 O O . GLN A 1 426 ? 4.366 6.829 -21.747 1.00 96.19 426 GLN A O 1
ATOM 3258 N N . TYR A 1 427 ? 5.957 6.328 -20.265 1.00 98.00 427 TYR A N 1
ATOM 3259 C CA . TYR A 1 427 ? 5.768 4.877 -20.392 1.00 98.00 427 TYR A CA 1
ATOM 3260 C C . TYR A 1 427 ? 4.733 4.304 -19.419 1.00 98.00 427 TYR A C 1
ATOM 3262 O O . TYR A 1 427 ? 4.221 3.210 -19.666 1.00 98.00 427 TYR A O 1
ATOM 3270 N N . ILE A 1 428 ? 4.471 4.994 -18.309 1.00 96.00 428 ILE A N 1
ATOM 3271 C CA . ILE A 1 428 ? 3.471 4.607 -17.303 1.00 96.00 428 ILE A CA 1
ATOM 3272 C C . ILE A 1 428 ? 2.092 5.166 -17.669 1.00 96.00 428 ILE A C 1
ATOM 3274 O O . ILE A 1 428 ? 1.089 4.485 -17.461 1.00 96.00 428 ILE A O 1
ATOM 3278 N N . ASP A 1 429 ? 2.076 6.379 -18.204 1.00 92.75 429 ASP A N 1
ATOM 3279 C CA . ASP A 1 429 ? 0.930 7.156 -18.653 1.00 92.75 429 ASP A CA 1
ATOM 3280 C C . ASP A 1 429 ? 1.286 7.765 -20.017 1.00 92.75 429 ASP A C 1
ATOM 3282 O O . ASP A 1 429 ? 1.997 8.767 -20.105 1.00 92.75 429 ASP A O 1
ATOM 3286 N N . ASN A 1 430 ? 0.881 7.090 -21.091 1.00 94.38 430 ASN A N 1
ATOM 3287 C CA . ASN A 1 430 ? 1.270 7.443 -22.449 1.00 94.38 430 ASN A CA 1
ATOM 3288 C C . ASN A 1 430 ? 0.335 8.453 -23.121 1.00 94.38 430 ASN A C 1
ATOM 3290 O O . ASN A 1 430 ? 0.710 8.995 -24.164 1.00 94.38 430 ASN A O 1
ATOM 3294 N N . ASP A 1 431 ? -0.871 8.670 -22.588 1.00 90.75 431 ASP A N 1
ATOM 3295 C CA . ASP A 1 431 ? -1.765 9.746 -23.027 1.00 90.75 431 ASP A CA 1
ATOM 3296 C C . ASP A 1 431 ? -1.654 11.021 -22.176 1.00 90.75 431 ASP A C 1
ATOM 3298 O O . ASP A 1 431 ? -2.235 12.042 -22.550 1.00 90.75 431 ASP A O 1
ATOM 3302 N N . GLU A 1 432 ? -0.808 10.981 -21.142 1.00 86.94 432 GLU A N 1
ATOM 3303 C CA . GLU A 1 432 ? -0.386 12.104 -20.304 1.00 86.94 432 GLU A CA 1
ATOM 3304 C C . GLU A 1 432 ? -1.558 12.773 -19.578 1.00 86.94 432 GLU A C 1
ATOM 3306 O O . GLU A 1 432 ? -1.573 13.988 -19.355 1.00 86.94 432 GLU A O 1
ATOM 3311 N N . ASP A 1 433 ? -2.564 11.976 -19.212 1.00 80.81 433 ASP A N 1
ATOM 3312 C CA . ASP A 1 433 ? -3.757 12.457 -18.519 1.00 80.81 433 ASP A CA 1
ATOM 3313 C C . ASP A 1 433 ? -3.564 12.606 -16.996 1.00 80.81 433 ASP A C 1
ATOM 3315 O O . ASP A 1 433 ? -4.423 13.165 -16.303 1.00 80.81 433 ASP A O 1
ATOM 3319 N N . GLY A 1 434 ? -2.403 12.189 -16.482 1.00 76.81 434 GLY A N 1
ATOM 3320 C CA . GLY A 1 434 ? -2.047 12.216 -15.067 1.00 76.81 434 GLY A CA 1
ATOM 3321 C C . GLY A 1 434 ? -2.334 10.900 -14.341 1.00 76.81 434 GLY A C 1
ATOM 3322 O O . GLY A 1 434 ? -2.015 10.777 -13.153 1.00 76.81 434 GLY A O 1
ATOM 3323 N N . GLU A 1 435 ? -2.907 9.902 -15.012 1.00 78.81 435 GLU A N 1
ATOM 3324 C CA . GLU A 1 435 ? -3.168 8.575 -14.474 1.00 78.81 435 GLU A CA 1
ATOM 3325 C C . GLU A 1 435 ? -2.393 7.490 -15.225 1.00 78.81 435 GLU A C 1
ATOM 3327 O O . GLU A 1 435 ? -2.238 7.494 -16.434 1.00 78.81 435 GLU A O 1
ATOM 3332 N N . ALA A 1 436 ? -1.921 6.474 -14.500 1.00 85.62 436 ALA A N 1
ATOM 3333 C CA . ALA A 1 436 ? -1.267 5.347 -15.156 1.00 85.62 436 ALA A CA 1
ATOM 3334 C C . ALA A 1 436 ? -2.245 4.571 -16.055 1.00 85.62 436 ALA A C 1
ATOM 3336 O O .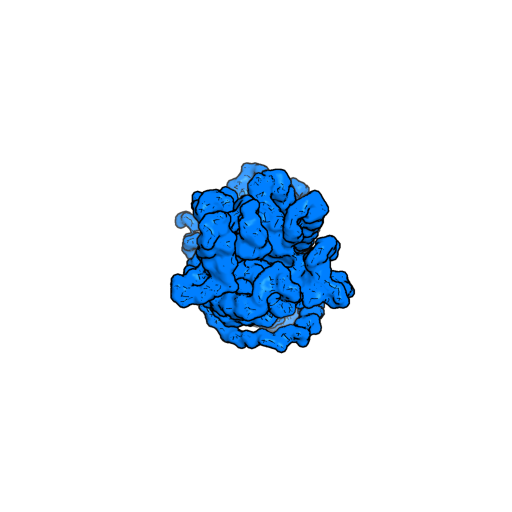 ALA A 1 436 ? -3.287 4.106 -15.574 1.00 85.62 436 ALA A O 1
ATOM 3337 N N . ASP A 1 437 ? -1.828 4.304 -17.296 1.00 87.75 437 ASP A N 1
ATOM 3338 C CA . ASP A 1 437 ? -2.578 3.552 -18.313 1.00 87.75 437 ASP A CA 1
ATOM 3339 C C . ASP A 1 437 ? -3.075 2.190 -17.792 1.00 87.75 437 ASP A C 1
ATOM 3341 O O . ASP A 1 437 ? -4.201 1.752 -18.070 1.00 87.75 437 ASP A O 1
ATOM 3345 N N . ASP A 1 438 ? -2.227 1.509 -17.009 1.00 88.12 438 ASP A N 1
ATOM 3346 C CA . ASP A 1 438 ? -2.583 0.316 -16.243 1.00 88.12 438 ASP A CA 1
ATOM 3347 C C . ASP A 1 438 ? -2.105 0.430 -14.786 1.00 88.12 438 ASP A C 1
ATOM 3349 O O . ASP A 1 438 ? -0.956 0.142 -14.433 1.00 88.12 438 ASP A O 1
ATOM 3353 N N . LYS A 1 439 ? -3.043 0.789 -13.900 1.00 80.81 439 LYS A N 1
ATOM 3354 C CA . LYS A 1 439 ? -2.813 0.921 -12.451 1.00 80.81 439 LYS A CA 1
ATOM 3355 C C . LYS A 1 439 ? -2.232 -0.351 -11.809 1.00 80.81 439 LYS A C 1
ATOM 3357 O O . LYS A 1 439 ? -1.507 -0.246 -10.820 1.00 80.81 439 LYS A O 1
ATOM 3362 N N . ARG A 1 440 ? -2.493 -1.549 -12.358 1.00 80.50 440 ARG A N 1
ATOM 3363 C CA . ARG A 1 440 ? -1.936 -2.815 -11.834 1.00 80.50 440 ARG A CA 1
ATOM 3364 C C . ARG A 1 440 ? -0.457 -2.959 -12.172 1.00 80.50 440 ARG A C 1
ATOM 3366 O O . ARG A 1 440 ? 0.304 -3.415 -11.326 1.00 80.50 440 ARG A O 1
ATOM 3373 N N . VAL A 1 441 ? -0.050 -2.530 -13.367 1.00 86.94 441 VAL A N 1
ATOM 3374 C CA . VAL A 1 441 ? 1.362 -2.507 -13.778 1.00 86.94 441 VAL A CA 1
ATOM 3375 C C . VAL A 1 441 ? 2.147 -1.531 -12.908 1.00 86.94 441 VAL A C 1
ATOM 3377 O O . VAL A 1 441 ? 3.202 -1.895 -12.387 1.00 86.94 441 VAL A O 1
ATOM 3380 N N . LEU A 1 442 ? 1.603 -0.333 -12.662 1.00 84.69 442 LEU A N 1
ATOM 3381 C CA . LEU A 1 442 ? 2.208 0.625 -11.736 1.00 84.69 442 LEU A CA 1
ATOM 3382 C C . LEU A 1 442 ? 2.313 0.061 -10.309 1.00 84.69 442 LEU A C 1
ATOM 3384 O O . LEU A 1 442 ? 3.352 0.200 -9.660 1.00 84.69 442 LEU A O 1
ATOM 3388 N N . ALA A 1 443 ? 1.260 -0.601 -9.818 1.00 74.75 443 ALA A N 1
ATOM 3389 C CA . ALA A 1 443 ? 1.285 -1.256 -8.512 1.00 74.75 443 ALA A CA 1
ATOM 3390 C C . ALA A 1 443 ? 2.385 -2.327 -8.435 1.00 74.75 443 ALA A C 1
ATOM 3392 O O . ALA A 1 443 ? 3.146 -2.332 -7.470 1.00 74.75 443 ALA A O 1
ATOM 3393 N N . ALA A 1 444 ? 2.533 -3.162 -9.469 1.00 79.19 444 ALA A N 1
ATOM 3394 C CA . ALA A 1 444 ? 3.572 -4.186 -9.524 1.00 79.19 444 ALA A CA 1
ATOM 3395 C C . ALA A 1 444 ? 4.989 -3.585 -9.512 1.00 79.19 444 ALA A C 1
ATOM 3397 O O . ALA A 1 444 ? 5.860 -4.097 -8.807 1.00 79.19 444 ALA A O 1
ATOM 3398 N N . LEU A 1 445 ? 5.225 -2.486 -10.241 1.00 84.19 445 LEU A N 1
ATOM 3399 C CA . LEU A 1 445 ? 6.511 -1.775 -10.227 1.00 84.19 445 LEU A CA 1
ATOM 3400 C C . LEU A 1 445 ? 6.847 -1.245 -8.826 1.00 84.19 445 LEU A C 1
ATOM 3402 O O . LEU A 1 445 ? 7.957 -1.457 -8.336 1.00 84.19 445 LEU A O 1
ATOM 3406 N N . ARG A 1 446 ? 5.879 -0.609 -8.156 1.00 81.31 446 ARG A N 1
ATOM 3407 C CA . ARG A 1 446 ? 6.043 -0.096 -6.786 1.00 81.31 446 ARG A CA 1
ATOM 3408 C C . ARG A 1 446 ? 6.275 -1.220 -5.774 1.00 81.31 446 ARG A C 1
ATOM 3410 O O . ARG A 1 446 ? 7.185 -1.121 -4.959 1.00 81.31 446 ARG A O 1
ATOM 3417 N N . GLU A 1 447 ? 5.498 -2.300 -5.854 1.00 76.06 447 GLU A N 1
ATOM 3418 C CA . GLU A 1 447 ? 5.602 -3.465 -4.961 1.00 76.06 447 GLU A CA 1
ATOM 3419 C C . GLU A 1 447 ? 6.985 -4.126 -5.032 1.00 76.06 447 GLU A C 1
ATOM 3421 O O . GLU A 1 447 ? 7.524 -4.577 -4.023 1.00 76.06 447 GLU A O 1
ATOM 3426 N N . HIS A 1 448 ? 7.595 -4.155 -6.217 1.00 79.69 448 HIS A N 1
ATOM 3427 C CA . HIS A 1 448 ? 8.926 -4.729 -6.403 1.00 79.69 448 HIS A CA 1
ATOM 3428 C C . HIS A 1 448 ? 10.059 -3.699 -6.236 1.00 79.69 448 HIS A C 1
ATOM 3430 O O . HIS A 1 448 ? 11.219 -4.000 -6.534 1.00 79.69 448 HIS A O 1
ATOM 3436 N N . GLY A 1 449 ? 9.743 -2.495 -5.748 1.00 80.56 449 GLY A N 1
ATOM 3437 C CA . GLY A 1 449 ? 10.718 -1.445 -5.474 1.00 80.56 449 GLY A CA 1
ATOM 3438 C C . GLY A 1 449 ? 11.473 -0.994 -6.723 1.00 80.56 449 GLY A C 1
ATOM 3439 O O . GLY A 1 449 ? 12.696 -0.868 -6.663 1.00 80.56 449 GLY A O 1
ATOM 3440 N N . ALA A 1 450 ? 10.770 -0.796 -7.844 1.00 88.62 450 ALA A N 1
ATOM 3441 C CA . ALA A 1 450 ? 11.352 -0.274 -9.078 1.00 88.62 450 ALA A CA 1
ATOM 3442 C C . ALA A 1 450 ? 12.186 0.992 -8.820 1.00 88.62 450 ALA A C 1
ATOM 3444 O O . ALA A 1 450 ? 11.743 1.910 -8.128 1.00 88.62 450 ALA A O 1
ATOM 3445 N N . LEU A 1 451 ? 13.402 1.014 -9.364 1.00 92.81 451 LEU A N 1
ATOM 3446 C CA . LEU A 1 451 ? 14.366 2.095 -9.201 1.00 92.81 451 LEU A CA 1
ATOM 3447 C C . LEU A 1 451 ? 15.190 2.251 -10.478 1.00 92.81 451 LEU A C 1
ATOM 3449 O O . LEU A 1 451 ? 15.836 1.301 -10.927 1.00 92.81 451 LEU A O 1
ATOM 3453 N N . LEU A 1 452 ? 15.219 3.465 -11.024 1.00 95.56 452 LEU A N 1
ATOM 3454 C CA . LEU A 1 452 ? 16.144 3.819 -12.098 1.00 95.56 452 LEU A CA 1
ATOM 3455 C C . LEU A 1 452 ? 17.383 4.496 -11.500 1.00 95.56 452 LEU A C 1
ATOM 3457 O O . LEU A 1 452 ? 17.281 5.434 -10.707 1.00 95.56 452 LEU A O 1
ATOM 3461 N N . VAL A 1 453 ? 18.564 4.020 -11.880 1.00 94.44 453 VAL A N 1
ATOM 3462 C CA . VAL A 1 453 ? 19.847 4.460 -11.329 1.00 94.44 453 VAL A CA 1
ATOM 3463 C C . VAL A 1 453 ? 20.693 5.080 -12.428 1.00 94.44 453 VAL A C 1
ATOM 3465 O O . VAL A 1 453 ? 21.069 4.416 -13.388 1.00 94.44 453 VAL A O 1
ATOM 3468 N N . MET A 1 454 ? 21.050 6.351 -12.274 1.00 94.94 454 MET A N 1
ATOM 3469 C CA . MET A 1 454 ? 21.815 7.083 -13.273 1.00 94.94 454 MET A CA 1
ATOM 3470 C C . MET A 1 454 ? 23.244 7.388 -12.822 1.00 94.94 454 MET A C 1
ATOM 3472 O O . MET A 1 454 ? 23.481 7.938 -11.743 1.00 94.94 454 MET A O 1
ATOM 3476 N N . ALA A 1 455 ? 24.204 7.127 -13.706 1.00 93.00 455 ALA A N 1
ATOM 3477 C CA . ALA A 1 455 ? 25.593 7.552 -13.542 1.00 93.00 455 ALA A CA 1
ATOM 3478 C C . ALA A 1 455 ? 26.169 8.113 -14.841 1.00 93.00 455 ALA A C 1
ATOM 3480 O O . ALA A 1 455 ? 25.664 7.854 -15.931 1.00 93.00 455 ALA A O 1
ATOM 3481 N N . GLY A 1 456 ? 27.257 8.878 -14.750 1.00 88.94 456 GLY A N 1
ATOM 3482 C CA . GLY A 1 456 ? 27.924 9.430 -15.929 1.00 88.94 456 GLY A CA 1
ATOM 3483 C C . GLY A 1 456 ? 28.487 8.360 -16.874 1.00 88.94 456 GLY A C 1
ATOM 3484 O O . GLY A 1 456 ? 28.606 8.611 -18.076 1.00 88.94 456 GLY A O 1
ATOM 3485 N N . SER A 1 457 ? 28.840 7.179 -16.361 1.00 85.75 457 SER A N 1
ATOM 3486 C CA . SER A 1 457 ? 29.395 6.058 -17.129 1.00 85.75 457 SER A CA 1
ATOM 3487 C C . SER A 1 457 ? 29.266 4.715 -16.404 1.00 85.75 457 SER A C 1
ATOM 3489 O O . SER A 1 457 ? 29.112 4.675 -15.184 1.00 85.75 457 SER A O 1
ATOM 3491 N N . ASP A 1 458 ? 29.427 3.624 -17.154 1.00 80.44 458 ASP A N 1
ATOM 3492 C CA . ASP A 1 458 ? 29.513 2.239 -16.666 1.00 80.44 458 ASP A CA 1
ATOM 3493 C C . ASP A 1 458 ? 30.494 2.065 -15.495 1.00 80.44 458 ASP A C 1
ATOM 3495 O O . ASP A 1 458 ? 30.159 1.493 -14.458 1.00 80.44 458 ASP A O 1
ATOM 3499 N N . ARG A 1 459 ? 31.690 2.652 -15.605 1.00 80.12 459 ARG A N 1
ATOM 3500 C CA . ARG A 1 459 ? 32.754 2.575 -14.584 1.00 80.12 459 ARG A CA 1
ATOM 3501 C C . ARG A 1 459 ? 32.367 3.133 -13.218 1.00 80.12 459 ARG A C 1
ATOM 3503 O O . ARG A 1 459 ? 33.018 2.815 -12.223 1.00 80.12 459 ARG A O 1
ATOM 3510 N N . GLU A 1 460 ? 31.399 4.039 -13.169 1.00 77.81 460 GLU A N 1
ATOM 3511 C CA . GLU A 1 460 ? 30.945 4.635 -11.913 1.00 77.81 460 GLU A CA 1
ATOM 3512 C C . GLU A 1 460 ? 30.015 3.681 -11.156 1.00 77.81 460 GLU A C 1
ATOM 3514 O O . GLU A 1 460 ? 30.100 3.612 -9.931 1.00 77.81 460 GLU A O 1
ATOM 3519 N N . LEU A 1 461 ? 29.224 2.874 -11.874 1.00 76.81 461 LEU A N 1
ATOM 3520 C CA . LEU A 1 461 ? 28.340 1.871 -11.277 1.00 76.81 461 LEU A CA 1
ATOM 3521 C C . LEU A 1 461 ? 29.070 0.583 -10.867 1.00 76.81 461 LEU A C 1
ATOM 3523 O O . LEU A 1 461 ? 28.607 -0.106 -9.963 1.00 76.81 461 LEU A O 1
ATOM 3527 N N . GLU A 1 462 ? 30.247 0.287 -11.437 1.00 70.12 462 GLU A N 1
ATOM 3528 C CA . GLU A 1 462 ? 31.071 -0.886 -11.066 1.00 70.12 462 GLU A CA 1
ATOM 3529 C C . GLU A 1 462 ? 31.426 -0.953 -9.563 1.00 70.12 462 GLU A C 1
ATOM 3531 O O . GLU A 1 462 ? 31.859 -1.996 -9.071 1.00 70.12 462 GLU A O 1
ATOM 3536 N N . ARG A 1 463 ? 31.291 0.159 -8.826 1.00 65.19 463 ARG A N 1
ATOM 3537 C CA . ARG A 1 463 ? 31.646 0.268 -7.401 1.00 65.19 463 ARG A CA 1
ATOM 3538 C C . ARG A 1 463 ? 30.467 0.118 -6.441 1.00 65.19 463 ARG A C 1
ATOM 3540 O O . ARG A 1 463 ? 30.686 0.210 -5.235 1.00 65.19 463 ARG A O 1
ATOM 3547 N N . LEU A 1 464 ? 29.257 -0.082 -6.954 1.00 74.19 464 LEU A N 1
ATOM 3548 C CA . LEU A 1 464 ? 28.051 -0.124 -6.139 1.00 74.19 464 LEU A CA 1
ATOM 3549 C C . LEU A 1 464 ? 27.899 -1.443 -5.373 1.00 74.19 464 LEU A C 1
ATOM 3551 O O . LEU A 1 464 ? 28.142 -2.523 -5.914 1.00 74.19 464 LEU A O 1
ATOM 3555 N N . ASP A 1 465 ? 27.451 -1.366 -4.115 1.00 76.75 465 ASP A N 1
ATOM 3556 C CA . ASP A 1 465 ? 27.081 -2.556 -3.335 1.00 76.75 465 ASP A CA 1
ATOM 3557 C C . ASP A 1 465 ? 25.614 -2.924 -3.580 1.00 76.75 465 ASP A C 1
ATOM 3559 O O . ASP A 1 465 ? 24.701 -2.366 -2.970 1.00 76.75 465 ASP A O 1
ATOM 3563 N N . GLN A 1 466 ? 25.389 -3.915 -4.443 1.00 72.19 466 GLN A N 1
ATOM 3564 C CA . GLN A 1 466 ? 24.055 -4.424 -4.775 1.00 72.19 466 GLN A CA 1
ATOM 3565 C C . GLN A 1 466 ? 23.246 -4.849 -3.538 1.00 72.19 466 GLN A C 1
ATOM 3567 O O . GLN A 1 466 ? 22.031 -4.662 -3.497 1.00 72.19 466 GLN A O 1
ATOM 3572 N N . ARG A 1 467 ? 23.905 -5.359 -2.487 1.00 77.38 467 ARG A N 1
ATOM 3573 C CA . ARG A 1 467 ? 23.211 -5.794 -1.263 1.00 77.38 467 ARG A CA 1
ATOM 3574 C C . ARG A 1 467 ? 22.567 -4.631 -0.525 1.00 77.38 467 ARG A C 1
ATOM 3576 O O . ARG A 1 467 ? 21.623 -4.846 0.232 1.00 77.38 467 ARG A O 1
ATOM 3583 N N . GLN A 1 468 ? 23.082 -3.416 -0.697 1.00 78.56 468 GLN A N 1
ATOM 3584 C CA . GLN A 1 468 ? 22.497 -2.236 -0.078 1.00 78.56 468 GLN A CA 1
ATOM 3585 C C . GLN A 1 468 ? 21.170 -1.861 -0.738 1.00 78.56 468 GLN A C 1
ATOM 3587 O O . GLN A 1 468 ? 20.221 -1.560 -0.021 1.00 78.56 468 GLN A O 1
ATOM 3592 N N . PHE A 1 469 ? 21.075 -1.968 -2.066 1.00 81.38 469 PHE A N 1
ATOM 3593 C CA . PHE A 1 469 ? 19.824 -1.748 -2.792 1.00 81.38 469 PHE A CA 1
ATOM 3594 C C . PHE A 1 469 ? 18.755 -2.778 -2.405 1.00 81.38 469 PHE A C 1
ATOM 3596 O O . PHE A 1 469 ? 17.621 -2.408 -2.115 1.00 81.38 469 PHE A O 1
ATOM 3603 N N . GLU A 1 470 ? 19.127 -4.059 -2.313 1.00 75.75 470 GLU A N 1
ATOM 3604 C CA . GLU A 1 470 ? 18.208 -5.127 -1.895 1.00 75.75 470 GLU A CA 1
ATOM 3605 C C . GLU A 1 470 ? 17.719 -4.945 -0.452 1.00 75.75 470 GLU A C 1
ATOM 3607 O O . GLU A 1 470 ? 16.536 -5.124 -0.166 1.00 75.75 470 GLU A O 1
ATOM 3612 N N . ARG A 1 471 ? 18.613 -4.558 0.470 1.00 74.25 471 ARG A N 1
ATOM 3613 C CA . ARG A 1 471 ? 18.242 -4.210 1.856 1.00 74.25 471 ARG A CA 1
ATOM 3614 C C . ARG A 1 471 ? 17.338 -2.986 1.918 1.00 74.25 471 ARG A C 1
ATOM 3616 O O . ARG A 1 471 ? 16.481 -2.910 2.790 1.00 74.25 471 ARG A O 1
ATOM 3623 N N . ALA A 1 472 ? 17.516 -2.063 0.980 1.00 72.56 472 ALA A N 1
ATOM 3624 C CA . ALA A 1 472 ? 16.612 -0.955 0.729 1.00 72.56 472 ALA A CA 1
ATOM 3625 C C . ALA A 1 472 ? 15.399 -1.362 -0.136 1.00 72.56 472 ALA A C 1
ATOM 3627 O O . ALA A 1 472 ? 14.724 -0.505 -0.686 1.00 72.56 472 ALA A O 1
ATOM 3628 N N . GLY A 1 473 ? 15.071 -2.655 -0.251 1.00 74.25 473 GLY A N 1
ATOM 3629 C CA . GLY A 1 473 ? 13.813 -3.139 -0.836 1.00 74.25 473 GLY A CA 1
ATOM 3630 C C . GLY A 1 473 ? 13.676 -2.955 -2.344 1.00 74.25 473 GLY A C 1
ATOM 3631 O O . GLY A 1 473 ? 12.624 -3.276 -2.890 1.00 7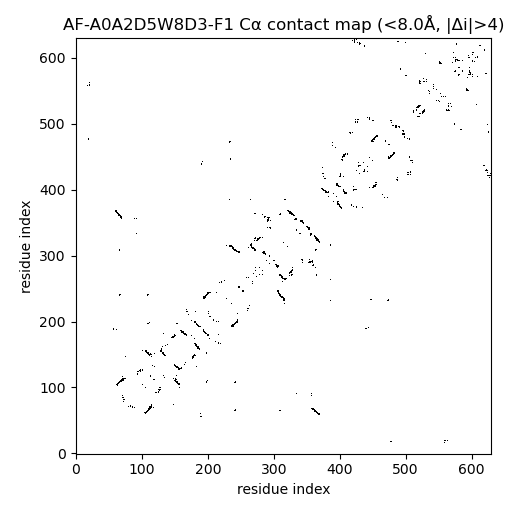4.25 473 GLY A O 1
ATOM 3632 N N . HIS A 1 474 ? 14.721 -2.496 -3.029 1.00 81.88 474 HIS A N 1
ATOM 3633 C CA . HIS A 1 474 ? 14.717 -2.346 -4.476 1.00 81.88 474 HIS A CA 1
ATOM 3634 C C . HIS A 1 474 ? 15.086 -3.676 -5.133 1.00 81.88 474 HIS A C 1
ATOM 3636 O O . HIS A 1 474 ? 16.242 -4.100 -5.100 1.00 81.88 474 HIS A O 1
ATOM 3642 N N . ARG A 1 475 ? 14.086 -4.367 -5.697 1.00 81.06 475 ARG A N 1
ATOM 3643 C CA . ARG A 1 475 ? 14.258 -5.671 -6.370 1.00 81.06 475 ARG A CA 1
ATOM 3644 C C . ARG A 1 475 ? 14.253 -5.553 -7.893 1.00 81.06 475 ARG A C 1
ATOM 3646 O O . ARG A 1 475 ? 14.713 -6.472 -8.567 1.00 81.06 475 ARG A O 1
ATOM 3653 N N . LEU A 1 476 ? 13.751 -4.438 -8.422 1.00 85.94 476 LEU A N 1
ATOM 3654 C CA . LEU A 1 476 ? 13.817 -4.076 -9.834 1.00 85.94 476 LEU A CA 1
ATOM 3655 C C . LEU A 1 476 ? 14.671 -2.822 -9.970 1.00 85.94 476 LEU A C 1
ATOM 3657 O O . LEU A 1 476 ? 14.250 -1.731 -9.601 1.00 85.94 476 LEU A O 1
ATOM 3661 N N . ILE A 1 477 ? 15.888 -2.994 -10.468 1.00 89.56 477 ILE A N 1
ATOM 3662 C CA . ILE A 1 477 ? 16.848 -1.907 -10.623 1.00 89.56 477 ILE A CA 1
ATOM 3663 C C . ILE A 1 477 ? 17.293 -1.904 -12.070 1.00 89.56 477 ILE A C 1
ATOM 3665 O O . ILE A 1 477 ? 17.681 -2.951 -12.588 1.00 89.56 477 ILE A O 1
ATOM 3669 N N . GLN A 1 478 ? 17.264 -0.729 -12.682 1.00 92.75 478 GLN A N 1
ATOM 3670 C CA . GLN A 1 478 ? 17.763 -0.526 -14.030 1.00 92.75 478 GLN A CA 1
ATOM 3671 C C . GLN A 1 478 ? 18.765 0.619 -14.036 1.00 92.75 478 GLN A C 1
ATOM 3673 O O . GLN A 1 478 ? 18.514 1.664 -13.432 1.00 92.75 478 GLN A O 1
ATOM 3678 N N . ASP A 1 479 ? 19.905 0.426 -14.688 1.00 91.50 479 ASP A N 1
ATOM 3679 C CA . ASP A 1 479 ? 20.901 1.469 -14.859 1.00 91.50 479 A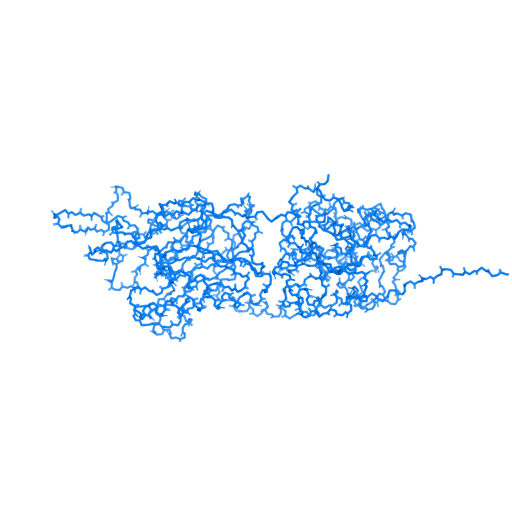SP A CA 1
ATOM 3680 C C . ASP A 1 479 ? 20.709 2.261 -16.154 1.00 91.50 479 ASP A C 1
ATOM 3682 O O . ASP A 1 479 ? 20.238 1.750 -17.164 1.00 91.50 479 ASP A O 1
ATOM 3686 N N . LEU A 1 480 ? 21.083 3.539 -16.116 1.00 94.38 480 LEU A N 1
ATOM 3687 C CA . LEU A 1 480 ? 21.049 4.432 -17.267 1.00 94.38 480 LEU A CA 1
ATOM 3688 C C . LEU A 1 480 ? 22.269 5.356 -17.257 1.00 94.38 480 LEU A C 1
ATOM 3690 O O . LEU A 1 480 ? 22.529 6.089 -16.298 1.00 94.38 480 LEU A O 1
ATOM 3694 N N . TYR A 1 481 ? 23.021 5.363 -18.354 1.00 94.56 481 TYR A N 1
ATOM 3695 C CA . TYR A 1 481 ? 24.229 6.172 -18.450 1.00 94.56 481 TYR A CA 1
ATOM 3696 C C . TYR A 1 481 ? 23.957 7.550 -19.030 1.00 94.56 481 TYR A C 1
ATOM 3698 O O . TYR A 1 481 ? 23.532 7.699 -20.174 1.00 94.56 481 TYR A O 1
ATOM 3706 N N . GLY A 1 482 ? 24.362 8.583 -18.292 1.00 93.12 482 GLY A N 1
ATOM 3707 C CA . GLY A 1 482 ? 24.243 9.969 -18.725 1.00 93.12 482 GLY A CA 1
ATOM 3708 C C . GLY A 1 482 ? 24.935 10.242 -20.065 1.00 93.12 482 GLY A C 1
ATOM 3709 O O . GLY A 1 482 ? 24.538 11.162 -20.768 1.00 93.12 482 GLY A O 1
ATOM 3710 N N . ARG A 1 483 ? 25.950 9.469 -20.473 1.00 93.19 483 ARG A N 1
ATOM 3711 C CA . ARG A 1 483 ? 26.583 9.604 -21.803 1.00 93.19 483 ARG A CA 1
ATOM 3712 C C . ARG A 1 483 ? 25.670 9.220 -22.969 1.00 93.19 483 ARG A C 1
ATOM 3714 O O . ARG A 1 483 ? 25.860 9.776 -24.046 1.00 93.19 483 ARG A O 1
ATOM 3721 N N . GLU A 1 484 ? 24.712 8.332 -22.741 1.00 94.19 484 GLU A N 1
ATOM 3722 C CA . GLU A 1 484 ? 23.795 7.782 -23.751 1.00 94.19 484 GLU A CA 1
ATOM 3723 C C . GLU A 1 484 ? 22.363 8.325 -23.588 1.00 94.19 484 GLU A C 1
ATOM 3725 O O . GLU A 1 484 ? 21.491 8.061 -24.406 1.00 94.19 484 GLU A O 1
ATOM 3730 N N . THR A 1 485 ? 22.127 9.148 -22.562 1.00 96.94 485 THR A N 1
ATOM 3731 C CA . THR A 1 485 ? 20.913 9.957 -22.411 1.00 96.94 485 THR A CA 1
ATOM 3732 C C . THR A 1 485 ? 20.970 11.177 -23.330 1.00 96.94 485 THR A C 1
ATOM 3734 O O . THR A 1 485 ? 21.861 12.037 -23.196 1.00 96.94 485 THR A O 1
ATOM 3737 N N . HIS A 1 486 ? 20.004 11.293 -24.238 1.00 96.94 486 HIS A N 1
ATOM 3738 C CA . HIS A 1 486 ? 19.943 12.367 -25.228 1.00 96.94 486 HIS A CA 1
ATOM 3739 C C . HIS A 1 486 ? 18.594 13.102 -25.184 1.00 96.94 486 HIS A C 1
ATOM 3741 O O . HIS A 1 486 ? 17.725 12.795 -25.990 1.00 96.94 486 HIS A O 1
ATOM 3747 N N . PRO A 1 487 ? 18.456 14.164 -24.361 1.00 95.81 487 PRO A N 1
ATOM 3748 C CA . PRO A 1 487 ? 17.211 14.942 -24.252 1.00 95.81 487 PRO A CA 1
ATOM 3749 C C . PRO A 1 487 ? 16.697 15.556 -25.562 1.00 95.81 487 PRO A C 1
ATOM 3751 O O . PRO A 1 487 ? 15.533 15.889 -25.703 1.00 95.81 487 PRO A O 1
ATOM 3754 N N . ALA A 1 488 ? 17.569 15.704 -26.562 1.00 93.81 488 ALA A N 1
ATOM 3755 C CA . ALA A 1 488 ? 17.195 16.180 -27.894 1.00 93.81 488 ALA A CA 1
ATOM 3756 C C . ALA A 1 488 ? 16.768 15.050 -28.859 1.00 93.81 488 ALA A C 1
ATOM 3758 O O . ALA A 1 488 ? 16.713 15.282 -30.070 1.00 93.81 488 ALA A O 1
ATOM 3759 N N . GLY A 1 489 ? 16.566 13.834 -28.350 1.00 93.81 489 GLY A N 1
ATOM 3760 C CA . GLY A 1 489 ? 16.173 12.650 -29.102 1.00 93.81 489 GLY A CA 1
ATOM 3761 C C . GLY A 1 489 ? 17.301 11.941 -29.862 1.00 93.81 489 GLY A C 1
ATOM 3762 O O . GLY A 1 489 ? 18.443 12.409 -29.982 1.00 93.81 489 GLY A O 1
ATOM 3763 N N . SER A 1 490 ? 16.937 10.780 -30.411 1.00 95.19 490 SER A N 1
ATOM 3764 C CA . SER A 1 490 ? 17.816 9.905 -31.194 1.00 95.19 490 SER A CA 1
ATOM 3765 C C . SER A 1 490 ? 18.186 10.509 -32.553 1.00 95.19 490 SER A C 1
ATOM 3767 O O . SER A 1 490 ? 17.336 11.013 -33.287 1.00 95.19 490 SER A O 1
ATOM 3769 N N . SER A 1 491 ? 19.461 10.425 -32.943 1.00 93.81 491 SER A N 1
ATOM 3770 C CA . SER A 1 491 ? 19.920 10.857 -34.273 1.00 93.81 491 SER A CA 1
ATOM 3771 C C . SER A 1 491 ? 21.250 10.221 -34.669 1.00 93.81 491 SER A C 1
ATOM 3773 O O . SER A 1 491 ? 22.035 9.830 -33.816 1.00 93.81 491 SER A O 1
ATOM 3775 N N . LEU A 1 492 ? 21.585 10.228 -35.965 1.00 91.00 492 LEU A N 1
ATOM 3776 C CA . LEU A 1 492 ? 22.894 9.755 -36.442 1.00 91.00 492 LEU A CA 1
ATOM 3777 C C . LEU A 1 492 ? 24.080 10.501 -35.807 1.00 91.00 492 LEU A C 1
ATOM 3779 O O . LEU A 1 492 ? 25.153 9.936 -35.630 1.00 91.00 492 LEU A O 1
ATOM 3783 N N . ALA A 1 493 ? 23.909 11.795 -35.524 1.00 90.81 493 ALA A N 1
ATOM 3784 C CA . ALA A 1 493 ? 24.987 12.637 -35.015 1.00 90.81 493 ALA A CA 1
ATOM 3785 C C . ALA A 1 493 ? 25.217 12.462 -33.509 1.00 90.81 493 ALA A C 1
ATOM 3787 O O . ALA A 1 493 ? 26.348 12.614 -33.053 1.00 90.81 493 ALA A O 1
ATOM 3788 N N . LYS A 1 494 ? 24.152 12.192 -32.745 1.00 89.00 494 LYS A N 1
ATOM 3789 C CA . LYS A 1 494 ? 24.211 12.091 -31.279 1.00 89.00 494 LYS A CA 1
ATOM 3790 C C . LYS A 1 494 ? 24.223 10.648 -30.780 1.00 89.00 494 LYS A C 1
ATOM 3792 O O . LYS A 1 494 ? 24.812 10.407 -29.738 1.00 89.00 494 LYS A O 1
ATOM 3797 N N . GLY A 1 495 ? 23.665 9.717 -31.549 1.00 93.56 495 GLY A N 1
ATOM 3798 C CA . GLY A 1 495 ? 23.417 8.341 -31.141 1.00 93.56 495 GLY A CA 1
ATOM 3799 C C . GLY A 1 495 ? 21.941 8.086 -30.835 1.00 93.56 495 GLY A C 1
ATOM 3800 O O . GLY A 1 495 ? 21.088 8.966 -30.990 1.00 93.56 495 GLY A O 1
ATOM 3801 N N . PHE A 1 496 ? 21.660 6.851 -30.432 1.00 96.19 496 PHE A N 1
ATOM 3802 C CA . PHE A 1 496 ? 20.361 6.432 -29.915 1.00 96.19 496 PHE A CA 1
ATOM 3803 C C . PHE A 1 496 ? 20.198 6.931 -28.482 1.00 96.19 496 PHE A C 1
ATOM 3805 O O . PHE A 1 496 ? 21.123 6.793 -27.686 1.00 96.19 496 PHE A O 1
ATOM 3812 N N . ASP A 1 497 ? 19.044 7.507 -28.166 1.00 97.81 497 ASP A N 1
ATOM 3813 C CA . ASP A 1 497 ? 18.710 7.893 -26.801 1.00 97.81 497 ASP A CA 1
ATOM 3814 C C . ASP A 1 497 ? 18.366 6.653 -25.971 1.00 97.81 497 ASP A C 1
ATOM 3816 O O . ASP A 1 497 ? 17.292 6.067 -26.119 1.00 97.81 497 ASP A O 1
ATOM 3820 N N . ALA A 1 498 ? 19.290 6.255 -25.097 1.00 97.50 498 ALA A N 1
ATOM 3821 C CA . ALA A 1 498 ? 19.161 5.040 -24.301 1.00 97.50 498 ALA A CA 1
ATOM 3822 C C . ALA A 1 498 ? 18.000 5.092 -23.298 1.00 97.50 498 ALA A C 1
ATOM 3824 O O . ALA A 1 498 ? 17.575 4.040 -22.830 1.00 97.50 498 ALA A O 1
ATOM 3825 N N . THR A 1 499 ? 17.428 6.267 -22.996 1.00 98.12 499 THR A N 1
ATOM 3826 C CA . THR A 1 499 ? 16.230 6.332 -22.137 1.00 98.12 499 THR A CA 1
ATOM 3827 C C . THR A 1 499 ? 15.070 5.516 -22.694 1.00 98.12 499 THR A C 1
ATOM 3829 O O . THR A 1 499 ? 14.370 4.857 -21.931 1.00 98.12 499 THR A O 1
ATOM 3832 N N . LEU A 1 500 ? 14.907 5.482 -24.019 1.00 98.44 500 LEU A N 1
ATOM 3833 C CA . LEU A 1 500 ? 13.837 4.730 -24.667 1.00 98.44 500 LEU A CA 1
ATOM 3834 C C . LEU A 1 500 ? 13.951 3.224 -24.405 1.00 98.44 500 LEU A C 1
ATOM 3836 O O . LEU A 1 500 ? 12.933 2.544 -24.340 1.00 98.44 500 LEU A O 1
ATOM 3840 N N . GLU A 1 501 ? 15.172 2.713 -24.265 1.00 97.44 501 GLU A N 1
ATOM 3841 C CA . GLU A 1 501 ? 15.463 1.301 -24.020 1.00 97.44 501 GLU A CA 1
ATOM 3842 C C . GLU A 1 501 ? 15.482 0.988 -22.528 1.00 97.44 501 GLU A C 1
ATOM 3844 O O . GLU A 1 501 ? 14.699 0.162 -22.067 1.00 97.44 501 GLU A O 1
ATOM 3849 N N . GLU A 1 502 ? 16.327 1.675 -21.763 1.00 97.88 502 GLU A N 1
ATOM 3850 C CA . GLU A 1 502 ? 16.562 1.330 -20.363 1.00 97.88 502 GLU A CA 1
ATOM 3851 C C . GLU A 1 502 ? 15.317 1.586 -19.513 1.00 97.88 502 GLU A C 1
ATOM 3853 O O . GLU A 1 502 ? 14.906 0.743 -18.721 1.00 97.88 502 GLU A O 1
ATOM 3858 N N . VAL A 1 503 ? 14.612 2.698 -19.727 1.00 98.50 503 VAL A N 1
ATOM 3859 C CA . VAL A 1 503 ? 13.373 2.949 -18.980 1.00 98.50 503 VAL A CA 1
ATOM 3860 C C . VAL A 1 503 ? 12.296 1.923 -19.351 1.00 98.50 503 VAL A C 1
ATOM 3862 O O . VAL A 1 503 ? 11.561 1.459 -18.477 1.00 98.50 503 VAL A O 1
ATOM 3865 N N . TRP A 1 504 ? 12.241 1.486 -20.614 1.00 98.19 504 TRP A N 1
ATOM 3866 C CA . TRP A 1 504 ? 11.338 0.409 -21.016 1.00 98.19 504 TRP A CA 1
ATOM 3867 C C . TRP A 1 504 ? 11.728 -0.939 -20.400 1.00 98.19 504 TRP A C 1
ATOM 3869 O O . TRP A 1 504 ? 10.842 -1.670 -19.961 1.00 98.19 504 TRP A O 1
ATOM 3879 N N . HIS A 1 505 ? 13.020 -1.271 -20.296 1.00 96.62 505 HIS A N 1
ATOM 3880 C CA . HIS A 1 505 ? 13.467 -2.471 -19.579 1.00 96.62 505 HIS A CA 1
ATOM 3881 C C . HIS A 1 505 ? 12.908 -2.482 -18.157 1.00 96.62 505 HIS A C 1
ATOM 3883 O O . HIS A 1 505 ? 12.280 -3.468 -17.774 1.00 96.62 505 HIS A O 1
ATOM 3889 N N . LEU A 1 506 ? 12.997 -1.363 -17.429 1.00 96.88 506 LEU A N 1
ATOM 3890 C CA . LEU A 1 506 ? 12.401 -1.230 -16.096 1.00 96.88 506 LEU A CA 1
ATOM 3891 C C . LEU A 1 506 ? 10.872 -1.417 -16.112 1.00 96.88 506 LEU A C 1
ATOM 3893 O O . LEU A 1 506 ? 10.346 -2.251 -15.373 1.00 96.88 506 LEU A O 1
ATOM 3897 N N . VAL A 1 507 ? 10.149 -0.675 -16.958 1.00 97.94 507 VAL A N 1
ATOM 3898 C CA . VAL A 1 507 ? 8.672 -0.688 -17.000 1.00 97.94 507 VAL A CA 1
ATOM 3899 C C . VAL A 1 507 ? 8.122 -2.043 -17.465 1.00 97.94 507 VAL A C 1
ATOM 3901 O O . VAL A 1 507 ? 7.118 -2.532 -16.938 1.00 97.94 507 VAL A O 1
ATOM 3904 N N . SER A 1 508 ? 8.799 -2.707 -18.403 1.00 97.00 508 SER A N 1
ATOM 3905 C CA . SER A 1 508 ? 8.410 -4.015 -18.943 1.00 97.00 508 SER A CA 1
ATOM 3906 C C . SER A 1 508 ? 8.417 -5.131 -17.890 1.00 97.00 508 SER A C 1
ATOM 3908 O O . SER A 1 508 ? 7.628 -6.074 -18.004 1.00 97.00 508 SER A O 1
ATOM 3910 N N . PHE A 1 509 ? 9.202 -5.008 -16.810 1.00 94.50 509 PHE A N 1
ATOM 3911 C CA . PHE A 1 509 ? 9.095 -5.916 -15.662 1.00 94.50 509 PHE A CA 1
ATOM 3912 C C . PHE A 1 509 ? 7.734 -5.819 -14.968 1.00 94.50 509 PHE A C 1
ATOM 3914 O O . PHE A 1 509 ? 7.197 -6.847 -14.554 1.00 94.50 509 PHE A O 1
ATOM 3921 N N . GLY A 1 510 ? 7.142 -4.625 -14.884 1.00 92.56 510 GLY A N 1
ATOM 3922 C CA . GLY A 1 510 ? 5.789 -4.438 -14.357 1.00 92.56 510 GLY A CA 1
ATOM 3923 C C . GLY A 1 510 ? 4.749 -5.199 -15.182 1.00 92.56 510 GLY A C 1
ATOM 3924 O O . GLY A 1 510 ? 3.897 -5.899 -14.630 1.00 92.56 510 GLY A O 1
ATOM 3925 N N . TRP A 1 511 ? 4.869 -5.145 -16.512 1.00 96.00 511 TRP A N 1
ATOM 3926 C CA . TRP A 1 511 ? 4.026 -5.916 -17.433 1.00 96.00 511 TRP A CA 1
ATOM 3927 C C . TRP A 1 511 ? 4.225 -7.425 -17.272 1.00 96.00 511 TRP A C 1
ATOM 3929 O O . TRP A 1 511 ? 3.247 -8.174 -17.219 1.00 96.00 511 TRP A O 1
ATOM 3939 N N . ALA A 1 512 ? 5.475 -7.877 -17.157 1.00 95.81 512 ALA A N 1
ATOM 3940 C CA . ALA A 1 512 ? 5.816 -9.283 -16.960 1.00 95.81 512 ALA A CA 1
ATOM 3941 C C . ALA A 1 512 ? 5.305 -9.834 -15.617 1.00 95.81 512 ALA A C 1
ATOM 3943 O O . ALA A 1 512 ? 4.837 -10.971 -15.569 1.00 95.81 512 ALA A O 1
ATOM 3944 N N . ALA A 1 513 ? 5.367 -9.038 -14.546 1.00 87.06 513 ALA A N 1
ATOM 3945 C CA . ALA A 1 513 ? 4.868 -9.406 -13.222 1.00 87.06 513 ALA A CA 1
ATOM 3946 C C . ALA A 1 513 ? 3.333 -9.442 -13.176 1.00 87.06 513 ALA A C 1
ATOM 3948 O O . ALA A 1 513 ? 2.751 -10.353 -12.590 1.00 87.06 513 ALA A O 1
ATOM 3949 N N . THR A 1 514 ? 2.677 -8.486 -13.839 1.00 89.38 514 THR A N 1
ATOM 3950 C CA . THR A 1 514 ? 1.209 -8.369 -13.852 1.00 89.38 514 THR A CA 1
ATOM 3951 C C . THR A 1 514 ? 0.557 -9.405 -14.772 1.00 89.38 514 THR A C 1
ATOM 3953 O O . THR A 1 514 ? -0.491 -9.963 -14.446 1.00 89.38 514 THR A O 1
ATOM 3956 N N . TYR A 1 515 ? 1.182 -9.700 -15.919 1.00 94.38 515 TYR A N 1
ATOM 3957 C CA . TYR A 1 515 ? 0.648 -10.603 -16.945 1.00 94.38 515 TYR A CA 1
ATOM 3958 C C . TYR A 1 515 ? 1.688 -11.637 -17.403 1.00 94.38 515 TYR A C 1
ATOM 3960 O O . TYR A 1 515 ? 2.099 -11.639 -18.573 1.00 94.38 515 TYR A O 1
ATOM 3968 N N . PRO A 1 516 ? 2.097 -12.565 -16.522 1.00 93.88 516 PRO A N 1
ATOM 3969 C CA . PRO A 1 516 ? 3.192 -13.498 -16.799 1.00 93.88 516 PRO A CA 1
ATOM 3970 C C . PRO A 1 516 ? 2.939 -14.392 -18.022 1.00 93.88 516 PRO A C 1
ATOM 3972 O O . PRO A 1 516 ? 3.855 -14.665 -18.794 1.00 93.88 516 PRO A O 1
ATOM 3975 N N . GLU A 1 517 ? 1.686 -14.771 -18.279 1.00 96.88 517 GLU A N 1
ATOM 3976 C CA . GLU A 1 517 ? 1.313 -15.606 -19.434 1.00 96.88 517 GLU A CA 1
ATOM 3977 C C . GLU A 1 517 ? 1.397 -14.870 -20.784 1.00 96.88 517 GLU A C 1
ATOM 3979 O O . GLU A 1 517 ? 1.391 -15.479 -21.857 1.00 96.88 517 GLU A O 1
ATOM 3984 N N . VAL A 1 518 ? 1.468 -13.539 -20.761 1.00 97.81 518 VAL A N 1
ATOM 3985 C CA . VAL A 1 518 ? 1.447 -12.705 -21.966 1.00 97.81 518 VAL A CA 1
ATOM 3986 C C . VAL A 1 518 ? 2.799 -12.041 -22.181 1.00 97.81 518 VAL A C 1
ATOM 3988 O O . VAL A 1 518 ? 3.416 -12.268 -23.223 1.00 97.81 518 VAL A O 1
ATOM 3991 N N . PHE A 1 519 ? 3.268 -11.286 -21.189 1.00 97.88 519 PHE A N 1
ATOM 3992 C CA . PHE A 1 519 ? 4.485 -10.474 -21.251 1.00 97.88 519 PHE A CA 1
ATOM 3993 C C . PHE A 1 519 ? 5.636 -11.038 -20.411 1.00 97.88 519 PHE A C 1
ATOM 3995 O O . PHE A 1 519 ? 6.713 -10.454 -20.391 1.00 97.88 519 PHE A O 1
ATOM 4002 N N . GLY A 1 520 ? 5.442 -12.177 -19.736 1.00 96.06 520 GLY A N 1
ATOM 4003 C CA . GLY A 1 520 ? 6.489 -12.801 -18.932 1.00 96.06 520 GLY A CA 1
ATOM 4004 C C . GLY A 1 520 ? 7.742 -13.135 -19.743 1.00 96.06 520 GLY A C 1
ATOM 4005 O O . GLY A 1 520 ? 7.671 -13.508 -20.914 1.00 96.06 520 GLY A O 1
ATOM 4006 N N . PHE A 1 521 ? 8.907 -13.049 -19.107 1.00 95.62 521 PHE A N 1
ATOM 4007 C CA . PHE A 1 521 ? 10.194 -13.332 -19.760 1.00 95.62 521 PHE A CA 1
ATOM 4008 C C . PHE A 1 521 ? 10.564 -14.818 -19.764 1.00 95.62 521 PHE A C 1
ATOM 4010 O O . PHE A 1 521 ? 11.560 -15.230 -20.356 1.00 95.62 521 PHE A O 1
ATOM 4017 N N . GLU A 1 522 ? 9.747 -15.643 -19.118 1.00 91.56 522 GLU A N 1
ATOM 4018 C CA . GLU A 1 522 ? 9.910 -17.087 -19.106 1.00 91.56 522 GLU A CA 1
ATOM 4019 C C . GLU A 1 522 ? 9.352 -17.734 -20.374 1.00 91.56 522 GLU A C 1
ATOM 4021 O O . GLU A 1 522 ? 8.437 -17.237 -21.038 1.00 91.56 522 GLU A O 1
ATOM 4026 N N . ARG A 1 523 ? 9.885 -18.912 -20.701 1.00 93.25 523 ARG A N 1
ATOM 4027 C CA . ARG A 1 523 ? 9.345 -19.720 -21.794 1.00 93.25 523 ARG A CA 1
ATOM 4028 C C . ARG A 1 523 ? 7.897 -20.102 -21.487 1.00 93.25 523 ARG A C 1
ATOM 4030 O O . ARG A 1 523 ? 7.627 -20.736 -20.475 1.00 93.25 523 ARG A O 1
ATOM 4037 N N . GLY A 1 524 ? 7.003 -19.824 -22.429 1.00 92.44 524 GLY A N 1
ATOM 4038 C CA . GLY A 1 524 ? 5.577 -20.130 -22.307 1.00 92.44 524 GLY A CA 1
ATOM 4039 C C . GLY A 1 524 ? 4.709 -18.905 -22.546 1.00 92.44 524 GLY A C 1
ATOM 4040 O O . GLY A 1 524 ? 3.640 -19.055 -23.132 1.00 92.44 524 GLY A O 1
ATOM 4041 N N . SER A 1 525 ? 5.215 -17.709 -22.229 1.00 97.88 525 SER A N 1
ATOM 4042 C CA . SER A 1 525 ? 4.501 -16.465 -22.508 1.00 97.88 525 SER A CA 1
ATOM 4043 C C . SER A 1 525 ? 4.328 -16.222 -24.009 1.00 97.88 525 SER A C 1
ATOM 4045 O O . SER A 1 525 ? 5.116 -16.693 -24.840 1.00 97.88 525 SER A O 1
ATOM 4047 N N . ARG A 1 526 ? 3.306 -15.445 -24.378 1.00 98.25 526 ARG A N 1
ATOM 4048 C CA . ARG A 1 526 ? 3.074 -15.052 -25.779 1.00 98.25 526 ARG A CA 1
ATOM 4049 C C . ARG A 1 526 ? 4.239 -14.244 -26.358 1.00 98.25 526 ARG A C 1
ATOM 4051 O O . ARG A 1 526 ? 4.600 -14.461 -27.513 1.00 98.25 526 ARG A O 1
ATOM 4058 N N . LEU A 1 527 ? 4.845 -13.362 -25.563 1.00 98.50 527 LEU A N 1
ATOM 4059 C CA . LEU A 1 527 ? 6.023 -12.591 -25.959 1.00 98.50 527 LEU A CA 1
ATOM 4060 C C . LEU A 1 527 ? 7.226 -13.503 -26.251 1.00 98.50 527 LEU A C 1
ATOM 4062 O O . LEU A 1 527 ? 7.861 -13.375 -27.297 1.00 98.50 527 LEU A O 1
ATOM 4066 N N . ALA A 1 528 ? 7.497 -14.476 -25.378 1.00 98.25 528 ALA A N 1
ATOM 4067 C CA . ALA A 1 528 ? 8.581 -15.435 -25.568 1.00 98.25 528 ALA A CA 1
ATOM 4068 C C . ALA A 1 528 ? 8.357 -16.327 -26.802 1.00 98.25 528 ALA A C 1
ATOM 4070 O O . ALA A 1 528 ? 9.302 -16.630 -27.527 1.00 98.25 528 ALA A O 1
ATOM 4071 N N . GLN A 1 529 ? 7.108 -16.717 -27.076 1.00 98.44 529 GLN A N 1
ATOM 4072 C CA . GLN A 1 529 ? 6.757 -17.466 -28.287 1.00 98.44 529 GLN A CA 1
ATOM 4073 C C . GLN A 1 529 ? 6.999 -16.647 -29.564 1.00 98.44 529 GLN A C 1
ATOM 4075 O O . GLN A 1 529 ? 7.490 -17.194 -30.551 1.00 98.44 529 GLN A O 1
ATOM 4080 N N . ALA A 1 530 ? 6.692 -15.346 -29.553 1.00 98.56 530 ALA A N 1
ATOM 4081 C CA . ALA A 1 530 ? 6.982 -14.459 -30.680 1.00 98.56 530 ALA A CA 1
ATOM 4082 C C . ALA A 1 530 ? 8.499 -14.286 -30.889 1.00 98.56 530 ALA A C 1
ATOM 4084 O O . ALA A 1 530 ? 8.990 -14.444 -32.007 1.00 98.56 530 ALA A O 1
ATOM 4085 N N . MET A 1 531 ? 9.266 -14.113 -29.805 1.00 98.19 531 MET A N 1
ATOM 4086 C CA . MET A 1 531 ? 10.731 -14.073 -29.867 1.00 98.19 531 MET A CA 1
ATOM 4087 C C . MET A 1 531 ? 11.323 -15.354 -30.475 1.00 98.19 531 MET A C 1
ATOM 4089 O O . MET A 1 531 ? 12.258 -15.290 -31.278 1.00 98.19 531 MET A O 1
ATOM 4093 N N . ASP A 1 532 ? 10.803 -16.529 -30.105 1.00 97.88 532 ASP A N 1
ATOM 4094 C CA . ASP A 1 532 ? 11.261 -17.800 -30.671 1.00 97.88 532 ASP A CA 1
ATOM 4095 C C . ASP A 1 532 ? 11.082 -17.823 -32.196 1.00 97.88 532 ASP A C 1
ATOM 4097 O O . ASP A 1 532 ? 11.981 -18.276 -32.904 1.00 97.88 532 ASP A O 1
ATOM 4101 N N . LEU A 1 533 ? 9.983 -17.281 -32.734 1.00 97.88 533 LEU A N 1
ATOM 4102 C CA . LEU A 1 533 ? 9.808 -17.130 -34.185 1.00 97.88 533 LEU A CA 1
ATOM 4103 C C . LEU A 1 533 ? 10.867 -16.189 -34.778 1.00 97.88 533 LEU A C 1
ATOM 4105 O O . LEU A 1 533 ? 11.501 -16.543 -35.775 1.00 97.88 533 LEU A O 1
ATOM 4109 N N . ALA A 1 534 ? 11.126 -15.058 -34.118 1.00 97.88 534 ALA A N 1
ATOM 4110 C CA . ALA A 1 534 ? 12.086 -14.047 -34.561 1.00 97.88 534 ALA A CA 1
ATOM 4111 C C . ALA A 1 534 ? 13.529 -14.533 -34.677 1.00 97.88 534 ALA A C 1
ATOM 4113 O O . ALA A 1 534 ? 14.309 -14.046 -35.505 1.00 97.88 534 ALA A O 1
ATOM 4114 N N . ARG A 1 535 ? 13.870 -15.540 -33.877 1.00 96.38 535 ARG A N 1
ATOM 4115 C CA . ARG A 1 535 ? 15.194 -16.163 -33.836 1.00 96.38 535 ARG A CA 1
ATOM 4116 C C . ARG A 1 535 ? 15.300 -17.387 -34.748 1.00 96.38 535 ARG A C 1
ATOM 4118 O O . ARG A 1 535 ? 16.377 -17.968 -34.857 1.00 96.38 535 ARG A O 1
ATOM 4125 N N . GLY A 1 536 ? 14.215 -17.774 -35.427 1.00 95.44 536 GLY A N 1
ATOM 4126 C CA . GLY A 1 536 ? 14.145 -18.976 -36.262 1.00 95.44 536 GLY A CA 1
ATOM 4127 C C . GLY A 1 536 ? 13.936 -20.278 -35.475 1.00 95.44 536 GLY A C 1
ATOM 4128 O O . GLY A 1 536 ? 14.274 -21.356 -35.968 1.00 95.44 536 GLY A O 1
ATOM 4129 N N . GLY A 1 537 ? 13.387 -20.182 -34.266 1.00 94.62 537 GLY A N 1
ATOM 4130 C CA . GLY A 1 537 ? 13.024 -21.278 -33.375 1.00 94.62 537 GLY A CA 1
ATOM 4131 C C . GLY A 1 537 ? 13.552 -21.101 -31.948 1.00 94.62 537 GLY A C 1
ATOM 4132 O O . GLY A 1 537 ? 14.388 -20.248 -31.654 1.00 94.62 537 GLY A O 1
ATOM 4133 N N . TYR A 1 538 ? 13.093 -21.980 -31.055 1.00 94.38 538 TYR A N 1
ATOM 4134 C CA . TYR A 1 538 ? 13.560 -22.015 -29.671 1.00 94.38 538 TYR A CA 1
ATOM 4135 C C . TYR A 1 538 ? 15.020 -22.474 -29.563 1.00 94.38 538 TYR A C 1
ATOM 4137 O O . TYR A 1 538 ? 15.399 -23.561 -30.016 1.00 94.38 538 TYR A O 1
ATOM 4145 N N . HIS A 1 539 ? 15.824 -21.689 -28.847 1.00 90.38 539 HIS A N 1
ATOM 4146 C CA . HIS A 1 539 ? 17.219 -21.997 -28.551 1.00 90.38 539 HIS A CA 1
ATOM 4147 C C . HIS A 1 539 ? 17.478 -22.007 -27.040 1.00 90.38 539 HIS A C 1
ATOM 4149 O O . HIS A 1 539 ? 17.734 -20.970 -26.433 1.00 90.38 539 HIS A O 1
ATOM 4155 N N . ARG A 1 540 ? 17.507 -23.205 -26.431 1.00 81.38 540 ARG A N 1
ATOM 4156 C CA . ARG A 1 540 ? 17.851 -23.377 -25.001 1.00 81.38 540 ARG A CA 1
ATOM 4157 C C . ARG A 1 540 ? 19.234 -22.827 -24.639 1.00 81.38 540 ARG A C 1
ATOM 4159 O O . ARG A 1 540 ? 19.462 -22.401 -23.516 1.00 81.38 540 ARG A O 1
ATOM 4166 N N . ARG A 1 541 ? 20.189 -22.925 -25.564 1.00 82.06 541 ARG A N 1
ATOM 4167 C CA . ARG A 1 541 ? 21.529 -22.339 -25.442 1.00 82.06 541 ARG A CA 1
ATOM 4168 C C . ARG A 1 541 ? 21.771 -21.470 -26.660 1.00 82.06 541 ARG A C 1
ATOM 4170 O O . ARG A 1 541 ? 21.405 -21.875 -27.763 1.00 82.06 541 ARG A O 1
ATOM 4177 N N . MET A 1 542 ? 22.425 -20.332 -26.453 1.00 85.50 542 MET A N 1
ATOM 4178 C CA . MET A 1 542 ? 22.722 -19.385 -27.521 1.00 85.50 542 MET A CA 1
ATOM 4179 C C . MET A 1 542 ? 23.482 -20.068 -28.673 1.00 85.50 542 MET A C 1
ATOM 4181 O O . MET A 1 542 ? 24.534 -20.683 -28.438 1.00 85.50 542 MET A O 1
ATOM 4185 N N . PRO A 1 543 ? 22.968 -20.003 -29.914 1.00 87.62 543 PRO A N 1
ATOM 4186 C CA . PRO A 1 543 ? 23.636 -20.602 -31.054 1.00 87.62 543 PRO A CA 1
ATOM 4187 C C . PRO A 1 543 ? 24.889 -19.799 -31.426 1.00 87.62 543 PRO A C 1
ATOM 4189 O O . PRO A 1 543 ? 24.974 -18.593 -31.223 1.00 87.62 543 PRO A O 1
ATOM 4192 N N . ARG A 1 544 ? 25.884 -20.464 -32.028 1.00 88.38 544 ARG A N 1
ATOM 4193 C CA . ARG A 1 544 ? 27.070 -19.764 -32.567 1.00 88.38 544 ARG A CA 1
ATOM 4194 C C . ARG A 1 544 ? 26.724 -18.849 -33.745 1.00 88.38 544 ARG A C 1
ATOM 4196 O O . ARG A 1 544 ? 27.473 -17.918 -34.020 1.00 88.38 544 ARG A O 1
ATOM 4203 N N . ARG A 1 545 ? 25.652 -19.176 -34.470 1.00 92.06 545 ARG A N 1
ATOM 4204 C CA . ARG A 1 545 ? 25.072 -18.419 -35.582 1.00 92.06 545 ARG A CA 1
ATOM 4205 C C . ARG A 1 545 ? 23.574 -18.678 -35.597 1.00 92.06 545 ARG A C 1
ATOM 4207 O O . ARG A 1 545 ? 23.177 -19.842 -35.537 1.00 92.06 545 ARG A O 1
ATOM 4214 N N . TYR A 1 546 ? 22.784 -17.620 -35.690 1.00 94.38 546 TYR A N 1
ATOM 4215 C CA . TYR A 1 546 ? 21.342 -17.737 -35.878 1.00 94.38 546 TYR A CA 1
ATOM 4216 C C . TYR A 1 546 ? 21.006 -18.161 -37.321 1.00 94.38 546 TYR A C 1
ATOM 4218 O O . TYR A 1 546 ? 21.830 -17.964 -38.225 1.00 94.38 546 TYR A O 1
ATOM 4226 N N . PRO A 1 547 ? 19.829 -18.771 -37.558 1.00 94.75 547 PRO A N 1
ATOM 4227 C CA . PRO A 1 547 ? 19.315 -19.037 -38.900 1.00 94.75 547 PRO A CA 1
ATOM 4228 C C . PRO A 1 547 ? 19.322 -17.781 -39.783 1.00 94.75 547 PRO A C 1
ATOM 4230 O O . PRO A 1 547 ? 19.074 -16.678 -39.308 1.00 94.75 547 PRO A O 1
ATOM 4233 N N . ALA A 1 548 ? 19.563 -17.933 -41.090 1.00 91.50 548 ALA A N 1
ATOM 4234 C CA . ALA A 1 548 ? 19.671 -16.791 -42.008 1.00 91.50 548 ALA A CA 1
ATOM 4235 C C . ALA A 1 548 ? 18.399 -15.918 -42.060 1.00 91.50 548 ALA A C 1
ATOM 4237 O O . ALA A 1 548 ? 18.500 -14.707 -42.267 1.00 91.50 548 ALA A O 1
ATOM 4238 N N . GLY A 1 549 ? 17.230 -16.535 -41.851 1.00 92.88 549 GLY A N 1
ATOM 4239 C CA . GLY A 1 549 ? 15.928 -15.869 -41.798 1.00 92.88 549 GLY A CA 1
ATOM 4240 C C . GLY A 1 549 ? 15.578 -15.231 -40.452 1.00 92.88 549 GLY A C 1
ATOM 4241 O O . GLY A 1 549 ? 14.518 -14.631 -40.361 1.00 92.88 549 GLY A O 1
ATOM 4242 N N . ALA A 1 550 ? 16.430 -15.344 -39.427 1.00 96.75 550 ALA A N 1
ATOM 4243 C CA . ALA A 1 550 ? 16.205 -14.658 -38.159 1.00 96.75 550 ALA A CA 1
ATOM 4244 C C . ALA A 1 550 ? 16.313 -13.137 -38.353 1.00 96.75 550 ALA A C 1
ATOM 4246 O O . ALA A 1 550 ? 17.2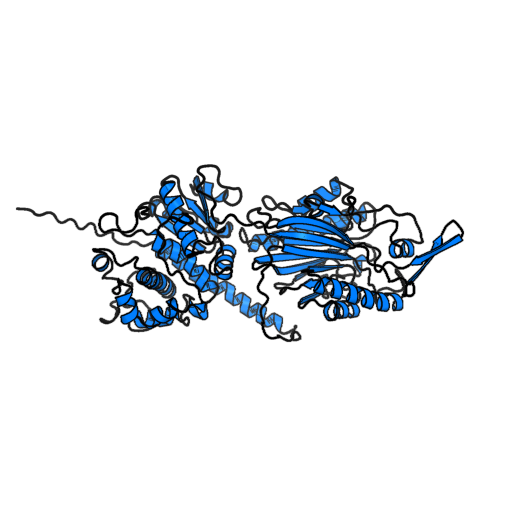49 -12.653 -39.002 1.00 96.75 550 ALA A O 1
ATOM 4247 N N . TRP A 1 551 ? 15.361 -12.396 -37.789 1.00 97.50 551 TRP A N 1
ATOM 4248 C CA . TRP A 1 551 ? 15.386 -10.930 -37.732 1.00 97.50 551 TRP A CA 1
ATOM 4249 C C . TRP A 1 551 ? 15.781 -10.395 -36.358 1.00 97.50 551 TRP A C 1
ATOM 4251 O O . TRP A 1 551 ? 16.088 -9.209 -36.252 1.00 97.50 551 TRP A O 1
ATOM 4261 N N . TYR A 1 552 ? 15.837 -11.279 -35.358 1.00 97.75 552 TYR A N 1
ATOM 4262 C CA . TYR A 1 552 ? 16.423 -11.029 -34.051 1.00 97.75 552 TYR A CA 1
ATOM 4263 C C . TYR A 1 552 ? 17.577 -12.002 -33.791 1.00 97.75 552 TYR A C 1
ATOM 4265 O O . TYR A 1 552 ? 17.412 -13.225 -33.840 1.00 97.75 552 TYR A O 1
ATOM 4273 N N . SER A 1 553 ? 18.754 -11.462 -33.501 1.00 94.94 553 SER A N 1
ATOM 4274 C CA . SER A 1 553 ? 19.922 -12.206 -33.049 1.00 94.94 553 SER A CA 1
ATOM 4275 C C . SER A 1 553 ? 20.568 -11.512 -31.862 1.00 94.94 553 SER A C 1
ATOM 4277 O O . SER A 1 553 ? 20.676 -10.298 -31.817 1.00 94.94 553 SER A O 1
ATOM 4279 N N . TYR A 1 554 ? 21.037 -12.297 -30.899 1.00 90.44 554 TYR A N 1
ATOM 4280 C CA . TYR A 1 554 ? 21.693 -11.766 -29.710 1.00 90.44 554 TYR A CA 1
ATOM 4281 C C . TYR A 1 554 ? 22.879 -12.656 -29.356 1.00 90.44 554 TYR A C 1
ATOM 4283 O O . TYR A 1 554 ? 22.728 -13.882 -29.290 1.00 90.44 554 TYR A O 1
ATOM 4291 N N . TYR A 1 555 ? 24.062 -12.051 -29.223 1.00 88.88 555 TYR A N 1
ATOM 4292 C CA . TYR A 1 555 ? 25.345 -12.760 -29.131 1.00 88.88 555 TYR A CA 1
ATOM 4293 C C . TYR A 1 555 ? 26.083 -12.552 -27.800 1.00 88.88 555 TYR A C 1
ATOM 4295 O O . TYR A 1 555 ? 27.196 -13.078 -27.648 1.00 88.88 555 TYR A O 1
ATOM 4303 N N . ASP A 1 556 ? 25.496 -11.831 -26.839 1.00 86.56 556 ASP A N 1
ATOM 4304 C CA . ASP A 1 556 ? 26.070 -11.736 -25.498 1.00 86.56 556 ASP A CA 1
ATOM 4305 C C . ASP A 1 556 ? 25.877 -13.053 -24.733 1.00 86.56 556 ASP A C 1
ATOM 4307 O O . ASP A 1 556 ? 24.774 -13.575 -24.593 1.00 86.56 556 ASP A O 1
ATOM 4311 N N . ARG A 1 557 ? 26.986 -13.614 -24.246 1.00 83.94 557 ARG A N 1
ATOM 4312 C CA . ARG A 1 557 ? 27.011 -14.896 -23.528 1.00 83.94 557 ARG A CA 1
ATOM 4313 C C . ARG A 1 557 ? 26.587 -14.778 -22.073 1.00 83.94 557 ARG A C 1
ATOM 4315 O O . ARG A 1 557 ? 26.362 -15.815 -21.453 1.00 83.94 557 ARG A O 1
ATOM 4322 N N . THR A 1 558 ? 26.575 -13.570 -21.526 1.00 82.81 558 THR A N 1
ATOM 4323 C CA . THR A 1 558 ? 26.095 -13.312 -20.167 1.00 82.81 558 THR A CA 1
ATOM 4324 C C . THR A 1 558 ? 24.565 -13.345 -20.126 1.00 82.81 558 THR A C 1
ATOM 4326 O O . THR A 1 558 ? 24.012 -13.823 -19.147 1.00 82.81 558 THR A O 1
ATOM 4329 N N . CYS A 1 559 ? 23.896 -12.956 -21.215 1.00 85.00 559 CYS A N 1
ATOM 4330 C CA . CYS A 1 559 ? 22.444 -12.892 -21.342 1.00 85.00 559 CYS A CA 1
ATOM 4331 C C . CYS A 1 559 ? 21.817 -14.275 -21.590 1.00 85.00 559 CYS A C 1
ATOM 4333 O O . CYS A 1 559 ? 22.093 -14.961 -22.583 1.00 85.00 559 CYS A O 1
ATOM 4335 N N . ASP A 1 560 ? 20.951 -14.700 -20.673 1.00 89.00 560 ASP A N 1
ATOM 4336 C CA . ASP A 1 560 ? 20.211 -15.953 -20.782 1.00 89.00 560 ASP A CA 1
ATOM 4337 C C . ASP A 1 560 ? 18.960 -15.817 -21.676 1.00 89.00 560 ASP A C 1
ATOM 4339 O O . ASP A 1 560 ? 18.802 -14.860 -22.436 1.00 89.00 560 ASP A O 1
ATOM 4343 N N . TYR A 1 561 ? 18.084 -16.826 -21.666 1.00 93.06 561 TYR A N 1
ATOM 4344 C CA . TYR A 1 561 ? 16.853 -16.784 -22.458 1.00 93.06 561 TYR A CA 1
ATOM 4345 C C . TYR A 1 561 ? 15.909 -15.667 -21.997 1.00 93.06 561 TYR A C 1
ATOM 4347 O O . TYR A 1 561 ? 15.316 -15.009 -22.843 1.00 93.06 561 TYR A O 1
ATOM 4355 N N . ARG A 1 562 ? 15.784 -15.446 -20.682 1.00 91.88 562 ARG A N 1
ATOM 4356 C CA . ARG A 1 562 ? 14.869 -14.448 -20.115 1.00 91.88 562 ARG A CA 1
ATOM 4357 C C . ARG A 1 562 ? 15.313 -13.041 -20.481 1.00 91.88 562 ARG A C 1
ATOM 4359 O O . ARG A 1 562 ? 14.503 -12.253 -20.951 1.00 91.88 562 ARG A O 1
ATOM 4366 N N . CYS A 1 563 ? 16.609 -12.775 -20.339 1.00 92.06 563 CYS A N 1
ATOM 4367 C CA . CYS A 1 563 ? 17.225 -11.528 -20.773 1.00 92.06 563 CYS A CA 1
ATOM 4368 C C . CYS A 1 563 ? 16.947 -11.263 -22.266 1.00 92.06 563 CYS A C 1
ATOM 4370 O O . CYS A 1 563 ? 16.496 -10.182 -22.621 1.00 92.06 563 CYS A O 1
ATOM 4372 N N . GLN A 1 564 ? 17.052 -12.275 -23.136 1.00 94.75 564 GLN A N 1
ATOM 4373 C CA . GLN A 1 564 ? 16.707 -12.115 -24.558 1.00 94.75 564 GLN A CA 1
ATOM 4374 C C . GLN A 1 564 ? 15.221 -11.807 -24.808 1.00 94.75 564 GLN A C 1
ATOM 4376 O O . GLN A 1 564 ? 14.907 -11.111 -25.770 1.00 94.75 564 GLN A O 1
ATOM 4381 N N . VAL A 1 565 ? 14.296 -12.298 -23.972 1.00 97.38 565 VAL A N 1
ATOM 4382 C CA . VAL A 1 565 ? 12.872 -11.934 -24.093 1.00 97.38 565 VAL A CA 1
ATOM 4383 C C . VAL A 1 565 ? 12.653 -10.470 -23.707 1.00 97.38 565 VAL A C 1
ATOM 4385 O O . VAL A 1 565 ? 11.903 -9.782 -24.397 1.00 97.38 565 VAL A O 1
ATOM 4388 N N . ALA A 1 566 ? 13.322 -9.984 -22.657 1.00 95.75 566 ALA A N 1
ATOM 4389 C CA . ALA A 1 566 ? 13.273 -8.575 -22.264 1.00 95.75 566 ALA A CA 1
ATOM 4390 C C . ALA A 1 566 ? 13.829 -7.665 -23.376 1.00 95.75 566 ALA A C 1
ATOM 4392 O O . ALA A 1 566 ? 13.152 -6.737 -23.814 1.00 95.75 566 ALA A O 1
ATOM 4393 N N . GLU A 1 567 ? 14.985 -8.021 -23.940 1.00 96.62 567 GLU A N 1
ATOM 4394 C CA . GLU A 1 567 ? 15.591 -7.359 -25.105 1.00 96.62 567 GLU A CA 1
ATOM 4395 C C . GLU A 1 567 ? 14.664 -7.352 -26.323 1.00 96.62 567 GLU A C 1
ATOM 4397 O O . GLU A 1 567 ? 14.466 -6.329 -26.971 1.00 96.62 567 GLU A O 1
ATOM 4402 N N . TYR A 1 568 ? 14.033 -8.484 -26.630 1.00 98.44 568 TYR A N 1
ATOM 4403 C CA . TYR A 1 568 ? 13.045 -8.560 -27.702 1.00 98.44 568 TYR A CA 1
ATOM 4404 C C . TYR A 1 568 ? 11.819 -7.670 -27.436 1.00 98.44 568 TYR A C 1
ATOM 4406 O O . TYR A 1 568 ? 11.285 -7.068 -28.371 1.00 98.44 568 TYR A O 1
ATOM 4414 N N . SER A 1 569 ? 11.390 -7.536 -26.177 1.00 98.25 569 SER A N 1
ATOM 4415 C CA . SER A 1 569 ? 10.319 -6.608 -25.790 1.00 98.25 569 SER A CA 1
ATOM 4416 C C . SER A 1 569 ? 10.680 -5.160 -26.139 1.00 98.25 569 SER A C 1
ATOM 4418 O O . SER A 1 569 ? 9.870 -4.457 -26.742 1.00 98.25 569 SER A O 1
ATOM 4420 N N . TYR A 1 570 ? 11.923 -4.761 -25.860 1.00 97.38 570 TYR A N 1
ATOM 4421 C CA . TYR A 1 570 ? 12.477 -3.466 -26.237 1.00 97.38 570 TYR A CA 1
ATOM 4422 C C . TYR A 1 570 ? 12.491 -3.305 -27.761 1.00 97.38 570 TYR A C 1
ATOM 4424 O O . TYR A 1 570 ? 11.865 -2.386 -28.297 1.00 97.38 570 TYR A O 1
ATOM 4432 N N . TRP A 1 571 ? 13.153 -4.220 -28.478 1.00 98.31 571 TRP A N 1
ATOM 4433 C CA . TRP A 1 571 ? 13.306 -4.114 -29.929 1.00 98.31 571 TRP A CA 1
ATOM 4434 C C . TRP A 1 571 ? 11.962 -3.945 -30.631 1.00 98.31 571 TRP A C 1
ATOM 4436 O O . TRP A 1 571 ? 11.826 -3.124 -31.539 1.00 98.31 571 TRP A O 1
ATOM 4446 N N . THR A 1 572 ? 10.957 -4.696 -30.188 1.00 98.50 572 THR A N 1
ATOM 4447 C CA . THR A 1 572 ? 9.635 -4.714 -30.811 1.00 98.50 572 THR A CA 1
ATOM 4448 C C . THR A 1 572 ? 8.804 -3.483 -30.474 1.00 98.50 572 THR A C 1
ATOM 4450 O O . THR A 1 572 ? 8.273 -2.869 -31.402 1.00 98.50 572 THR A O 1
ATOM 4453 N N . LEU A 1 573 ? 8.715 -3.069 -29.204 1.00 98.44 573 LEU A N 1
ATOM 4454 C CA . LEU A 1 573 ? 7.930 -1.886 -28.847 1.00 98.44 573 LEU A CA 1
ATOM 4455 C C . LEU A 1 573 ? 8.536 -0.617 -29.450 1.00 98.44 573 LEU A C 1
ATOM 4457 O O . LEU A 1 573 ? 7.833 0.127 -30.130 1.00 98.44 573 LEU A O 1
ATOM 4461 N N . ILE A 1 574 ? 9.841 -0.396 -29.294 1.00 98.19 574 ILE A N 1
ATOM 4462 C CA . ILE A 1 574 ? 10.479 0.836 -29.782 1.00 98.19 574 ILE A CA 1
ATOM 4463 C C . ILE A 1 574 ? 10.442 0.913 -31.309 1.00 98.19 574 ILE A C 1
ATOM 4465 O O . ILE A 1 574 ? 10.248 1.990 -31.870 1.00 98.19 574 ILE A O 1
ATOM 4469 N N . THR A 1 575 ? 10.544 -0.224 -32.007 1.00 98.62 575 THR A N 1
ATOM 4470 C CA . THR A 1 575 ? 10.309 -0.264 -33.459 1.00 98.62 575 THR A CA 1
ATOM 4471 C C . THR A 1 575 ? 8.872 0.115 -33.802 1.00 98.62 575 THR A C 1
ATOM 4473 O O . THR A 1 575 ? 8.661 0.923 -34.706 1.00 98.62 575 THR A O 1
ATOM 4476 N N . LYS A 1 576 ? 7.881 -0.446 -33.096 1.00 98.44 576 LYS A N 1
ATOM 4477 C CA . LYS A 1 576 ? 6.459 -0.158 -33.328 1.00 98.44 576 LYS A CA 1
ATOM 4478 C C . LYS A 1 576 ? 6.149 1.330 -33.174 1.00 98.44 576 LYS A C 1
ATOM 4480 O O . LYS A 1 576 ? 5.373 1.864 -33.959 1.00 98.44 576 LYS A O 1
ATOM 4485 N N . LEU A 1 577 ? 6.772 1.970 -32.189 1.00 98.12 577 LEU A N 1
ATOM 4486 C CA . LEU A 1 577 ? 6.639 3.396 -31.895 1.00 98.12 577 LEU A CA 1
ATOM 4487 C C . LEU A 1 577 ? 7.490 4.291 -32.820 1.00 98.12 577 LEU A C 1
ATOM 4489 O O . LEU A 1 577 ? 7.407 5.510 -32.744 1.00 98.12 577 LEU A O 1
ATOM 4493 N N . GLY A 1 578 ? 8.300 3.707 -33.712 1.00 97.81 578 GLY A N 1
ATOM 4494 C CA . GLY A 1 578 ? 9.127 4.438 -34.679 1.00 97.81 578 GLY A CA 1
ATOM 4495 C C . GLY A 1 578 ? 10.493 4.897 -34.155 1.00 97.81 578 GLY A C 1
ATOM 4496 O O . GLY A 1 578 ? 11.257 5.509 -34.901 1.00 97.81 578 GLY A O 1
ATOM 4497 N N . GLY A 1 579 ? 10.862 4.557 -32.917 1.00 96.44 579 GLY A N 1
ATOM 4498 C CA . GLY A 1 579 ? 12.126 4.974 -32.295 1.00 96.44 579 GLY A CA 1
ATOM 4499 C C . GLY A 1 579 ? 13.383 4.400 -32.962 1.00 96.44 579 GLY A C 1
ATOM 4500 O O . GLY A 1 579 ? 14.468 4.963 -32.833 1.00 96.44 579 GLY A O 1
ATOM 4501 N N . GLN A 1 580 ? 13.249 3.321 -33.741 1.00 96.75 580 GLN A N 1
ATOM 4502 C CA . GLN A 1 580 ? 14.355 2.730 -34.510 1.00 96.75 580 GLN A CA 1
ATOM 4503 C C . GLN A 1 580 ? 14.483 3.296 -35.943 1.00 96.75 580 GLN A C 1
ATOM 4505 O O . GLN A 1 580 ? 15.412 2.934 -36.666 1.00 96.75 580 GLN A O 1
ATOM 4510 N N . SER A 1 581 ? 13.582 4.187 -36.378 1.00 94.62 581 SER A N 1
ATOM 4511 C CA . SER A 1 581 ? 13.410 4.562 -37.793 1.00 94.62 581 SER A CA 1
ATOM 4512 C C . SER A 1 581 ? 14.212 5.791 -38.255 1.00 94.62 581 SER A C 1
ATOM 4514 O O . SER A 1 581 ? 13.845 6.433 -39.240 1.00 94.62 581 SER A O 1
ATOM 4516 N N . TYR A 1 582 ? 15.317 6.139 -37.587 1.00 93.62 582 TYR A N 1
ATOM 4517 C CA . TYR A 1 582 ? 16.153 7.278 -37.987 1.00 93.62 582 TYR A CA 1
ATOM 4518 C C . TYR A 1 582 ? 17.306 6.889 -38.926 1.00 93.62 582 TYR A C 1
ATOM 4520 O O . TYR A 1 582 ? 17.772 5.747 -38.987 1.00 93.62 582 TYR A O 1
ATOM 4528 N N . ALA A 1 583 ? 17.798 7.872 -39.685 1.00 93.44 583 ALA A N 1
ATOM 4529 C CA . ALA A 1 583 ? 18.838 7.661 -40.686 1.00 93.44 583 ALA A CA 1
ATOM 4530 C C . ALA A 1 583 ? 20.109 7.041 -40.077 1.00 93.44 583 ALA A C 1
ATOM 4532 O O . ALA A 1 583 ? 20.703 7.592 -39.160 1.00 93.44 583 ALA A O 1
ATOM 4533 N N . GLY A 1 584 ? 20.558 5.913 -40.634 1.00 92.06 584 GLY A N 1
ATOM 4534 C CA . GLY A 1 584 ? 21.766 5.208 -40.193 1.00 92.06 584 GLY A CA 1
ATOM 4535 C C . GLY A 1 584 ? 21.534 4.123 -39.140 1.00 92.06 584 GLY A C 1
ATOM 4536 O O . GLY A 1 584 ? 22.318 3.172 -39.128 1.00 92.06 584 GLY A O 1
ATOM 4537 N N . ARG A 1 585 ? 20.420 4.170 -38.393 1.00 94.19 585 ARG A N 1
ATOM 4538 C CA . ARG A 1 585 ? 20.097 3.205 -37.332 1.00 94.19 585 ARG A CA 1
ATOM 4539 C C . ARG A 1 585 ? 20.117 1.762 -37.816 1.00 94.19 585 ARG A C 1
ATOM 4541 O O . ARG A 1 585 ? 20.804 0.935 -37.230 1.00 94.19 585 ARG A O 1
ATOM 4548 N N . ALA A 1 586 ? 19.492 1.477 -38.958 1.00 95.38 586 ALA A N 1
ATOM 4549 C CA . ALA A 1 586 ? 19.466 0.132 -39.537 1.00 95.38 586 ALA A CA 1
ATOM 4550 C C . ALA A 1 586 ? 20.854 -0.488 -39.763 1.00 95.38 586 ALA A C 1
ATOM 4552 O O . ALA A 1 586 ? 20.987 -1.704 -39.711 1.00 95.38 586 ALA A O 1
ATOM 4553 N N . ARG A 1 587 ? 21.906 0.315 -39.985 1.00 95.19 587 ARG A N 1
ATOM 4554 C CA . ARG A 1 587 ? 23.284 -0.198 -40.090 1.00 95.19 587 ARG A CA 1
ATOM 4555 C C . ARG A 1 587 ? 23.950 -0.388 -38.731 1.00 95.19 587 ARG A C 1
ATOM 4557 O O . ARG A 1 587 ? 24.786 -1.274 -38.613 1.00 95.19 587 ARG A O 1
ATOM 4564 N N . GLU A 1 588 ? 23.610 0.442 -37.748 1.00 93.62 588 GLU A N 1
ATOM 4565 C CA . GLU A 1 588 ? 24.148 0.371 -36.383 1.00 93.62 588 GLU A CA 1
ATOM 4566 C C . GLU A 1 588 ? 23.723 -0.921 -35.680 1.00 93.62 588 GLU A C 1
ATOM 4568 O O . GLU A 1 588 ? 24.536 -1.531 -34.992 1.00 93.62 588 GLU A O 1
ATOM 4573 N N . ILE A 1 589 ? 22.478 -1.358 -35.902 1.00 94.75 589 ILE A N 1
ATOM 4574 C CA . ILE A 1 589 ? 21.873 -2.502 -35.199 1.00 94.75 589 ILE A CA 1
ATOM 4575 C C . ILE A 1 589 ? 21.741 -3.772 -36.048 1.00 94.75 589 ILE A C 1
ATOM 4577 O O . ILE A 1 589 ? 21.236 -4.773 -35.553 1.00 94.75 589 ILE A O 1
ATOM 4581 N N . ALA A 1 590 ? 22.216 -3.771 -37.301 1.00 94.25 590 ALA A N 1
ATOM 4582 C CA . ALA A 1 590 ? 22.003 -4.860 -38.270 1.00 94.25 590 ALA A CA 1
ATOM 4583 C C . ALA A 1 590 ? 22.457 -6.255 -37.795 1.00 94.25 590 ALA A C 1
ATOM 4585 O O . ALA A 1 590 ? 21.953 -7.271 -38.283 1.00 94.25 590 ALA A O 1
ATOM 4586 N N . ASP A 1 591 ? 23.435 -6.304 -36.887 1.00 91.31 591 ASP A N 1
ATOM 4587 C CA . ASP A 1 591 ? 23.957 -7.549 -36.318 1.00 91.31 591 ASP A CA 1
ATOM 4588 C C . ASP A 1 591 ? 22.981 -8.190 -35.310 1.00 91.31 591 ASP A C 1
ATOM 4590 O O . ASP A 1 591 ? 23.086 -9.390 -35.038 1.00 91.31 591 ASP A O 1
ATOM 4594 N N . GLU A 1 592 ? 22.024 -7.423 -34.778 1.00 94.00 592 GLU A N 1
ATOM 4595 C CA . GLU A 1 592 ? 21.088 -7.859 -33.737 1.00 94.00 592 GLU A CA 1
ATOM 4596 C C . GLU A 1 592 ? 19.616 -7.760 -34.152 1.00 94.00 592 GLU A C 1
ATOM 4598 O O . GLU A 1 592 ? 18.843 -8.675 -33.873 1.00 94.00 592 GLU A O 1
ATOM 4603 N N . TRP A 1 593 ? 19.226 -6.704 -34.866 1.00 97.38 593 TRP A N 1
ATOM 4604 C CA . TRP A 1 593 ? 17.832 -6.422 -35.201 1.00 97.38 593 TRP A CA 1
ATOM 4605 C C . TRP A 1 593 ? 17.678 -5.919 -36.640 1.00 97.38 593 TRP A C 1
ATOM 4607 O O . TRP A 1 593 ? 18.443 -5.070 -37.100 1.00 97.38 593 TRP A O 1
ATOM 4617 N N . ARG A 1 594 ? 16.691 -6.451 -37.376 1.00 96.50 594 ARG A N 1
ATOM 4618 C CA . ARG A 1 594 ? 16.499 -6.150 -38.813 1.00 96.50 594 ARG A CA 1
ATOM 4619 C C . ARG A 1 594 ? 15.237 -5.366 -39.165 1.00 96.50 594 ARG A C 1
ATOM 4621 O O . ARG A 1 594 ? 15.177 -4.845 -40.272 1.00 96.50 594 ARG A O 1
ATOM 4628 N N . LEU A 1 595 ? 14.235 -5.313 -38.289 1.00 97.69 595 LEU A N 1
ATOM 4629 C CA . LEU A 1 595 ? 12.942 -4.678 -38.578 1.00 97.69 595 LEU A CA 1
ATOM 4630 C C . LEU A 1 595 ? 12.934 -3.276 -37.967 1.00 97.69 595 LEU A C 1
ATOM 4632 O O . LEU A 1 595 ? 12.605 -3.121 -36.807 1.00 97.69 595 LEU A O 1
ATOM 4636 N N . THR A 1 596 ? 13.364 -2.247 -38.685 1.00 96.38 596 THR A N 1
ATOM 4637 C CA . THR A 1 596 ? 13.655 -0.928 -38.081 1.00 96.38 596 THR A CA 1
ATOM 4638 C C . THR A 1 596 ? 12.521 0.087 -38.167 1.00 96.38 596 THR A C 1
ATOM 4640 O O . THR A 1 596 ? 12.617 1.178 -37.602 1.00 96.38 596 THR A O 1
ATOM 4643 N N . THR A 1 597 ? 11.439 -0.266 -38.857 1.00 98.06 597 THR A N 1
ATOM 4644 C CA . THR A 1 597 ? 10.253 0.578 -39.032 1.00 98.06 597 THR A CA 1
ATOM 4645 C C . THR A 1 597 ? 8.972 -0.130 -38.592 1.00 98.06 597 THR A C 1
ATOM 4647 O O . THR A 1 597 ? 8.929 -1.365 -38.606 1.00 98.06 597 THR A O 1
ATOM 4650 N N . PRO A 1 598 ? 7.905 0.615 -38.238 1.00 98.25 598 PRO A N 1
ATOM 4651 C CA . PRO A 1 598 ? 6.610 0.018 -37.915 1.00 98.25 598 PRO A CA 1
ATOM 4652 C C . PRO A 1 598 ? 6.080 -0.908 -39.022 1.00 98.25 598 PRO A C 1
ATOM 4654 O O . PRO A 1 598 ? 5.608 -2.002 -38.721 1.00 98.25 598 PRO A O 1
ATOM 4657 N N . ASP A 1 599 ? 6.232 -0.522 -40.293 1.00 98.25 599 ASP A N 1
ATOM 4658 C CA . ASP A 1 599 ? 5.790 -1.320 -41.447 1.00 98.25 599 ASP A CA 1
ATOM 4659 C C . ASP A 1 599 ? 6.601 -2.621 -41.603 1.00 98.25 599 ASP A C 1
ATOM 4661 O O . ASP A 1 599 ? 6.047 -3.693 -41.880 1.00 98.25 599 ASP A O 1
ATOM 4665 N N . GLU A 1 600 ? 7.921 -2.560 -41.388 1.00 98.31 600 GLU A N 1
ATOM 4666 C CA . GLU A 1 600 ? 8.785 -3.747 -41.368 1.00 98.31 600 GLU A CA 1
ATOM 4667 C C . GLU A 1 600 ? 8.421 -4.680 -40.209 1.00 98.31 600 GLU A C 1
ATOM 4669 O O . GLU A 1 600 ? 8.395 -5.894 -40.397 1.00 98.31 600 GLU A O 1
ATOM 4674 N N . LEU A 1 601 ? 8.091 -4.144 -39.030 1.00 98.56 601 LEU A N 1
ATOM 4675 C CA . LEU A 1 601 ? 7.655 -4.953 -37.891 1.00 98.56 601 LEU A CA 1
ATOM 4676 C C . LEU A 1 601 ? 6.300 -5.612 -38.147 1.00 98.56 601 LEU A C 1
ATOM 4678 O O . LEU A 1 601 ? 6.146 -6.808 -37.914 1.00 98.56 601 LEU A O 1
ATOM 4682 N N . GLN A 1 602 ? 5.325 -4.853 -38.650 1.00 98.31 602 GLN A N 1
ATOM 4683 C CA . GLN A 1 602 ? 3.984 -5.356 -38.936 1.00 98.31 602 GLN A CA 1
ATOM 4684 C C . GLN A 1 602 ? 4.010 -6.525 -39.926 1.00 98.31 602 GLN A C 1
ATOM 4686 O O . GLN A 1 602 ? 3.267 -7.495 -39.767 1.00 98.31 602 GLN A O 1
ATOM 4691 N N . SER A 1 603 ? 4.856 -6.425 -40.953 1.00 97.94 603 SER A N 1
ATOM 4692 C CA . SER A 1 603 ? 4.976 -7.441 -42.001 1.00 97.94 603 SER A CA 1
ATOM 4693 C C . SER A 1 603 ? 5.935 -8.582 -41.643 1.00 97.94 603 SER A C 1
ATOM 4695 O O . SER A 1 603 ? 5.667 -9.730 -41.999 1.00 97.94 603 SER A O 1
ATOM 4697 N N . GLY A 1 604 ? 7.035 -8.286 -40.945 1.00 97.31 604 GLY A N 1
ATOM 4698 C CA . GLY A 1 604 ? 8.090 -9.240 -40.598 1.00 97.31 604 GLY A CA 1
ATOM 4699 C C . GLY A 1 604 ? 7.836 -10.034 -39.317 1.00 97.31 604 GLY A C 1
ATOM 4700 O O . GLY A 1 604 ? 8.284 -11.173 -39.220 1.00 97.31 604 GLY A O 1
ATOM 4701 N N . ASP A 1 605 ? 7.085 -9.474 -38.365 1.00 98.44 605 ASP A N 1
ATOM 4702 C CA . ASP A 1 605 ? 6.760 -10.105 -37.082 1.00 98.44 605 ASP A CA 1
ATOM 4703 C C . ASP A 1 605 ? 5.278 -9.894 -36.697 1.00 98.44 605 ASP A C 1
ATOM 4705 O O . ASP A 1 605 ? 4.940 -9.198 -35.731 1.00 98.44 605 ASP A O 1
ATOM 4709 N N . PRO A 1 606 ? 4.335 -10.499 -37.447 1.00 98.19 606 PRO A N 1
ATOM 4710 C CA . PRO A 1 606 ? 2.905 -10.328 -37.192 1.00 98.19 606 PRO A CA 1
ATOM 4711 C C . PRO A 1 606 ? 2.469 -10.864 -35.817 1.00 98.19 606 PRO A C 1
ATOM 4713 O O . PRO A 1 606 ? 1.448 -10.422 -35.283 1.00 98.19 606 PRO A O 1
ATOM 4716 N N . ALA A 1 607 ? 3.228 -11.801 -35.234 1.00 97.69 607 ALA A N 1
ATOM 4717 C CA . ALA A 1 607 ? 2.938 -12.384 -33.927 1.00 97.69 607 ALA A CA 1
ATOM 4718 C C . ALA A 1 607 ? 3.067 -11.338 -32.812 1.00 97.69 607 ALA A C 1
ATOM 4720 O O . ALA A 1 607 ? 2.116 -11.145 -32.045 1.00 97.69 607 ALA A O 1
ATOM 4721 N N . VAL A 1 608 ? 4.197 -10.623 -32.752 1.00 98.12 608 VAL A N 1
ATOM 4722 C CA . VAL A 1 608 ? 4.371 -9.546 -31.768 1.00 98.12 608 VAL A CA 1
ATOM 4723 C C . VAL A 1 608 ? 3.578 -8.303 -32.145 1.00 98.12 608 VAL A C 1
ATOM 4725 O O . VAL A 1 608 ? 3.013 -7.665 -31.263 1.00 98.12 608 VAL A O 1
ATOM 4728 N N . TRP A 1 609 ? 3.419 -7.999 -33.440 1.00 98.38 609 TRP A N 1
ATOM 4729 C CA . TRP A 1 609 ? 2.584 -6.877 -33.870 1.00 98.38 609 TRP A CA 1
ATOM 4730 C C . TRP A 1 609 ? 1.153 -7.005 -33.344 1.00 98.38 609 TRP A C 1
ATOM 4732 O O . TRP A 1 609 ? 0.626 -6.060 -32.757 1.00 98.38 609 TRP A O 1
ATOM 4742 N N . SER A 1 610 ? 0.540 -8.184 -33.507 1.00 97.56 610 SER A N 1
ATOM 4743 C CA . SER A 1 610 ? -0.803 -8.458 -32.994 1.00 97.56 610 SER A CA 1
ATOM 4744 C C . SER A 1 610 ? -0.871 -8.392 -31.472 1.00 97.56 610 SER A C 1
ATOM 4746 O O . SER A 1 610 ? -1.912 -8.006 -30.947 1.00 97.56 610 SER A O 1
ATOM 4748 N N . LEU A 1 611 ? 0.192 -8.793 -30.770 1.00 97.19 611 LEU A N 1
ATOM 4749 C CA . LEU A 1 611 ? 0.254 -8.718 -29.315 1.00 97.19 611 LEU A CA 1
ATOM 4750 C C . LEU A 1 611 ? 0.303 -7.259 -28.835 1.00 97.19 611 LEU A C 1
ATOM 4752 O O . LEU A 1 611 ? -0.497 -6.877 -27.987 1.00 97.19 611 LEU A O 1
ATOM 4756 N N . LEU A 1 612 ? 1.188 -6.446 -29.416 1.00 97.12 612 LEU A N 1
ATOM 4757 C CA . LEU A 1 612 ? 1.373 -5.037 -29.053 1.00 97.12 612 LEU A CA 1
ATOM 4758 C C . LEU A 1 612 ? 0.219 -4.131 -29.524 1.00 97.12 612 LEU A C 1
ATOM 4760 O O . LEU A 1 612 ? 0.051 -3.033 -29.013 1.00 97.12 612 LEU A O 1
ATOM 4764 N N . SER A 1 613 ? -0.571 -4.558 -30.516 1.00 96.19 613 SER A N 1
ATOM 4765 C CA . SER A 1 613 ? -1.758 -3.829 -31.001 1.00 96.19 613 SER A CA 1
ATOM 4766 C C . SER A 1 613 ? -3.054 -4.171 -30.257 1.00 96.19 613 SER A C 1
ATOM 4768 O O . SER A 1 613 ? -4.101 -3.604 -30.570 1.00 96.19 613 SER A O 1
ATOM 4770 N N . ASP A 1 614 ? -3.024 -5.107 -29.312 1.00 95.25 614 ASP A N 1
ATOM 4771 C CA . ASP A 1 614 ? -4.213 -5.536 -28.579 1.00 95.25 614 ASP A CA 1
ATOM 4772 C C . ASP A 1 614 ? -4.614 -4.478 -27.539 1.00 95.25 614 ASP A C 1
ATOM 4774 O O . ASP A 1 614 ? -3.945 -4.275 -26.524 1.00 95.25 614 ASP A O 1
ATOM 4778 N N . SER A 1 615 ? -5.732 -3.793 -27.798 1.00 91.81 615 SER A N 1
ATOM 4779 C CA . SER A 1 615 ? -6.200 -2.656 -26.999 1.00 91.81 615 SER A CA 1
ATOM 4780 C C . SER A 1 615 ? -6.559 -3.013 -25.558 1.00 91.81 615 SER A C 1
ATOM 4782 O O . SER A 1 615 ? -6.708 -2.107 -24.744 1.00 91.81 615 SER A O 1
ATOM 4784 N N . ARG A 1 616 ? -6.689 -4.306 -25.228 1.00 91.31 616 ARG A N 1
ATOM 4785 C CA . ARG A 1 616 ? -6.928 -4.767 -23.853 1.00 91.31 616 ARG A CA 1
ATOM 4786 C C . ARG A 1 616 ? -5.789 -4.412 -22.907 1.00 91.31 616 ARG A C 1
ATOM 4788 O O . ARG A 1 616 ? -6.045 -4.268 -21.719 1.00 91.31 616 ARG A O 1
ATOM 4795 N N . TRP A 1 617 ? -4.566 -4.300 -23.425 1.00 89.38 617 TRP A N 1
ATOM 4796 C CA . TRP A 1 617 ? -3.390 -4.030 -22.603 1.00 89.38 617 TRP A CA 1
ATOM 4797 C C . TRP A 1 617 ? -3.103 -2.548 -22.446 1.00 89.38 617 TRP A C 1
ATOM 4799 O O . TRP A 1 617 ? -2.399 -2.221 -21.519 1.00 89.38 617 TRP A O 1
ATOM 4809 N N . ARG A 1 618 ? -3.616 -1.662 -23.314 1.00 89.56 618 ARG A N 1
ATOM 4810 C CA . ARG A 1 618 ? -3.258 -0.226 -23.292 1.00 89.56 618 ARG A CA 1
ATOM 4811 C C . ARG A 1 618 ? -1.735 0.014 -23.245 1.00 89.56 618 ARG A C 1
ATOM 4813 O O . ARG A 1 618 ? -1.256 0.889 -22.550 1.00 89.56 618 ARG A O 1
ATOM 4820 N N . LEU A 1 619 ? -0.970 -0.789 -23.990 1.00 95.25 619 LEU A N 1
ATOM 4821 C CA . LEU A 1 619 ? 0.466 -0.551 -24.158 1.00 95.25 619 LEU A CA 1
ATOM 4822 C C . LEU A 1 619 ? 0.721 0.810 -24.829 1.00 95.25 619 LEU A C 1
ATOM 4824 O O . LEU A 1 619 ? -0.140 1.245 -25.608 1.00 95.25 619 LEU A O 1
ATOM 4828 N N . PRO A 1 620 ? 1.915 1.405 -24.625 1.00 96.56 620 PRO A N 1
ATOM 4829 C CA . PRO A 1 620 ? 2.292 2.668 -25.246 1.00 96.56 620 PRO A CA 1
ATOM 4830 C C . PRO A 1 620 ? 2.026 2.689 -26.756 1.00 96.56 620 PRO A C 1
ATOM 4832 O O . PRO A 1 620 ? 2.285 1.713 -27.474 1.00 96.56 620 PRO A O 1
ATOM 4835 N N . ARG A 1 621 ? 1.492 3.812 -27.238 1.00 95.75 621 ARG A N 1
ATOM 4836 C CA . ARG A 1 621 ? 1.159 4.083 -28.647 1.00 95.75 621 ARG A CA 1
ATOM 4837 C C . ARG A 1 621 ? 1.930 5.264 -29.222 1.00 95.75 621 ARG A C 1
ATOM 4839 O O . ARG A 1 621 ? 2.085 5.332 -30.440 1.00 95.75 621 ARG A O 1
ATOM 4846 N N . VAL A 1 622 ? 2.407 6.155 -28.362 1.00 96.25 622 VAL A N 1
ATOM 4847 C CA . VAL A 1 622 ? 3.254 7.300 -28.681 1.00 96.25 622 VAL A CA 1
ATOM 4848 C C . VAL A 1 622 ? 4.648 7.018 -28.128 1.00 96.25 622 VAL A C 1
ATOM 4850 O O . VAL A 1 622 ? 4.791 6.502 -27.020 1.00 96.25 622 VAL A O 1
ATOM 4853 N N . LEU A 1 623 ? 5.685 7.285 -28.923 1.00 97.62 623 LEU A N 1
ATOM 4854 C CA . LEU A 1 623 ? 7.063 7.185 -28.446 1.00 97.62 623 LEU A CA 1
ATOM 4855 C C . LEU A 1 623 ? 7.314 8.304 -27.426 1.00 97.62 623 LEU A C 1
ATOM 4857 O O . LEU A 1 623 ? 7.058 9.452 -27.786 1.00 97.62 623 LEU A O 1
ATOM 4861 N N . PRO A 1 624 ? 7.847 8.008 -26.228 1.00 97.81 624 PRO A N 1
ATOM 4862 C CA . PRO A 1 624 ? 8.257 9.054 -25.300 1.00 97.81 624 PRO A CA 1
ATOM 4863 C C . PRO A 1 624 ? 9.246 10.029 -25.940 1.00 97.81 624 PRO A C 1
ATOM 4865 O O . PRO A 1 624 ? 10.170 9.615 -26.647 1.00 97.81 624 PRO A O 1
ATOM 4868 N N . ASP A 1 625 ? 9.063 11.317 -25.680 1.00 95.31 625 ASP A N 1
ATOM 4869 C CA . ASP A 1 625 ? 9.935 12.391 -26.161 1.00 95.31 625 ASP A CA 1
ATOM 4870 C C . ASP A 1 625 ? 10.676 13.117 -25.028 1.00 95.31 625 ASP A C 1
ATOM 4872 O O . ASP A 1 625 ? 11.601 13.882 -25.304 1.00 95.31 625 ASP A O 1
ATOM 4876 N N . GLY A 1 626 ? 10.340 12.818 -23.769 1.00 93.25 626 GLY A N 1
ATOM 4877 C CA . GLY A 1 626 ? 10.929 13.448 -22.594 1.00 93.25 626 GLY A CA 1
ATOM 4878 C C . GLY A 1 626 ? 10.254 14.748 -22.162 1.00 93.25 626 GLY A C 1
ATOM 4879 O O . GLY A 1 626 ? 10.865 15.499 -21.402 1.00 93.25 626 GLY A O 1
ATOM 4880 N N . SER A 1 627 ? 9.019 15.005 -22.595 1.00 90.25 627 SER A N 1
ATOM 4881 C CA . SER A 1 627 ? 8.208 16.180 -22.248 1.00 90.25 627 SER A CA 1
ATOM 4882 C C . SER A 1 627 ? 6.829 15.757 -21.731 1.00 90.25 627 SER A C 1
ATOM 4884 O O . SER A 1 627 ? 5.831 15.878 -22.423 1.00 90.25 627 SER A O 1
ATOM 4886 N N . TYR A 1 628 ? 6.778 15.226 -20.508 1.00 85.50 628 TYR A N 1
ATOM 4887 C CA . TYR A 1 628 ? 5.524 14.763 -19.910 1.00 85.50 628 TYR A CA 1
ATOM 4888 C C . TYR A 1 628 ? 4.699 15.932 -19.345 1.00 85.50 628 TYR A C 1
ATOM 4890 O O . TYR A 1 628 ? 5.171 16.637 -18.448 1.00 85.50 628 TYR A O 1
ATOM 4898 N N . GLY A 1 629 ? 3.458 16.084 -19.813 1.00 69.38 629 GLY A N 1
ATOM 4899 C CA . GLY A 1 629 ? 2.498 17.084 -19.340 1.00 69.38 629 GLY A CA 1
ATOM 4900 C C . GLY A 1 629 ? 2.684 18.496 -19.914 1.00 69.38 629 GLY A C 1
ATOM 4901 O O . GLY A 1 629 ? 2.153 19.448 -19.331 1.00 69.38 629 GLY A O 1
ATOM 4902 N N . ASP A 1 630 ? 3.443 18.636 -21.007 1.00 58.31 630 ASP A N 1
ATOM 4903 C CA . ASP A 1 630 ? 3.721 19.910 -21.702 1.00 58.31 630 ASP A CA 1
ATOM 4904 C C . ASP A 1 630 ? 2.626 20.343 -22.704 1.00 58.31 630 ASP A C 1
ATOM 4906 O O . ASP A 1 630 ? 2.041 19.486 -23.410 1.00 58.31 630 ASP A O 1
#

Radius of gyration: 29.71 Å; Cα contacts (8 Å, |Δi|>4): 1245; chains: 1; bounding box: 90×48×92 Å